Protein AF-A0A8B6FCU4-F1 (afdb_monomer_lite)

Radius of gyration: 50.1 Å; chains: 1; bounding box: 118×65×132 Å

Secondary structure (DSSP, 8-state):
-EEE-TTS-EEEE---S-SS--HHHHHHTSHHHHHHHH----BTTB-EE--TTSPPBTTEE---SSPPTTSHHHHHHHHHHHHHHHHHHHHHHHHHH-GGGTS---S-HHHHHHHHHHHHHHHHHHHHTTPPP----PPP--------------------SSS-PBPTTEEEEE-SSSS-EEEEEPTT-BS--BTTTT--B----B-SSGGGS-TTEEEETTEEEEPTTEEE-SSS-EEEP-GGG--STT--S-TTEEEEEETTEEEEEEPTTEEESSSSEEE--SSGGGS-TTEEEETTEEEEPTTEEE-SSS-EEE--TTTSSSP-S-TTEEEEEETTEEEEEEPTTEEESSSSEEEPPSSHHHHHHH-TTPPSEEEEE-SS-TTTS--EEEEEEEETTEEEEEE-BS-SEEEEETTB-EEE--BSS-HHHHHHHHHHSSEEEEEEEEEEETT--SSSSS-EEE-TT--EE--BTT--STT-BHHHHTT-SSSTT-SSGGGSSSTT-EEEEEE--GGGPSP-EEE-----SS-EEEEEEEEEEEESS--S--SSHHHHHHTS---S-EEEEE-TT-TTSSSPPEEEEEE-SS-TT-PEEE--BS--S-PPTTPPP-BSS-HHHHHHHHHH-S-------

Organism: Mytilus galloprovincialis (NCBI:txid29158)

Sequence (641 aa):
MASSKFTGRFTNISARLPGSAHDSHVFRTSAIGQHLENGYQGIGQGVLLGDSGYPCRQFLLTPYRQPAACTGQARFKRRHCSTRSSIERTFGIWKKRFHILGSEIRMKPDKACRIIIACGILHNIAIMRNEPEVAEEQLIDNQPQMPPYNVSASTGICSFHEEGTCDEKADCVAKDEGNSFDCVCHTGYFGDGYQNGTGCTDGRHPCVINDECHTNGECEDNFCVCRHGFKGDGYDVCEDINECECSGETCMCDENAYCTNTIGNFTCQCKNNYRGDGYSCSFFCSINADCHADGRCQNEACICRNGYEGDGRFNCTDINECAVPPYPCSVDADCANTDGSYECECKNGYTGNGKDCAAMPRTCDEIFKTKPKSADGLYIIDPDGPDALPQVEVYCDFMPDMGVTIMNPKTEMVQVSRNRPEYSVEYEQQISEIEAVADNSGFCFQLMSAKCRYLAKMLDGDDYWVDRKNNSHYTWGGAKTTGKCVCGQIGACPNPESNCVCDGTVNGQIDDGKIIEKDQLPIRKVHIGGLTGSEKIDIILGPVTCGPKPFGFPIDCYEAKFSGNIKKDGPLIIDVDGPDGPANPILVQCDMESYPHVGITVIVHDQPGPTPPNTPIEYAGNNGDISKIIEKSAFCRQDVT

InterPro domains:
  IPR000152 EGF-type aspartate/asparagine hydroxylation site [PS00010] (335-346)
  IPR000742 EGF-like domain [PS01186] (224-238)
  IPR000742 EGF-like domain [PS01186] (344-357)
  IPR000742 EGF-like domain [PS50026] (318-358)
  IPR000742 EGF-like domain [SM00181] (157-201)
  IPR000742 EGF-like domain [SM00181] (206-239)
  IPR000742 EGF-like domain [SM00181] (245-282)
  IPR000742 EGF-like domain [SM00181] (284-317)
  IPR000742 EGF-like domain [SM00181] (321-358)
  IPR001881 EGF-like calcium-binding domain [SM00179] (240-282)
  IPR001881 EGF-like calcium-binding domain [SM00179] (318-358)
  IPR009030 Growth factor receptor cysteine-rich domain superfamily [SSF57184] (252-364)
  IPR018097 EGF-like calcium-binding, conserved site [PS01187] (318-344)
  IPR024731 NELL2-like, EGF domain [PF12947] (246-281)
  IPR027806 Harbinger transposase-derived nuclease domain [PF13359] (7-124)
  IPR049883 NOTCH1, EGF-like calcium-binding domain [PF07645] (318-357)

Foldseek 3Di:
DWDDDLLLATPDDQLQDPDDDQPQVSQCPDPNNVCCVPDDPDPPPDAAEDEPSHDDDPRYDYQDPDDDPPDPSVVVNVVSVVSVVSVVVSVVLLCQVPVCNVDPVPDDSVVVRVVVVVSSVVSNVCSVVVPDRDDPDDDDDDDDDDDDDDDDDDDDDDDDDDDFDFAPQWDWADDPPPDDIFTHGHPQWDDRRGPPGPHTHRLFDFADAQVQWDPQWGQDPRTTDGDAQWDDSNHHDTHGDQLQPDDDPSNQFDPQWDWDGDRRDIATDGHPQWDDRRNDTDGFDPFQVQWDPQWTHDPRAIDGDQQWDDRRHHDTAGDQLCVDPPNQFDPQWDWAGDRRGIATGGAAQWDDRRRDIDGFALAQQSVCVVPVPDAWDWDWGDLPGGPDDHIDIFTWDRDNNGIKTWWWWPDQKDKAAQVRQKDFTHTPDDLVSLLSSLVVFQWKKKKKKKWKAPLDAALPDDWWWAFSVRDTAQEEQQDPDHSAALCQNQLNAPHSPGRAVSNDPDGGDMRIHMHTPSRRPDTGMTGHDDHDPPIMMMIGIGIIMGIRWDDDFALAQQCCVPVVVDQQWAKGFHNNQPGPDPDDTFIFTWDRHVDVNGIDTHWGWPDPDDDDPPDDIGTRDDPVSVVSNVVPDPDDDDDDD

pLDDT: mean 80.31, std 14.97, range [23.5, 98.25]

Structure (mmCIF, N/CA/C/O backbone):
data_AF-A0A8B6FCU4-F1
#
_entry.id   AF-A0A8B6FCU4-F1
#
loop_
_atom_site.group_PDB
_atom_site.id
_atom_site.type_symbol
_atom_site.label_atom_id
_atom_site.label_alt_id
_atom_site.label_comp_id
_atom_site.label_asym_id
_atom_site.label_entity_id
_atom_site.label_seq_id
_atom_site.pdbx_PDB_ins_code
_atom_site.Cartn_x
_atom_site.Cartn_y
_atom_site.Cartn_z
_atom_site.occupancy
_atom_site.B_iso_or_equiv
_atom_site.auth_seq_id
_atom_site.auth_comp_id
_atom_site.auth_asym_id
_atom_site.auth_atom_id
_atom_site.pdbx_PDB_model_num
ATOM 1 N N . MET A 1 1 ? 30.172 20.376 -2.630 1.00 63.06 1 MET A N 1
ATOM 2 C CA . MET A 1 1 ? 30.998 19.226 -3.067 1.00 63.06 1 MET A CA 1
ATOM 3 C C . MET A 1 1 ? 30.195 18.367 -4.036 1.00 63.06 1 MET A C 1
ATOM 5 O O . MET A 1 1 ? 29.027 18.133 -3.756 1.00 63.06 1 MET A O 1
ATOM 9 N N . ALA A 1 2 ? 30.781 17.883 -5.134 1.00 58.53 2 ALA A N 1
ATOM 10 C CA . ALA A 1 2 ? 30.149 16.871 -5.984 1.00 58.53 2 ALA A CA 1
ATOM 11 C C . ALA A 1 2 ? 31.177 15.842 -6.476 1.00 58.53 2 ALA A C 1
ATOM 13 O O . ALA A 1 2 ? 32.349 16.181 -6.636 1.00 58.53 2 ALA A O 1
ATOM 14 N N . SER A 1 3 ? 30.747 14.601 -6.699 1.00 65.56 3 SER A N 1
ATOM 15 C CA . SER A 1 3 ? 31.529 13.564 -7.379 1.00 65.56 3 SER A CA 1
ATOM 16 C C . SER A 1 3 ? 30.962 13.344 -8.778 1.00 65.56 3 SER A C 1
ATOM 18 O O . SER A 1 3 ? 29.742 13.336 -8.945 1.00 65.56 3 SER A O 1
ATOM 20 N N . SER A 1 4 ? 31.822 13.183 -9.785 1.00 64.75 4 SER A N 1
ATOM 21 C CA . SER A 1 4 ? 31.408 12.900 -11.161 1.00 64.75 4 SER A CA 1
ATOM 22 C C . SER A 1 4 ? 32.227 11.777 -11.787 1.00 64.75 4 SER A C 1
ATOM 24 O O . SER A 1 4 ? 33.389 11.553 -11.443 1.00 64.75 4 SER A O 1
ATOM 26 N N . LYS A 1 5 ? 31.602 11.054 -12.719 1.00 64.94 5 LYS A N 1
ATOM 27 C CA . LYS A 1 5 ? 32.280 10.090 -13.592 1.00 64.94 5 LYS A CA 1
ATOM 28 C C . LYS A 1 5 ? 33.028 10.826 -14.712 1.00 64.94 5 LYS A C 1
ATOM 30 O O . LYS A 1 5 ? 32.715 11.969 -15.033 1.00 64.94 5 LYS A O 1
ATOM 35 N N . PHE A 1 6 ? 33.960 10.137 -15.374 1.00 63.12 6 PHE A N 1
ATOM 36 C CA . PHE A 1 6 ? 34.669 10.657 -16.557 1.00 63.12 6 PHE A CA 1
ATOM 37 C C . PHE A 1 6 ? 33.738 11.084 -17.706 1.00 63.12 6 PHE A C 1
ATOM 39 O O . PHE A 1 6 ? 34.130 11.907 -18.523 1.00 63.12 6 PHE A O 1
ATOM 46 N N . THR A 1 7 ? 32.508 10.565 -17.728 1.00 64.56 7 THR A N 1
ATOM 47 C CA . THR A 1 7 ? 31.430 10.909 -18.667 1.00 64.56 7 THR A CA 1
ATOM 48 C C . THR A 1 7 ? 30.725 12.235 -18.348 1.00 64.56 7 THR A C 1
ATOM 50 O O . THR A 1 7 ? 29.756 12.581 -19.010 1.00 64.56 7 THR A O 1
ATOM 53 N N . GLY A 1 8 ? 31.141 12.959 -17.303 1.00 68.56 8 GLY A N 1
ATOM 54 C CA . GLY A 1 8 ? 30.536 14.233 -16.900 1.00 68.56 8 GLY A CA 1
ATOM 55 C C . GLY A 1 8 ? 29.236 14.119 -16.093 1.00 68.56 8 GLY A C 1
ATOM 56 O O . GLY A 1 8 ? 28.651 15.138 -15.733 1.00 68.56 8 GLY A O 1
ATOM 57 N N . ARG A 1 9 ? 28.789 12.899 -15.758 1.00 78.00 9 ARG A N 1
ATOM 58 C CA . ARG A 1 9 ? 27.620 12.667 -14.888 1.00 78.00 9 ARG A CA 1
ATOM 59 C C . ARG A 1 9 ? 27.990 12.803 -13.416 1.00 78.00 9 ARG A C 1
ATOM 61 O O . ARG A 1 9 ? 28.956 12.181 -12.969 1.00 78.00 9 ARG A O 1
ATOM 68 N N . PHE A 1 10 ? 27.194 13.540 -12.650 1.00 81.88 10 PHE A N 1
ATOM 69 C CA . PHE A 1 10 ? 27.327 13.634 -11.200 1.00 81.88 10 PHE A CA 1
ATOM 70 C C . PHE A 1 10 ? 26.779 12.377 -10.521 1.00 81.88 10 PHE A C 1
ATOM 72 O O . PHE A 1 10 ? 25.643 11.981 -10.747 1.00 81.88 10 PHE A O 1
ATOM 79 N N . THR A 1 11 ? 27.570 11.752 -9.659 1.00 74.50 11 THR A N 1
ATOM 80 C CA . THR A 1 11 ? 27.164 10.584 -8.862 1.00 74.50 11 THR A CA 1
ATOM 81 C C . THR A 1 11 ? 26.697 10.961 -7.464 1.00 74.50 11 THR A C 1
ATOM 83 O O . THR A 1 11 ? 25.947 10.217 -6.844 1.00 74.50 11 THR A O 1
ATOM 86 N N . ASN A 1 12 ? 27.148 12.103 -6.943 1.00 75.06 12 ASN A N 1
ATOM 87 C CA . ASN A 1 12 ? 26.701 12.629 -5.659 1.00 75.06 12 ASN A CA 1
ATOM 88 C C . ASN A 1 12 ? 26.913 14.146 -5.622 1.00 75.06 12 ASN A C 1
ATOM 90 O O . ASN A 1 12 ? 27.948 14.627 -6.083 1.00 75.06 12 ASN A O 1
ATOM 94 N N . ILE A 1 13 ? 25.961 14.893 -5.064 1.00 80.31 13 ILE A N 1
ATOM 95 C CA . ILE A 1 13 ? 26.044 16.345 -4.880 1.00 80.31 13 ILE A CA 1
ATOM 96 C C . ILE A 1 13 ? 25.640 16.672 -3.442 1.00 80.31 13 ILE A C 1
ATOM 98 O O . ILE A 1 13 ? 24.520 16.406 -3.016 1.00 80.31 13 ILE A O 1
ATOM 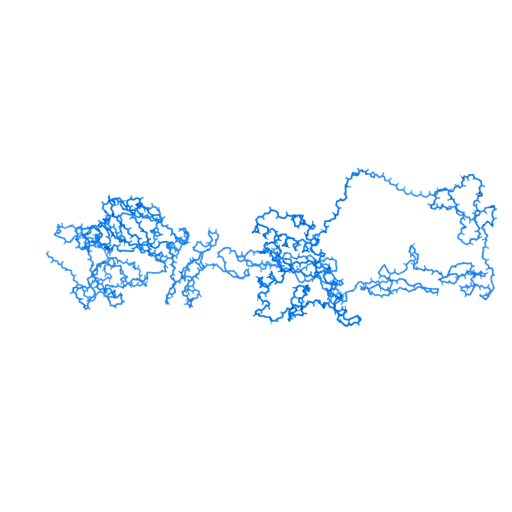102 N N . SER A 1 14 ? 26.550 17.300 -2.700 1.00 77.19 14 SER A N 1
ATOM 103 C CA . SER A 1 14 ? 26.308 17.820 -1.355 1.00 77.19 14 SER A CA 1
ATOM 104 C C . SER A 1 14 ? 26.461 19.340 -1.352 1.00 77.19 14 SER A C 1
ATOM 106 O O . SER A 1 14 ? 27.568 19.869 -1.519 1.00 77.19 14 SER A O 1
ATOM 108 N N . ALA A 1 15 ? 25.333 20.031 -1.163 1.00 75.69 15 ALA A N 1
ATOM 109 C CA . ALA A 1 15 ? 25.228 21.493 -1.112 1.00 75.69 15 ALA A CA 1
ATOM 110 C C . ALA A 1 15 ? 24.877 22.034 0.293 1.00 75.69 15 ALA A C 1
ATOM 112 O O . ALA A 1 15 ? 24.627 23.221 0.439 1.00 75.69 15 ALA A O 1
ATOM 113 N N . ARG A 1 16 ? 24.872 21.177 1.327 1.00 68.56 16 ARG A N 1
ATOM 114 C CA . ARG A 1 16 ? 24.265 21.439 2.653 1.00 68.56 16 ARG A CA 1
ATOM 115 C C . ARG A 1 16 ? 24.909 22.551 3.492 1.00 68.56 16 ARG A C 1
ATOM 117 O O . ARG A 1 16 ? 24.295 22.991 4.456 1.00 68.56 16 ARG A O 1
ATOM 124 N N . LEU A 1 17 ? 26.138 22.967 3.188 1.00 66.56 17 LEU A N 1
ATOM 125 C CA . LEU A 1 17 ? 26.883 23.931 4.002 1.00 66.56 17 LEU A CA 1
ATOM 126 C C . LEU A 1 17 ? 27.007 25.271 3.256 1.00 66.56 17 LEU A C 1
ATOM 128 O O . LEU A 1 17 ? 27.650 25.303 2.206 1.00 66.56 17 LEU A O 1
ATOM 132 N N . PRO A 1 18 ? 26.406 26.366 3.763 1.00 61.03 18 PRO A N 1
ATOM 133 C CA . PRO A 1 18 ? 26.567 27.691 3.175 1.00 61.03 18 PRO A CA 1
ATOM 134 C C . PRO A 1 18 ? 27.958 28.271 3.484 1.00 61.03 18 PRO A C 1
ATOM 136 O O . PRO A 1 18 ? 28.453 28.162 4.605 1.00 61.03 18 PRO A O 1
ATOM 139 N N . GLY A 1 19 ? 28.569 28.939 2.502 1.00 61.84 19 GLY A N 1
ATOM 140 C CA . GLY A 1 19 ? 29.853 29.635 2.656 1.00 61.84 19 GLY A CA 1
ATOM 141 C C . GLY A 1 19 ? 31.092 28.786 2.342 1.00 61.84 19 GLY A C 1
ATOM 142 O O . GLY A 1 19 ? 31.007 27.694 1.786 1.00 61.84 19 GLY A O 1
ATOM 143 N N . SER A 1 20 ? 32.273 29.310 2.678 1.00 60.41 20 SER A N 1
ATOM 144 C CA . SER A 1 20 ? 33.589 28.720 2.387 1.00 60.41 20 SER A CA 1
ATOM 145 C C . SER A 1 20 ? 33.972 27.608 3.375 1.00 60.41 20 SER A C 1
ATOM 147 O O . SER A 1 20 ? 35.020 27.661 4.023 1.00 60.41 20 SER A O 1
ATOM 149 N N . ALA A 1 21 ? 33.102 26.612 3.536 1.00 66.06 21 ALA A N 1
ATOM 150 C CA . ALA A 1 21 ? 33.422 25.409 4.296 1.00 66.06 21 ALA A CA 1
ATOM 151 C C . ALA A 1 21 ? 34.499 24.600 3.556 1.00 66.06 21 ALA A C 1
ATOM 153 O O . ALA A 1 21 ? 34.406 24.393 2.348 1.00 66.06 21 ALA A O 1
ATOM 154 N N . HIS A 1 22 ? 35.524 24.134 4.274 1.00 70.00 22 HIS A N 1
ATOM 155 C CA . HIS A 1 22 ? 36.620 23.384 3.660 1.00 70.00 22 HIS A CA 1
ATOM 156 C C . HIS A 1 22 ? 36.113 22.061 3.066 1.00 70.00 22 HIS A C 1
ATOM 158 O O . HIS A 1 22 ? 35.439 21.287 3.749 1.00 70.00 22 HIS A O 1
ATOM 164 N N . ASP A 1 23 ? 36.487 21.769 1.823 1.00 71.88 23 ASP A N 1
ATOM 165 C CA . ASP A 1 23 ? 36.003 20.625 1.042 1.00 71.88 23 ASP A CA 1
ATOM 166 C C . ASP A 1 23 ? 36.123 19.273 1.771 1.00 71.88 23 ASP A C 1
ATOM 168 O O . ASP A 1 23 ? 35.199 18.456 1.757 1.00 71.88 23 ASP A O 1
ATOM 172 N N . SER A 1 24 ? 37.216 19.058 2.512 1.00 72.56 24 SER A N 1
ATOM 173 C CA . SER A 1 24 ? 37.403 17.839 3.316 1.00 72.56 24 SER A CA 1
ATOM 174 C C . SER A 1 24 ? 36.422 17.712 4.491 1.00 72.56 24 SER A C 1
ATOM 176 O O . SER A 1 24 ? 36.057 16.598 4.872 1.00 72.56 24 SER A O 1
ATOM 178 N N . HIS A 1 25 ? 35.955 18.832 5.052 1.00 77.38 25 HIS A N 1
ATOM 179 C CA . HIS A 1 25 ? 34.941 18.849 6.105 1.00 77.38 25 HIS A CA 1
ATOM 180 C C . HIS A 1 25 ? 33.551 18.534 5.541 1.00 77.38 25 HIS A C 1
ATOM 182 O O . HIS A 1 25 ? 32.803 17.760 6.142 1.00 77.38 25 HIS A O 1
ATOM 188 N N . VAL A 1 26 ? 33.231 19.082 4.363 1.00 76.06 26 VAL A N 1
ATOM 189 C CA . VAL A 1 26 ? 31.978 18.797 3.645 1.00 76.06 26 VAL A CA 1
ATOM 190 C C . VAL A 1 26 ? 31.901 17.317 3.260 1.00 76.06 26 VAL A C 1
ATOM 192 O O . VAL A 1 26 ? 30.845 16.703 3.390 1.00 76.06 26 VAL A O 1
ATOM 195 N N . PHE A 1 27 ? 33.019 16.716 2.842 1.00 77.81 27 PHE A N 1
ATOM 196 C CA . PHE A 1 27 ? 33.077 15.286 2.536 1.00 77.81 27 PHE A CA 1
ATOM 197 C C . PHE A 1 27 ? 32.830 14.417 3.763 1.00 77.81 27 PHE A C 1
ATOM 199 O O . PHE A 1 27 ? 31.938 13.576 3.738 1.00 77.81 27 PHE A O 1
ATOM 206 N N . ARG A 1 28 ? 33.564 14.647 4.856 1.00 75.62 28 ARG A N 1
ATOM 207 C CA . ARG A 1 28 ? 33.466 13.830 6.076 1.00 75.62 28 ARG A CA 1
ATOM 208 C C . ARG A 1 28 ? 32.074 13.866 6.714 1.00 75.62 28 ARG A C 1
ATOM 210 O O . ARG A 1 28 ? 31.639 12.889 7.306 1.00 75.62 28 ARG A O 1
ATOM 217 N N . THR A 1 29 ? 31.372 14.992 6.600 1.00 75.06 29 THR A N 1
ATOM 218 C CA . THR A 1 29 ? 30.007 15.152 7.130 1.00 75.06 29 THR A CA 1
ATOM 219 C C . THR A 1 29 ? 28.917 14.704 6.152 1.00 75.06 29 THR A C 1
ATOM 221 O O . THR A 1 29 ? 27.743 14.670 6.513 1.00 75.06 29 THR A O 1
ATOM 224 N N . SER A 1 30 ? 29.278 14.344 4.916 1.00 76.69 30 SER A N 1
ATOM 225 C CA . SER A 1 30 ? 28.336 13.817 3.929 1.00 76.69 30 SER A CA 1
ATOM 226 C C . SER A 1 30 ? 28.032 12.335 4.165 1.00 76.69 30 SER A C 1
ATOM 228 O O . SER A 1 30 ? 28.877 11.588 4.658 1.00 76.69 30 SER A O 1
ATOM 230 N N . ALA A 1 31 ? 26.848 11.894 3.732 1.00 74.56 31 ALA A N 1
ATOM 231 C CA . ALA A 1 31 ? 26.427 10.495 3.832 1.00 74.56 31 ALA A CA 1
ATOM 232 C C . ALA A 1 31 ? 27.421 9.529 3.158 1.00 74.56 31 ALA A C 1
ATOM 234 O O . ALA A 1 31 ? 27.700 8.459 3.689 1.00 74.56 31 ALA A O 1
ATOM 235 N N . ILE A 1 32 ? 28.017 9.932 2.028 1.00 75.00 32 ILE A N 1
ATOM 236 C CA . ILE A 1 32 ? 29.013 9.114 1.323 1.00 75.00 32 ILE A CA 1
ATOM 237 C C . ILE A 1 32 ? 30.360 9.077 2.052 1.00 75.00 32 ILE A C 1
ATOM 239 O O . ILE A 1 32 ? 30.996 8.029 2.090 1.00 75.00 32 ILE A O 1
ATOM 243 N N . GLY A 1 33 ? 30.781 10.181 2.677 1.00 76.38 33 GLY A N 1
ATOM 244 C CA . GLY A 1 33 ? 31.998 10.205 3.490 1.00 76.38 33 GLY A CA 1
ATOM 245 C C . GLY A 1 33 ? 31.879 9.319 4.728 1.00 76.38 33 GLY A C 1
ATOM 246 O O . GLY A 1 33 ? 32.770 8.517 4.981 1.00 76.38 33 GLY A O 1
ATOM 247 N N . GLN A 1 34 ? 30.750 9.392 5.442 1.00 78.75 34 GLN A N 1
ATOM 248 C CA . GLN A 1 34 ? 30.481 8.542 6.609 1.00 78.75 34 GLN A CA 1
ATOM 249 C C . GLN A 1 34 ? 30.389 7.056 6.239 1.00 78.75 34 GLN A C 1
ATOM 251 O O . GLN A 1 34 ? 30.922 6.208 6.951 1.00 78.75 34 GLN A O 1
ATOM 256 N N . HIS A 1 35 ? 29.756 6.735 5.107 1.00 77.25 35 HIS A N 1
ATOM 257 C CA . HIS A 1 35 ? 29.655 5.362 4.615 1.00 77.25 35 HIS A CA 1
ATOM 258 C C . HIS A 1 35 ? 31.026 4.775 4.240 1.00 77.25 35 HIS A C 1
ATOM 260 O O . HIS A 1 35 ? 31.344 3.648 4.614 1.00 77.25 35 HIS A O 1
ATOM 266 N N . LEU A 1 36 ? 31.873 5.555 3.558 1.00 76.25 36 LEU A N 1
ATOM 267 C CA . LEU A 1 36 ? 33.218 5.122 3.171 1.00 76.25 36 LEU A CA 1
ATOM 268 C C . LEU A 1 36 ? 34.181 5.011 4.366 1.00 76.25 36 LEU A C 1
ATOM 270 O O . LEU A 1 36 ? 35.088 4.183 4.326 1.00 76.25 36 LEU A O 1
ATOM 274 N N . GLU A 1 37 ? 33.994 5.805 5.426 1.00 76.25 37 GLU A N 1
ATOM 275 C CA . GLU A 1 37 ? 34.815 5.728 6.644 1.00 76.25 37 GLU A CA 1
ATOM 276 C C . GLU A 1 37 ? 34.418 4.566 7.579 1.00 76.25 37 GLU A C 1
ATOM 278 O O . GLU A 1 37 ? 35.300 4.006 8.229 1.00 76.25 37 GLU A O 1
ATOM 283 N N . ASN A 1 38 ? 33.141 4.158 7.618 1.00 70.81 38 ASN A N 1
ATOM 284 C CA . ASN A 1 38 ? 32.625 3.191 8.604 1.00 70.81 38 ASN A CA 1
ATOM 285 C C . ASN A 1 38 ? 32.498 1.732 8.117 1.00 70.81 38 ASN A C 1
ATOM 287 O O . ASN A 1 38 ? 32.167 0.863 8.919 1.00 70.81 38 ASN A O 1
ATOM 291 N N . GLY A 1 39 ? 32.733 1.428 6.837 1.00 62.66 39 GLY A N 1
ATOM 292 C CA . GLY A 1 39 ? 32.460 0.079 6.318 1.00 62.66 39 GLY A CA 1
ATOM 293 C C . GLY A 1 39 ? 32.999 -0.203 4.921 1.00 62.66 39 GLY A C 1
ATOM 294 O O . GLY A 1 39 ? 32.290 -0.767 4.094 1.00 62.66 39 GLY A O 1
ATOM 295 N N . TYR A 1 40 ? 34.236 0.205 4.628 1.00 59.91 40 TYR A N 1
ATOM 296 C CA . TYR A 1 40 ? 34.808 0.057 3.290 1.00 59.91 40 TYR A CA 1
ATOM 297 C C . TYR A 1 40 ? 34.937 -1.417 2.852 1.00 59.91 40 TYR A C 1
ATOM 299 O O . TYR A 1 40 ? 35.880 -2.102 3.240 1.00 59.91 40 TYR A O 1
ATOM 307 N N . GLN A 1 41 ? 34.027 -1.884 1.990 1.00 55.62 41 GLN A N 1
ATOM 308 C CA . GLN A 1 41 ? 34.132 -3.174 1.283 1.00 55.62 41 GLN A CA 1
ATOM 309 C C . GLN A 1 41 ? 34.695 -3.043 -0.149 1.00 55.62 41 GLN A C 1
ATOM 311 O O . GLN A 1 41 ? 34.738 -4.020 -0.891 1.00 55.62 41 GLN A O 1
ATOM 316 N N . GLY A 1 42 ? 35.186 -1.857 -0.530 1.00 55.78 42 GLY A N 1
ATOM 317 C CA . GLY A 1 42 ? 35.728 -1.588 -1.866 1.00 55.78 42 GLY A CA 1
ATOM 318 C C . GLY A 1 42 ? 34.729 -0.921 -2.814 1.00 55.78 42 GLY A C 1
ATOM 319 O O . GLY A 1 42 ? 33.541 -1.223 -2.805 1.00 55.78 42 GLY A O 1
ATOM 320 N N . ILE A 1 43 ? 35.216 -0.028 -3.681 1.00 56.19 43 ILE A N 1
ATOM 321 C CA . ILE A 1 43 ? 34.455 0.513 -4.824 1.00 56.19 43 ILE A CA 1
ATOM 322 C C . ILE A 1 43 ? 34.738 -0.393 -6.036 1.00 56.19 43 ILE A C 1
ATOM 324 O O . ILE A 1 43 ? 35.309 0.046 -7.032 1.00 56.19 43 ILE A O 1
ATOM 328 N N . GLY A 1 44 ? 34.461 -1.697 -5.928 1.00 63.31 44 GLY A N 1
ATOM 329 C CA . GLY A 1 44 ? 34.824 -2.674 -6.969 1.00 63.31 44 GLY A CA 1
ATOM 330 C C . GLY A 1 44 ? 36.304 -2.581 -7.399 1.00 63.31 44 GLY A C 1
ATOM 331 O O . GLY A 1 44 ? 37.193 -2.573 -6.553 1.00 63.31 44 GLY A O 1
ATOM 332 N N . GLN A 1 45 ? 36.580 -2.470 -8.709 1.00 55.91 45 GLN A N 1
ATOM 333 C CA . GLN A 1 45 ? 37.935 -2.295 -9.279 1.00 55.91 45 GLN A CA 1
ATOM 334 C C . GLN A 1 45 ? 38.449 -0.829 -9.295 1.00 55.91 45 GLN A C 1
ATOM 336 O O . GLN A 1 45 ? 39.410 -0.520 -10.000 1.00 55.91 45 GLN A O 1
ATOM 341 N N . GLY A 1 46 ? 37.820 0.100 -8.566 1.00 64.06 46 GLY A N 1
ATOM 342 C CA . GLY A 1 46 ? 38.110 1.539 -8.638 1.00 64.06 46 GLY A CA 1
ATOM 343 C C . GLY A 1 46 ? 38.629 2.168 -7.341 1.00 64.06 46 GLY A C 1
ATOM 344 O O . GLY A 1 46 ? 38.464 1.634 -6.248 1.00 64.06 46 GLY A O 1
ATOM 345 N N . VAL A 1 47 ? 39.228 3.359 -7.461 1.00 72.12 47 VAL A N 1
ATOM 346 C CA . VAL A 1 47 ? 39.646 4.206 -6.330 1.00 72.12 47 VAL A CA 1
ATOM 347 C C . VAL A 1 47 ? 39.197 5.646 -6.568 1.00 72.12 47 VAL A C 1
ATOM 349 O O . VAL A 1 47 ? 39.206 6.114 -7.709 1.00 72.12 47 VAL A O 1
ATOM 352 N N . LEU A 1 48 ? 38.794 6.368 -5.518 1.00 79.00 48 LEU A N 1
ATOM 353 C CA . LEU A 1 48 ? 38.447 7.784 -5.657 1.00 79.00 48 LEU A CA 1
ATOM 354 C C . LEU A 1 48 ? 39.718 8.615 -5.799 1.00 79.00 48 LEU A C 1
ATOM 356 O O . LEU A 1 48 ? 40.722 8.359 -5.135 1.00 79.00 48 LEU A O 1
ATOM 360 N N . LEU A 1 49 ? 39.662 9.650 -6.631 1.00 78.19 49 LEU A N 1
ATOM 361 C CA . LEU A 1 49 ? 40.730 10.635 -6.755 1.00 78.19 49 LEU A CA 1
ATOM 362 C C . LEU A 1 49 ? 40.287 11.930 -6.076 1.00 78.19 49 LEU A C 1
ATOM 364 O O . LEU A 1 49 ? 39.294 12.533 -6.475 1.00 78.19 49 LEU A O 1
ATOM 368 N N . GLY A 1 50 ? 41.016 12.345 -5.042 1.00 79.12 50 GLY A N 1
ATOM 369 C CA . GLY A 1 50 ? 40.783 13.602 -4.330 1.00 79.12 50 GLY A CA 1
ATOM 370 C C . GLY A 1 50 ? 41.835 14.652 -4.674 1.00 79.12 50 GLY A C 1
ATOM 371 O O . GLY A 1 50 ? 42.969 14.312 -5.011 1.00 79.12 50 GLY A O 1
ATOM 372 N N . ASP A 1 51 ? 41.487 15.936 -4.559 1.00 72.81 51 ASP A N 1
ATOM 373 C CA . ASP A 1 51 ? 42.478 17.020 -4.612 1.00 72.81 51 ASP A CA 1
ATOM 374 C C . ASP A 1 51 ? 43.434 16.944 -3.398 1.00 72.81 51 ASP A C 1
ATOM 376 O O . ASP A 1 51 ? 43.170 16.296 -2.385 1.00 72.81 51 ASP A O 1
ATOM 380 N N . SER A 1 52 ? 44.553 17.650 -3.485 1.00 74.50 52 SER A N 1
ATOM 381 C CA . SER A 1 52 ? 45.567 17.879 -2.454 1.00 74.50 52 SER A CA 1
ATOM 382 C C . SER A 1 52 ? 45.032 18.375 -1.099 1.00 74.50 52 SER A C 1
ATOM 384 O O . SER A 1 52 ? 45.735 18.242 -0.091 1.00 74.50 52 SER A O 1
ATOM 386 N N . GLY A 1 53 ? 43.806 18.915 -1.066 1.00 71.25 53 GLY A N 1
ATOM 387 C CA . GLY A 1 53 ? 43.078 19.305 0.146 1.00 71.25 53 GLY A CA 1
ATOM 388 C C . GLY A 1 53 ? 42.469 18.138 0.937 1.00 71.25 53 GLY A C 1
ATOM 389 O O . GLY A 1 53 ? 42.044 18.332 2.077 1.00 71.25 53 GLY A O 1
ATOM 390 N N . TYR A 1 54 ? 42.448 16.924 0.378 1.00 80.06 54 TYR A N 1
ATOM 391 C CA . TYR A 1 54 ? 41.977 15.717 1.058 1.00 80.06 54 TYR A CA 1
ATOM 392 C C . TYR A 1 54 ? 43.149 14.886 1.617 1.00 80.06 54 TYR A C 1
ATOM 394 O O . TYR A 1 54 ? 44.232 14.840 1.024 1.00 80.06 54 TYR A O 1
ATOM 402 N N . PRO A 1 55 ? 42.973 14.202 2.762 1.00 77.88 55 PRO A N 1
ATOM 403 C CA . PRO A 1 55 ? 43.942 13.217 3.226 1.00 77.88 55 PRO A CA 1
ATOM 404 C C . PRO A 1 55 ? 43.896 11.967 2.336 1.00 77.88 55 PRO A C 1
ATOM 406 O O . PRO A 1 55 ? 42.820 11.521 1.943 1.00 77.88 55 PRO A O 1
ATOM 409 N N . CYS A 1 56 ? 45.060 11.382 2.044 1.00 79.69 56 CYS A N 1
ATOM 410 C CA . CYS A 1 56 ? 45.133 10.102 1.337 1.00 79.69 56 CYS A CA 1
ATOM 411 C C . CYS A 1 56 ? 44.575 8.980 2.234 1.00 79.69 56 CYS A C 1
ATOM 413 O O . CYS A 1 56 ? 44.934 8.888 3.411 1.00 79.69 56 CYS A O 1
ATOM 415 N N . ARG A 1 57 ? 43.685 8.144 1.694 1.00 82.00 57 ARG A N 1
ATOM 416 C CA . ARG A 1 57 ? 43.014 7.023 2.379 1.00 82.00 57 ARG A CA 1
ATOM 417 C C . ARG A 1 57 ? 43.044 5.776 1.493 1.00 82.00 57 ARG A C 1
ATOM 419 O O . ARG A 1 57 ? 43.298 5.875 0.298 1.00 82.00 57 ARG A O 1
ATOM 426 N N . GLN A 1 58 ? 42.697 4.616 2.057 1.00 75.50 58 GLN A N 1
ATOM 427 C CA . GLN A 1 58 ? 42.597 3.349 1.308 1.00 75.50 58 GLN A CA 1
ATOM 428 C C . GLN A 1 58 ? 41.644 3.425 0.102 1.00 75.50 58 GLN A C 1
ATOM 430 O O . GLN A 1 58 ? 41.831 2.715 -0.878 1.00 75.50 58 GLN A O 1
ATOM 435 N N . PHE A 1 59 ? 40.657 4.318 0.161 1.00 76.19 59 PHE A N 1
ATOM 436 C CA . PHE A 1 59 ? 39.641 4.511 -0.869 1.00 76.19 59 PHE A CA 1
ATOM 437 C C . PHE A 1 59 ? 39.754 5.838 -1.631 1.00 76.19 59 PHE A C 1
ATOM 439 O O . PHE A 1 59 ? 3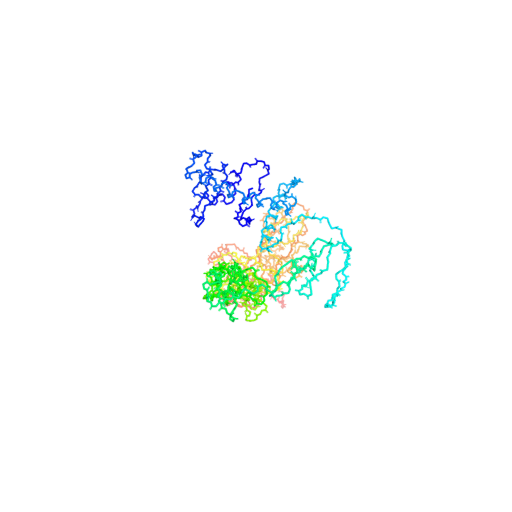8.988 6.062 -2.567 1.00 76.19 59 PHE A O 1
ATOM 446 N N . LEU A 1 60 ? 40.680 6.725 -1.237 1.00 81.00 60 LEU A N 1
ATOM 447 C CA . LEU A 1 60 ? 40.823 8.083 -1.773 1.00 81.00 60 LEU A CA 1
ATOM 448 C C . LEU A 1 60 ? 42.303 8.432 -1.972 1.00 81.00 60 LEU A C 1
ATOM 450 O O . LEU A 1 60 ? 43.016 8.716 -1.009 1.00 81.00 60 LEU A O 1
ATOM 454 N N . LEU A 1 61 ? 42.759 8.455 -3.223 1.00 82.44 61 LEU A N 1
ATOM 455 C CA . LEU A 1 61 ? 44.124 8.824 -3.589 1.00 82.44 61 LEU A CA 1
ATOM 456 C C . LEU A 1 61 ? 44.234 10.314 -3.903 1.00 82.44 61 LEU A C 1
ATOM 458 O O . LEU A 1 61 ? 43.491 10.857 -4.726 1.00 82.44 61 LEU A O 1
ATOM 462 N N . THR A 1 62 ? 45.227 10.961 -3.304 1.00 81.88 62 THR A N 1
ATOM 463 C CA . THR A 1 62 ? 45.519 12.381 -3.515 1.00 81.88 62 THR A CA 1
ATOM 464 C C . THR A 1 62 ? 46.890 12.573 -4.167 1.00 81.88 62 THR A C 1
ATOM 466 O O . THR A 1 62 ? 47.751 11.691 -4.082 1.00 81.88 62 THR A O 1
ATOM 469 N N . PRO A 1 63 ? 47.111 13.678 -4.902 1.00 77.88 63 PRO A N 1
ATOM 470 C CA . PRO A 1 63 ? 48.327 13.849 -5.683 1.00 77.88 63 PRO A CA 1
ATOM 471 C C . PRO A 1 63 ? 49.540 14.087 -4.775 1.00 77.88 63 PRO A C 1
ATOM 473 O O . PRO A 1 63 ? 49.458 14.775 -3.756 1.00 77.88 63 PRO A O 1
ATOM 476 N N . TYR A 1 64 ? 50.707 13.578 -5.183 1.00 76.06 64 TYR A N 1
ATOM 477 C CA . TYR A 1 64 ? 51.970 13.866 -4.498 1.00 76.06 64 TYR A CA 1
ATOM 478 C C . TYR A 1 64 ? 52.262 15.374 -4.514 1.00 76.06 64 TYR A C 1
ATOM 480 O O . TYR A 1 64 ? 52.292 16.005 -5.575 1.00 76.06 64 TYR A O 1
ATOM 488 N N . ARG A 1 65 ? 52.528 15.962 -3.341 1.00 65.81 65 ARG A N 1
ATOM 489 C CA . ARG A 1 65 ? 52.795 17.406 -3.219 1.00 65.81 65 ARG A CA 1
ATOM 490 C C . ARG A 1 65 ? 54.066 17.811 -3.976 1.00 65.81 65 ARG A C 1
ATOM 492 O O . ARG A 1 65 ? 54.003 18.708 -4.816 1.00 65.81 65 ARG A O 1
ATOM 499 N N . GLN A 1 66 ? 55.172 17.088 -3.790 1.00 65.38 66 GLN A N 1
ATOM 500 C CA . GLN A 1 66 ? 56.472 17.374 -4.419 1.00 65.38 66 GLN A CA 1
ATOM 501 C C . GLN A 1 66 ? 57.187 16.082 -4.874 1.00 65.38 66 GLN A C 1
ATOM 503 O O . GLN A 1 66 ? 58.054 15.582 -4.165 1.00 65.38 66 GLN A O 1
ATOM 508 N N . PRO A 1 67 ? 56.817 15.490 -6.025 1.00 62.09 67 PRO A N 1
ATOM 509 C CA . PRO A 1 67 ? 57.529 14.328 -6.553 1.00 62.09 67 PRO A CA 1
ATOM 510 C C . PRO A 1 67 ? 58.847 14.747 -7.220 1.00 62.09 67 PRO A C 1
ATOM 512 O O . PRO A 1 67 ? 58.884 15.737 -7.952 1.00 62.09 67 PRO A O 1
ATOM 515 N N . ALA A 1 68 ? 59.911 13.966 -7.021 1.00 53.91 68 ALA A N 1
ATOM 516 C CA . ALA A 1 68 ? 61.163 14.140 -7.756 1.00 53.91 68 ALA A CA 1
ATOM 517 C C . ALA A 1 68 ? 60.940 13.938 -9.270 1.00 53.91 68 ALA A C 1
ATOM 519 O O . ALA A 1 68 ? 60.147 13.079 -9.681 1.00 53.91 68 ALA A O 1
ATOM 520 N N . ALA A 1 69 ? 61.616 14.734 -10.104 1.00 47.62 69 ALA A N 1
ATOM 521 C CA . ALA A 1 69 ? 61.460 14.702 -11.560 1.00 47.62 69 ALA A CA 1
ATOM 522 C C . ALA A 1 69 ? 61.767 13.307 -12.144 1.00 47.62 69 ALA A C 1
ATOM 524 O O . ALA A 1 69 ? 62.615 12.582 -11.634 1.00 47.62 69 ALA A O 1
ATOM 525 N N . CYS A 1 70 ? 61.056 12.923 -13.211 1.00 51.09 70 CYS A N 1
ATOM 526 C CA . CYS A 1 70 ? 61.233 11.649 -13.931 1.00 51.09 70 CYS A CA 1
ATOM 527 C C . CYS A 1 70 ? 61.002 10.358 -13.115 1.00 51.09 70 CYS A C 1
ATOM 529 O O . CYS A 1 70 ? 61.385 9.276 -13.550 1.00 51.09 70 CYS A O 1
ATOM 531 N N . THR A 1 71 ? 60.309 10.436 -11.978 1.00 58.88 71 THR A N 1
ATOM 532 C CA . THR A 1 71 ? 59.913 9.259 -11.185 1.00 58.88 71 THR A CA 1
ATOM 533 C C . THR A 1 71 ? 58.503 8.759 -11.528 1.00 58.88 71 THR A C 1
ATOM 535 O O . THR A 1 71 ? 57.678 9.481 -12.101 1.00 58.88 71 THR A O 1
ATOM 538 N N . GLY A 1 72 ? 58.172 7.529 -11.112 1.00 57.31 72 GLY A N 1
ATOM 539 C CA . GLY A 1 72 ? 56.797 7.008 -11.163 1.00 57.31 72 GLY A CA 1
ATOM 540 C C . GLY A 1 72 ? 55.788 7.909 -10.432 1.00 57.31 72 GLY A C 1
ATOM 541 O O . GLY A 1 72 ? 54.655 8.060 -10.887 1.00 57.31 72 GLY A O 1
ATOM 542 N N . GLN A 1 73 ? 56.225 8.611 -9.380 1.00 70.81 73 GLN A N 1
ATOM 543 C CA . GLN A 1 73 ? 55.419 9.590 -8.642 1.00 70.81 73 GLN A CA 1
ATOM 544 C C . GLN A 1 73 ? 55.111 10.845 -9.477 1.00 70.81 73 GLN A C 1
ATOM 546 O O . GLN A 1 73 ? 53.992 11.359 -9.427 1.00 70.81 73 GLN A O 1
ATOM 551 N N . ALA A 1 74 ? 56.060 11.319 -10.295 1.00 58.12 74 ALA A N 1
ATOM 552 C CA . ALA A 1 74 ? 55.831 12.428 -11.225 1.00 58.12 74 ALA A CA 1
ATOM 553 C C . ALA A 1 74 ? 54.852 12.036 -12.347 1.00 58.12 74 ALA A C 1
ATOM 555 O O . ALA A 1 74 ? 53.983 12.827 -12.723 1.00 58.12 74 ALA A O 1
ATOM 556 N N . ARG A 1 75 ? 54.935 10.789 -12.837 1.00 67.75 75 ARG A N 1
ATOM 557 C CA . ARG A 1 75 ? 53.996 10.233 -13.828 1.00 67.75 75 ARG A CA 1
ATOM 558 C C . ARG A 1 75 ? 52.586 10.071 -13.246 1.00 67.75 75 ARG A C 1
ATOM 560 O O . ARG A 1 75 ? 51.618 10.441 -13.909 1.00 67.75 75 ARG A O 1
ATOM 567 N N . PHE A 1 76 ? 52.478 9.600 -12.000 1.00 75.44 76 PHE A N 1
ATOM 568 C CA . PHE A 1 76 ? 51.215 9.523 -11.260 1.00 75.44 76 PHE A CA 1
ATOM 569 C C . PHE A 1 76 ? 50.603 10.910 -11.048 1.00 75.44 76 PHE A C 1
ATOM 571 O O . PHE A 1 76 ? 49.448 11.109 -11.402 1.00 75.44 76 PHE A O 1
ATOM 578 N N . LYS A 1 77 ? 51.378 11.896 -10.568 1.00 75.00 77 LYS A N 1
ATOM 579 C CA . LYS A 1 77 ? 50.903 13.279 -10.395 1.00 75.00 77 LYS A CA 1
ATOM 580 C C . LYS A 1 77 ? 50.402 13.873 -11.713 1.00 75.00 77 LYS A C 1
ATOM 582 O O . LYS A 1 77 ? 49.326 14.453 -11.733 1.00 75.00 77 LYS A O 1
ATOM 587 N N . ARG A 1 78 ? 51.134 13.692 -12.820 1.00 68.19 78 ARG A N 1
ATOM 588 C CA . ARG A 1 78 ? 50.715 14.187 -14.143 1.00 68.19 78 ARG A CA 1
ATOM 589 C C . ARG A 1 78 ? 49.393 13.555 -14.597 1.00 68.19 78 ARG A C 1
ATOM 591 O O . ARG A 1 78 ? 48.511 14.283 -15.041 1.00 68.19 78 ARG A O 1
ATOM 598 N N . ARG A 1 79 ? 49.232 12.232 -14.457 1.00 71.88 79 ARG A N 1
ATOM 599 C CA . ARG A 1 79 ? 47.970 11.548 -14.799 1.00 71.88 79 ARG A CA 1
ATOM 600 C C . ARG A 1 79 ? 46.822 11.941 -13.861 1.00 71.88 79 ARG A C 1
ATOM 602 O O . ARG A 1 79 ? 45.734 12.214 -14.344 1.00 71.88 79 ARG A O 1
ATOM 609 N N . HIS A 1 80 ? 47.078 12.056 -12.557 1.00 79.38 80 HIS A N 1
ATOM 610 C CA . HIS A 1 80 ? 46.102 12.506 -11.555 1.00 79.38 80 HIS A CA 1
ATOM 611 C C . HIS A 1 80 ? 45.607 13.934 -11.848 1.00 79.38 80 HIS A C 1
ATOM 613 O O . HIS A 1 80 ? 44.405 14.164 -11.957 1.00 79.38 80 HIS A O 1
ATOM 619 N N . CYS A 1 81 ? 46.523 14.875 -12.102 1.00 68.19 81 CYS A N 1
ATOM 620 C CA . CYS A 1 81 ? 46.178 16.245 -12.487 1.00 68.19 81 CYS A CA 1
ATOM 621 C C . CYS A 1 81 ? 45.444 16.321 -13.837 1.00 68.19 81 CYS A C 1
ATOM 623 O O . CYS A 1 81 ? 44.570 17.165 -13.993 1.00 68.19 81 CYS A O 1
ATOM 625 N N . SER A 1 82 ? 45.744 15.442 -14.798 1.00 67.88 82 SER A N 1
ATOM 626 C CA . SER A 1 82 ? 45.007 15.378 -16.069 1.00 67.88 82 SER A CA 1
ATOM 627 C C . SER A 1 82 ? 43.559 14.910 -15.882 1.00 67.88 82 SER A C 1
ATOM 629 O O . SER A 1 82 ? 42.671 15.404 -16.573 1.00 67.88 82 SER A O 1
ATOM 631 N N . THR A 1 83 ? 43.293 14.021 -14.920 1.00 65.81 83 THR A N 1
ATOM 632 C CA . THR A 1 83 ? 41.927 13.602 -14.564 1.00 65.81 83 THR A CA 1
ATOM 633 C C . THR A 1 83 ? 41.100 14.752 -13.979 1.00 65.81 83 THR A C 1
ATOM 635 O O . THR A 1 83 ? 39.899 14.847 -14.240 1.00 65.81 83 THR A O 1
ATOM 638 N N . ARG A 1 84 ? 41.736 15.684 -13.251 1.00 66.81 84 ARG A N 1
ATOM 639 C CA . ARG A 1 84 ? 41.076 16.898 -12.737 1.00 66.81 84 ARG A CA 1
ATOM 640 C C . ARG A 1 84 ? 40.461 17.737 -13.860 1.00 66.81 84 ARG A C 1
ATOM 642 O O . ARG A 1 84 ? 39.371 18.269 -13.680 1.00 66.81 84 ARG A O 1
ATOM 649 N N . SER A 1 85 ? 41.096 17.803 -15.031 1.00 67.88 85 SER A N 1
ATOM 650 C CA . SER A 1 85 ? 40.579 18.559 -16.180 1.00 67.88 85 SER A CA 1
ATOM 651 C C . SER A 1 85 ? 39.207 18.073 -16.662 1.00 67.88 85 SER A C 1
ATOM 653 O O . SER A 1 85 ? 38.459 18.858 -17.238 1.00 67.88 85 SER A O 1
ATOM 655 N N . SER A 1 86 ? 38.845 16.806 -16.446 1.00 65.75 86 SER A N 1
ATOM 656 C CA . SER A 1 86 ? 37.505 16.295 -16.779 1.00 65.75 86 SER A CA 1
ATOM 657 C C . SER A 1 86 ? 36.451 16.736 -15.761 1.00 65.75 86 SER A C 1
ATOM 659 O O . SER A 1 86 ? 35.339 17.098 -16.140 1.00 65.75 86 SER A O 1
ATOM 661 N N . ILE A 1 87 ? 36.815 16.794 -14.478 1.00 70.19 87 ILE A N 1
ATOM 662 C CA . ILE A 1 87 ? 35.935 17.280 -13.409 1.00 70.19 87 ILE A CA 1
ATOM 663 C C . ILE A 1 87 ? 35.676 18.784 -13.580 1.00 70.19 87 ILE A C 1
ATOM 665 O O . ILE A 1 87 ? 34.525 19.208 -13.595 1.00 70.19 87 ILE A O 1
ATOM 669 N N . GLU A 1 88 ? 36.722 19.585 -13.797 1.00 72.12 88 GLU A N 1
ATOM 670 C CA . GLU A 1 88 ? 36.597 21.039 -14.000 1.00 72.12 88 GLU A CA 1
ATOM 671 C C . GLU A 1 88 ? 35.771 21.373 -15.257 1.00 72.12 88 GLU A C 1
ATOM 673 O O . GLU A 1 88 ? 34.899 22.241 -15.212 1.00 72.12 88 GLU A O 1
ATOM 678 N N . ARG A 1 89 ? 35.965 20.631 -16.362 1.00 75.25 89 ARG A N 1
ATOM 679 C CA . ARG A 1 89 ? 35.122 20.756 -17.567 1.00 75.25 89 ARG A CA 1
ATOM 680 C C . ARG A 1 89 ? 33.657 20.433 -17.281 1.00 75.25 89 ARG A C 1
ATOM 682 O O . ARG A 1 89 ? 32.784 21.171 -17.724 1.00 75.25 89 ARG A O 1
ATOM 689 N N . THR A 1 90 ? 33.391 19.402 -16.480 1.00 77.06 90 THR A N 1
ATOM 690 C CA . THR A 1 90 ? 32.026 19.035 -16.066 1.00 77.06 90 THR A CA 1
ATOM 691 C C . THR A 1 90 ? 31.346 20.174 -15.305 1.00 77.06 90 THR A C 1
ATOM 693 O O . THR A 1 90 ? 30.219 20.545 -15.625 1.00 77.06 90 THR A O 1
ATOM 696 N N . PHE A 1 91 ? 32.038 20.786 -14.337 1.00 76.94 91 PHE A N 1
ATOM 697 C CA . PHE A 1 91 ? 31.521 21.956 -13.620 1.00 76.94 91 PHE A CA 1
ATOM 698 C C . PHE A 1 91 ? 31.337 23.175 -14.536 1.00 76.94 91 PHE A C 1
ATOM 700 O O . PHE A 1 91 ? 30.387 23.935 -14.347 1.00 76.94 91 PHE A O 1
ATOM 707 N N . GLY A 1 92 ? 32.212 23.359 -15.528 1.00 75.75 92 GLY A N 1
ATOM 708 C CA . GLY A 1 92 ? 32.089 24.408 -16.541 1.00 75.75 92 GLY A CA 1
ATOM 709 C C . GLY A 1 92 ? 30.818 24.268 -17.382 1.00 75.75 92 GLY A C 1
ATOM 710 O O . GLY A 1 92 ? 30.045 25.218 -17.479 1.00 75.75 92 GLY A O 1
ATOM 711 N N . ILE A 1 93 ? 30.563 23.075 -17.927 1.00 78.88 93 ILE A N 1
ATOM 712 C CA . ILE A 1 93 ? 29.347 22.768 -18.700 1.00 78.88 93 ILE A CA 1
ATOM 713 C C . ILE A 1 93 ? 28.105 22.926 -17.817 1.00 78.88 93 ILE A C 1
ATOM 715 O O . ILE A 1 93 ? 27.122 23.531 -18.234 1.00 78.88 93 ILE A O 1
ATOM 719 N N . TRP A 1 94 ? 28.166 22.450 -16.572 1.00 83.31 94 TRP A N 1
ATOM 720 C CA . TRP A 1 94 ? 27.051 22.536 -15.632 1.00 83.31 94 TRP A CA 1
ATOM 721 C C . TRP A 1 94 ? 26.642 23.985 -15.323 1.00 83.31 94 TRP A C 1
ATOM 723 O O . TRP A 1 94 ? 25.456 24.315 -15.347 1.00 83.31 94 TRP A O 1
ATOM 733 N N . LYS A 1 95 ? 27.620 24.877 -15.110 1.00 78.88 95 LYS A N 1
ATOM 734 C CA . LYS A 1 95 ? 27.379 26.318 -14.908 1.00 78.88 95 LYS A CA 1
ATOM 735 C C . LYS A 1 95 ? 26.889 27.028 -16.172 1.00 78.88 95 LYS A C 1
ATOM 737 O O . LYS A 1 95 ? 26.106 27.965 -16.060 1.00 78.88 95 LYS A O 1
ATOM 742 N N . LYS A 1 96 ? 27.333 26.596 -17.358 1.00 78.94 96 LYS A N 1
ATOM 743 C CA . LYS A 1 96 ? 26.851 27.133 -18.643 1.00 78.94 96 LYS A CA 1
ATOM 744 C C . LYS A 1 96 ? 25.401 26.728 -18.919 1.00 78.94 96 LYS A C 1
ATOM 746 O O . LYS A 1 96 ? 24.603 27.582 -19.285 1.00 78.94 96 LYS A O 1
ATOM 751 N N . ARG A 1 97 ? 25.058 25.455 -18.685 1.00 81.06 97 ARG A N 1
ATOM 752 C CA . ARG A 1 97 ? 23.710 24.896 -18.889 1.00 81.06 97 ARG A CA 1
ATOM 753 C C . ARG A 1 97 ? 22.678 25.513 -17.943 1.00 81.06 97 ARG A C 1
ATOM 755 O O . ARG A 1 97 ? 21.543 25.744 -18.340 1.00 81.06 97 ARG A O 1
ATOM 762 N N . PHE A 1 98 ? 23.075 25.824 -16.709 1.00 83.69 98 PHE A N 1
ATOM 763 C CA . PHE A 1 98 ? 22.204 26.452 -15.716 1.00 83.69 98 PHE A CA 1
ATOM 764 C C . PHE A 1 98 ? 22.804 27.771 -15.237 1.00 83.69 98 PHE A C 1
ATOM 766 O O . PHE A 1 98 ? 23.528 27.813 -14.242 1.00 83.69 98 PHE A O 1
ATOM 773 N N . HIS A 1 99 ? 22.452 28.864 -15.918 1.00 76.56 99 HIS A N 1
ATOM 774 C CA . HIS A 1 99 ? 22.996 30.206 -15.665 1.00 76.56 99 HIS A CA 1
ATOM 775 C C . HIS A 1 99 ? 22.875 30.660 -14.196 1.00 76.56 99 HIS A C 1
ATOM 777 O O . HIS A 1 99 ? 23.759 31.340 -13.676 1.00 76.56 99 HIS A O 1
ATOM 783 N N . ILE A 1 100 ? 21.835 30.195 -13.488 1.00 76.38 100 ILE A N 1
ATOM 784 C CA . ILE A 1 100 ? 21.624 30.432 -12.049 1.00 76.38 100 ILE A CA 1
ATOM 785 C C . ILE A 1 100 ? 22.795 29.956 -11.168 1.00 76.38 100 ILE A C 1
ATOM 787 O O . ILE A 1 100 ? 23.022 30.526 -10.104 1.00 76.38 100 ILE A O 1
ATOM 791 N N . LEU A 1 101 ? 23.556 28.945 -11.608 1.00 78.12 101 LEU A N 1
ATOM 792 C CA . LEU A 1 101 ? 24.741 28.417 -10.919 1.00 78.12 101 LEU A CA 1
ATOM 793 C C . LEU A 1 101 ? 26.034 29.180 -11.258 1.00 78.12 101 LEU A C 1
ATOM 795 O O . LEU A 1 101 ? 27.039 29.022 -10.560 1.00 78.12 101 LEU A O 1
ATOM 799 N N . GLY A 1 102 ? 26.033 29.960 -12.345 1.00 64.50 102 GLY A N 1
ATOM 800 C CA . GLY A 1 102 ? 27.137 30.835 -12.752 1.00 64.50 102 GLY A CA 1
ATOM 801 C C . GLY A 1 102 ? 27.094 32.217 -12.090 1.00 64.50 102 GLY A C 1
ATOM 802 O O . GLY A 1 102 ? 28.135 32.854 -11.946 1.00 64.50 102 GLY A O 1
ATOM 803 N N . SER A 1 103 ? 25.911 32.656 -11.652 1.00 67.75 103 SER A N 1
ATOM 804 C CA . SER A 1 103 ? 25.666 33.908 -10.920 1.00 67.75 103 SER A CA 1
ATOM 805 C C . SER A 1 103 ? 25.683 33.734 -9.391 1.00 67.75 103 SER A C 1
ATOM 807 O O . SER A 1 103 ? 25.498 32.630 -8.883 1.00 67.75 103 SER A O 1
ATOM 809 N N . GLU A 1 104 ? 25.831 34.824 -8.624 1.00 65.44 104 GLU A N 1
ATOM 810 C CA . GLU A 1 104 ? 25.650 34.793 -7.162 1.00 65.44 104 GLU A CA 1
ATOM 811 C C . GLU A 1 104 ? 24.219 34.366 -6.780 1.00 65.44 104 GLU A C 1
ATOM 813 O O . GLU A 1 104 ? 23.248 35.088 -7.016 1.00 65.44 104 GLU A O 1
ATOM 818 N N . ILE A 1 105 ? 24.080 33.207 -6.131 1.00 69.56 105 ILE A N 1
ATOM 819 C CA . ILE A 1 105 ? 22.793 32.679 -5.659 1.00 69.56 105 ILE A CA 1
ATOM 820 C C . ILE A 1 105 ? 22.346 33.454 -4.404 1.00 69.56 105 ILE A C 1
ATOM 822 O O . ILE A 1 105 ? 22.670 33.096 -3.272 1.00 69.56 105 ILE A O 1
ATOM 826 N N . ARG A 1 106 ? 21.590 34.542 -4.596 1.00 70.44 106 ARG A N 1
ATOM 827 C CA . ARG A 1 106 ? 21.079 35.412 -3.515 1.00 70.44 106 ARG A CA 1
ATOM 828 C C . ARG A 1 106 ? 19.747 34.913 -2.947 1.00 70.44 106 ARG A C 1
ATOM 830 O O . ARG A 1 106 ? 18.700 35.521 -3.149 1.00 70.44 106 ARG A O 1
ATOM 837 N N . MET A 1 107 ? 19.770 33.786 -2.240 1.00 79.12 107 MET A N 1
ATOM 838 C CA . MET A 1 107 ? 18.584 33.229 -1.573 1.00 79.12 107 MET A CA 1
ATOM 839 C C . MET A 1 107 ? 18.935 32.434 -0.312 1.00 79.12 107 MET A C 1
ATOM 841 O O . MET A 1 107 ? 20.102 32.160 -0.043 1.00 79.12 107 MET A O 1
ATOM 845 N N . LYS A 1 108 ? 17.913 32.057 0.472 1.00 76.81 108 LYS A N 1
ATOM 846 C CA . LYS A 1 108 ? 18.093 31.270 1.704 1.00 76.81 108 LYS A CA 1
ATOM 847 C C . LYS A 1 108 ? 18.812 29.934 1.409 1.00 76.81 108 LYS A C 1
ATOM 849 O O . LYS A 1 108 ? 18.454 29.293 0.414 1.00 76.81 108 LYS A O 1
ATOM 854 N N . PRO A 1 109 ? 19.750 29.483 2.270 1.00 74.56 109 PRO A N 1
ATOM 855 C CA . PRO A 1 109 ? 20.555 28.277 2.049 1.00 74.56 109 PRO A CA 1
ATOM 856 C C . PRO A 1 109 ? 19.748 27.028 1.683 1.00 74.56 109 PRO A C 1
ATOM 858 O O . PRO A 1 109 ? 20.112 26.335 0.739 1.00 74.56 109 PRO A O 1
ATOM 861 N N . ASP A 1 110 ? 18.608 26.780 2.335 1.00 76.25 110 ASP A N 1
ATOM 862 C CA . ASP A 1 110 ? 17.772 25.601 2.054 1.00 76.25 110 ASP A CA 1
ATOM 863 C C . ASP A 1 110 ? 17.200 25.602 0.631 1.00 76.25 110 ASP A C 1
ATOM 865 O O . ASP A 1 110 ? 17.128 24.565 -0.033 1.00 76.25 110 ASP A O 1
ATOM 869 N N . LYS A 1 111 ? 16.827 26.785 0.128 1.00 79.38 111 LYS A N 1
ATOM 870 C CA . LYS A 1 111 ? 16.303 26.951 -1.233 1.00 79.38 111 LYS A CA 1
ATOM 871 C C . LYS A 1 111 ? 17.424 26.838 -2.267 1.00 79.38 111 LYS A C 1
ATOM 873 O O . LYS A 1 111 ? 17.246 26.162 -3.278 1.00 79.38 111 LYS A O 1
ATOM 878 N N . ALA A 1 112 ? 18.591 27.418 -1.976 1.00 78.50 112 ALA A N 1
ATOM 879 C CA . ALA A 1 112 ? 19.788 27.275 -2.802 1.00 78.50 112 ALA A CA 1
ATOM 880 C C . ALA A 1 112 ? 20.222 25.803 -2.925 1.00 78.50 112 ALA A C 1
ATOM 882 O O . ALA A 1 112 ? 20.502 25.341 -4.028 1.00 78.50 112 ALA A O 1
ATOM 883 N N . CYS A 1 113 ? 20.196 25.038 -1.825 1.00 81.19 113 CYS A N 1
ATOM 884 C CA . CYS A 1 113 ? 20.518 23.608 -1.821 1.00 81.19 113 CYS A CA 1
ATOM 885 C C . CYS A 1 113 ? 19.625 22.811 -2.776 1.00 81.19 113 CYS A C 1
ATOM 887 O O . CYS A 1 113 ? 20.128 22.026 -3.578 1.00 81.19 113 CYS A O 1
ATOM 889 N N . ARG A 1 114 ? 18.303 23.024 -2.705 1.00 83.75 114 ARG A N 1
ATOM 890 C CA . ARG A 1 114 ? 17.331 22.325 -3.559 1.00 83.75 114 ARG A CA 1
ATOM 891 C C . ARG A 1 114 ? 17.540 22.647 -5.036 1.00 83.75 114 ARG A C 1
ATOM 893 O O . ARG A 1 114 ? 17.488 21.740 -5.855 1.00 83.75 114 ARG A O 1
ATOM 900 N N . ILE A 1 115 ? 17.837 23.905 -5.362 1.00 82.31 115 ILE A N 1
ATOM 901 C CA . ILE A 1 115 ? 18.103 24.338 -6.741 1.00 82.31 115 ILE A CA 1
ATOM 902 C C . ILE A 1 115 ? 19.404 23.734 -7.272 1.00 82.31 115 ILE A C 1
ATOM 904 O O . ILE A 1 115 ? 19.411 23.201 -8.374 1.00 82.31 115 ILE A O 1
ATOM 908 N N . ILE A 1 116 ? 20.483 23.745 -6.485 1.00 83.50 116 ILE A N 1
ATOM 909 C CA . ILE A 1 116 ? 21.763 23.143 -6.888 1.00 83.50 116 ILE A CA 1
ATOM 910 C C . ILE A 1 116 ? 21.594 21.639 -7.145 1.00 83.50 116 ILE A C 1
ATOM 912 O O . ILE A 1 116 ? 22.088 21.127 -8.146 1.00 83.50 116 ILE A O 1
ATOM 916 N N . ILE A 1 117 ? 20.865 20.928 -6.280 1.00 85.00 117 ILE A N 1
ATOM 917 C CA . ILE A 1 117 ? 20.591 19.496 -6.465 1.00 85.00 117 ILE A CA 1
ATOM 918 C C . ILE A 1 117 ? 19.714 19.268 -7.704 1.00 85.00 117 ILE A C 1
ATOM 920 O O . ILE A 1 117 ? 20.053 18.422 -8.529 1.00 85.00 117 ILE A O 1
ATOM 924 N N . ALA A 1 118 ? 18.649 20.054 -7.885 1.00 86.06 118 ALA A N 1
ATOM 925 C CA . ALA A 1 118 ? 17.772 19.958 -9.050 1.00 86.06 118 ALA A CA 1
ATOM 926 C C . ALA A 1 118 ? 18.531 20.199 -10.365 1.00 86.06 118 ALA A C 1
ATOM 928 O O . ALA A 1 118 ? 18.423 19.395 -11.284 1.00 86.06 118 ALA A O 1
ATOM 929 N N . CYS A 1 119 ? 19.376 21.231 -10.443 1.00 85.31 119 CYS A N 1
ATOM 930 C CA . CYS A 1 119 ? 20.224 21.476 -11.611 1.00 85.31 119 CYS A CA 1
ATOM 931 C C . CYS A 1 119 ? 21.214 20.331 -11.865 1.00 85.31 119 CYS A C 1
ATOM 933 O O . CYS A 1 119 ? 21.568 20.068 -13.008 1.00 85.31 119 CYS A O 1
ATOM 935 N N . GLY A 1 120 ? 21.699 19.652 -10.824 1.00 83.88 120 GLY A N 1
ATOM 936 C CA . GLY A 1 120 ? 22.563 18.479 -10.969 1.00 83.88 120 GLY A CA 1
ATOM 937 C C . GLY A 1 120 ? 21.833 17.257 -11.527 1.00 83.88 120 GLY A C 1
ATOM 938 O O . GLY A 1 120 ? 22.363 16.564 -12.393 1.00 83.88 120 GLY A O 1
ATOM 939 N N . ILE A 1 121 ? 20.597 17.030 -11.073 1.00 87.94 121 ILE A N 1
ATOM 940 C CA . ILE A 1 121 ? 19.712 15.978 -11.593 1.00 87.94 121 ILE A CA 1
ATOM 941 C C . ILE A 1 121 ? 19.367 16.268 -13.057 1.00 87.94 121 ILE A C 1
ATOM 943 O O . ILE A 1 121 ? 19.552 15.405 -13.910 1.00 87.94 121 ILE A O 1
ATOM 947 N N . LEU A 1 122 ? 18.965 17.501 -13.370 1.00 85.31 122 LEU A N 1
ATOM 948 C CA . LEU A 1 122 ? 18.637 17.923 -14.733 1.00 85.31 122 LEU A CA 1
ATOM 949 C C . LEU A 1 122 ? 19.850 17.863 -15.672 1.00 85.31 122 LEU A C 1
ATOM 951 O O . LEU A 1 122 ? 19.712 17.458 -16.819 1.00 85.31 122 LEU A O 1
ATOM 955 N N . HIS A 1 123 ? 21.052 18.197 -15.191 1.00 84.69 123 HIS A N 1
ATOM 956 C CA . HIS A 1 123 ? 22.298 18.018 -15.949 1.00 84.69 123 HIS A CA 1
ATOM 957 C C . HIS A 1 123 ? 22.555 16.551 -16.298 1.00 84.69 123 HIS A C 1
ATOM 959 O O . HIS A 1 123 ? 22.909 16.234 -17.430 1.00 84.69 123 HIS A O 1
ATOM 965 N N . ASN A 1 124 ? 22.353 15.645 -15.339 1.00 86.31 124 ASN A N 1
ATOM 966 C CA . ASN A 1 124 ? 22.486 14.214 -15.589 1.00 86.31 124 ASN A CA 1
ATOM 967 C C . ASN A 1 124 ? 21.437 13.711 -16.581 1.00 86.31 124 ASN A C 1
ATOM 969 O O . ASN A 1 124 ? 21.792 12.921 -17.449 1.00 86.31 124 ASN A O 1
ATOM 973 N N . ILE A 1 125 ? 20.193 14.192 -16.486 1.00 84.81 125 ILE A N 1
ATOM 974 C CA . ILE A 1 125 ? 19.127 13.886 -17.448 1.00 84.81 125 ILE A CA 1
ATOM 975 C C . ILE A 1 125 ? 19.519 14.381 -18.844 1.00 84.81 125 ILE A C 1
ATOM 977 O O . ILE A 1 125 ? 19.429 13.617 -19.797 1.00 84.81 125 ILE A O 1
ATOM 981 N N . ALA A 1 126 ? 20.046 15.600 -18.973 1.00 78.75 126 ALA A N 1
ATOM 982 C CA . ALA A 1 126 ? 20.501 16.136 -20.255 1.00 78.75 126 ALA A CA 1
ATOM 983 C C . ALA A 1 126 ? 21.647 15.308 -20.870 1.00 78.75 126 ALA A C 1
ATOM 985 O O . ALA A 1 126 ? 21.624 15.013 -22.062 1.00 78.75 126 ALA A O 1
ATOM 986 N N . ILE A 1 127 ? 22.613 14.854 -20.057 1.00 78.12 127 ILE A N 1
ATOM 987 C CA . ILE A 1 127 ? 23.665 13.926 -20.515 1.00 78.12 127 ILE A CA 1
ATOM 988 C C . ILE A 1 127 ? 23.080 12.550 -20.866 1.00 78.12 127 ILE A C 1
ATOM 990 O O . ILE A 1 127 ? 23.573 11.881 -21.768 1.00 78.12 127 ILE A O 1
ATOM 994 N N . MET A 1 128 ? 22.063 12.080 -20.141 1.00 78.81 128 MET A N 1
ATOM 995 C CA . MET A 1 128 ? 21.395 10.807 -20.434 1.00 78.81 128 MET A CA 1
ATOM 996 C C . MET A 1 128 ? 20.607 10.854 -21.741 1.00 78.81 128 MET A C 1
ATOM 998 O O . MET A 1 128 ? 20.572 9.854 -22.441 1.00 78.81 128 MET A O 1
ATOM 1002 N N . ARG A 1 129 ? 20.049 12.013 -22.095 1.00 79.00 129 ARG A N 1
ATOM 1003 C CA . ARG A 1 129 ? 19.293 12.235 -23.336 1.00 79.00 129 ARG A CA 1
ATOM 1004 C C . ARG A 1 129 ? 20.157 12.712 -24.509 1.00 79.00 129 ARG A C 1
ATOM 1006 O O . ARG A 1 129 ? 19.613 13.075 -25.544 1.00 79.00 129 ARG A O 1
ATOM 1013 N N . ASN A 1 130 ? 21.481 12.725 -24.337 1.00 75.50 130 ASN A N 1
ATOM 1014 C CA . ASN A 1 130 ? 22.454 13.187 -25.329 1.00 75.50 130 ASN A CA 1
ATOM 1015 C C . ASN A 1 130 ? 22.143 14.597 -25.880 1.00 75.50 130 ASN A C 1
ATOM 1017 O O . ASN A 1 130 ? 22.366 14.882 -27.056 1.00 75.50 130 ASN A O 1
ATOM 1021 N N . GLU A 1 131 ? 21.602 15.482 -25.033 1.00 71.94 131 GLU A N 1
ATOM 1022 C CA . GLU A 1 131 ? 21.226 16.830 -25.459 1.00 71.94 131 GLU A CA 1
ATOM 1023 C C . GLU A 1 131 ? 22.461 17.642 -25.875 1.00 71.94 131 GLU A C 1
ATOM 1025 O O . GLU A 1 131 ? 23.449 17.666 -25.125 1.00 71.94 131 GLU A O 1
ATOM 1030 N N . PRO A 1 132 ? 22.398 18.367 -27.010 1.00 60.03 132 PRO A N 1
ATOM 1031 C CA . PRO A 1 132 ? 23.517 19.162 -27.492 1.00 60.03 132 PRO A CA 1
ATOM 1032 C C . PRO A 1 132 ? 23.985 20.161 -26.424 1.00 60.03 132 PRO A C 1
ATOM 1034 O O . PRO A 1 132 ? 23.196 20.713 -25.648 1.00 60.03 132 PRO A O 1
ATOM 1037 N N . GLU A 1 133 ? 25.301 20.367 -26.340 1.00 61.25 133 GLU A N 1
ATOM 1038 C CA . GLU A 1 133 ? 25.852 21.454 -25.534 1.00 61.25 133 GLU A CA 1
ATOM 1039 C C . GLU A 1 133 ? 25.349 22.784 -26.102 1.00 61.25 133 GLU A C 1
ATOM 1041 O O . GLU A 1 133 ? 25.245 22.935 -27.317 1.00 61.25 133 GLU A O 1
ATOM 1046 N N . VAL A 1 134 ? 25.006 23.735 -25.228 1.00 54.47 134 VAL A N 1
ATOM 1047 C CA . VAL A 1 134 ? 24.513 25.054 -25.644 1.00 54.47 134 VAL A CA 1
ATOM 1048 C C . VAL A 1 134 ? 25.587 25.710 -26.517 1.00 54.47 134 VAL A C 1
ATOM 1050 O O . VAL A 1 134 ? 26.612 26.161 -26.000 1.00 54.47 134 VAL A O 1
ATOM 1053 N N . ALA A 1 135 ? 25.373 25.698 -27.835 1.00 45.25 135 ALA A N 1
ATOM 1054 C CA . ALA A 1 135 ? 26.180 26.437 -28.791 1.00 45.25 135 ALA A CA 1
ATOM 1055 C C . ALA A 1 135 ? 26.017 27.932 -28.502 1.00 45.25 135 ALA A C 1
ATOM 1057 O O . ALA A 1 135 ? 24.932 28.379 -28.127 1.00 45.25 135 ALA A O 1
ATOM 1058 N N . GLU A 1 136 ? 27.102 28.693 -28.642 1.00 40.06 136 GLU A N 1
ATOM 1059 C CA . GLU A 1 136 ? 27.029 30.153 -28.628 1.00 40.06 136 GLU A CA 1
ATOM 1060 C C . GLU A 1 136 ? 25.976 30.590 -29.653 1.00 40.06 136 GLU A C 1
ATOM 1062 O O . GLU A 1 136 ? 26.100 30.273 -30.836 1.00 40.06 136 GLU A O 1
ATOM 1067 N N . GLU A 1 137 ? 24.930 31.289 -29.207 1.00 35.38 137 GLU A N 1
ATOM 1068 C CA . GLU A 1 137 ? 24.050 32.020 -30.113 1.00 35.38 137 GLU A CA 1
ATOM 1069 C C . GLU A 1 137 ? 24.911 33.025 -30.886 1.00 35.38 137 GLU A C 1
ATOM 1071 O O . GLU A 1 137 ? 25.273 34.095 -30.392 1.00 35.38 137 GLU A O 1
ATOM 1076 N N . GLN A 1 138 ? 25.257 32.654 -32.117 1.00 32.47 138 GLN A N 1
ATOM 1077 C CA . GLN A 1 138 ? 25.497 33.610 -33.177 1.00 32.47 138 GLN A CA 1
ATOM 1078 C C . GLN A 1 138 ? 24.148 34.221 -33.556 1.00 32.47 138 GLN A C 1
ATOM 1080 O O . GLN A 1 138 ? 23.174 33.523 -33.835 1.00 32.47 138 GLN A O 1
ATOM 1085 N N . LEU A 1 139 ? 24.120 35.549 -33.532 1.00 28.80 139 LEU A N 1
ATOM 1086 C CA . LEU A 1 139 ? 23.047 36.396 -34.032 1.00 28.80 139 LEU A CA 1
ATOM 1087 C C . LEU A 1 139 ? 22.652 35.964 -35.458 1.00 28.80 139 LEU A C 1
ATOM 1089 O O . LEU A 1 139 ? 23.491 35.963 -36.356 1.00 28.80 139 LEU A O 1
ATOM 1093 N N . ILE A 1 140 ? 21.379 35.620 -35.663 1.00 28.41 140 ILE A N 1
ATOM 1094 C CA . ILE A 1 140 ? 20.773 35.444 -36.989 1.00 28.41 140 ILE A CA 1
ATOM 1095 C C . ILE A 1 140 ? 20.362 36.824 -37.516 1.00 28.41 140 ILE A C 1
ATOM 1097 O O . ILE A 1 140 ? 19.649 37.546 -36.821 1.00 28.41 140 ILE A O 1
ATOM 1101 N N . ASP A 1 141 ? 20.705 37.134 -38.769 1.00 26.27 141 ASP A N 1
ATOM 1102 C CA . ASP A 1 141 ? 19.813 37.909 -39.637 1.00 26.27 141 ASP A CA 1
ATOM 1103 C C . ASP A 1 141 ? 19.646 37.201 -40.998 1.00 26.27 141 ASP A C 1
ATOM 1105 O O . ASP A 1 141 ? 20.588 37.038 -41.768 1.00 26.27 141 ASP A O 1
ATOM 1109 N N . ASN A 1 142 ? 18.423 36.694 -41.171 1.00 26.44 142 ASN A N 1
ATOM 1110 C CA . ASN A 1 142 ? 17.591 36.440 -42.352 1.00 26.44 142 ASN A CA 1
ATOM 1111 C C . ASN A 1 142 ? 18.167 35.994 -43.727 1.00 26.44 142 ASN A C 1
ATOM 1113 O O . ASN A 1 142 ? 18.911 36.682 -44.416 1.00 26.44 142 ASN A O 1
ATOM 1117 N N . GLN A 1 143 ? 17.616 34.854 -44.173 1.00 27.67 143 GLN A N 1
ATOM 1118 C CA . GLN A 1 143 ? 17.407 34.352 -45.553 1.00 27.67 143 GLN A CA 1
ATOM 1119 C C . GLN A 1 143 ? 16.691 35.384 -46.481 1.00 27.67 143 GLN A C 1
ATOM 1121 O O . GLN A 1 143 ? 16.033 36.255 -45.907 1.00 27.67 143 GLN A O 1
ATOM 1126 N N . PRO A 1 144 ? 16.673 35.298 -47.856 1.00 28.50 144 PRO A N 1
ATOM 1127 C CA . PRO A 1 144 ? 16.201 34.097 -48.594 1.00 28.50 144 PRO A CA 1
ATOM 1128 C C . PRO A 1 144 ? 16.596 33.814 -50.085 1.00 28.50 144 PRO A C 1
ATOM 1130 O O . PRO A 1 144 ? 16.824 34.700 -50.897 1.00 28.50 144 PRO A O 1
ATOM 1133 N N . GLN A 1 145 ? 16.477 32.511 -50.409 1.00 24.48 145 GLN A N 1
ATOM 1134 C CA . GLN A 1 145 ? 15.897 31.828 -51.599 1.00 24.48 145 GLN A CA 1
ATOM 1135 C C . GLN A 1 145 ? 16.585 31.731 -52.994 1.00 24.48 145 GLN A C 1
ATOM 1137 O O . GLN A 1 145 ? 17.000 32.702 -53.612 1.00 24.48 145 GLN A O 1
ATOM 1142 N N . MET A 1 146 ? 16.588 30.470 -53.475 1.00 28.31 146 MET A N 1
ATOM 1143 C CA . MET A 1 146 ? 16.939 29.866 -54.791 1.00 28.31 146 MET A CA 1
ATOM 1144 C C . MET A 1 146 ? 15.866 30.175 -55.884 1.00 28.31 146 MET A C 1
ATOM 1146 O O . MET A 1 146 ? 14.933 30.893 -55.520 1.00 28.31 146 MET A O 1
ATOM 1150 N N . PRO A 1 147 ? 15.798 29.584 -57.123 1.00 34.59 147 PRO A N 1
ATOM 1151 C CA . PRO A 1 147 ? 16.600 28.565 -57.877 1.00 34.59 147 PRO A CA 1
ATOM 1152 C C . PRO A 1 147 ? 16.679 28.923 -59.421 1.00 34.59 147 PRO A C 1
ATOM 1154 O O . PRO A 1 147 ? 16.558 30.111 -59.708 1.00 34.59 147 PRO A O 1
ATOM 1157 N N . PRO A 1 148 ? 16.691 28.042 -60.471 1.00 34.81 148 PRO A N 1
ATOM 1158 C CA . PRO A 1 148 ? 17.277 26.702 -60.758 1.00 34.81 148 PRO A CA 1
ATOM 1159 C C . PRO A 1 148 ? 17.989 26.565 -62.164 1.00 34.81 148 PRO A C 1
ATOM 1161 O O . PRO A 1 148 ? 17.956 27.475 -62.983 1.00 34.81 148 PRO A O 1
ATOM 1164 N N . TYR A 1 149 ? 18.473 25.340 -62.470 1.00 23.50 149 TYR A N 1
ATOM 1165 C CA . TYR A 1 149 ? 18.459 24.600 -63.772 1.00 23.50 149 TYR A CA 1
ATOM 1166 C C . TYR A 1 149 ? 19.647 24.584 -64.790 1.00 23.50 149 TYR A C 1
ATOM 1168 O O . TYR A 1 149 ? 19.922 25.553 -65.481 1.00 23.50 149 TYR A O 1
ATOM 1176 N N . ASN A 1 150 ? 20.191 23.357 -64.947 1.00 24.25 150 ASN A N 1
ATOM 1177 C CA . ASN A 1 150 ? 20.487 22.496 -66.128 1.00 24.25 150 ASN A CA 1
ATOM 1178 C C . ASN A 1 150 ? 21.379 22.859 -67.355 1.00 24.25 150 ASN A C 1
ATOM 1180 O O . ASN A 1 150 ? 21.028 23.697 -68.171 1.00 24.25 150 ASN A O 1
ATOM 1184 N N . VAL A 1 151 ? 22.377 21.970 -67.565 1.00 23.91 151 VAL A N 1
ATOM 1185 C CA . VAL A 1 151 ? 22.657 21.026 -68.697 1.00 23.91 151 VAL A CA 1
ATOM 1186 C C . VAL A 1 151 ? 23.067 21.513 -70.119 1.00 23.91 151 VAL A C 1
ATOM 1188 O O . VAL A 1 151 ? 22.282 22.073 -70.872 1.00 23.91 151 VAL A O 1
ATOM 1191 N N . SER A 1 152 ? 24.248 21.002 -70.522 1.00 25.55 152 SER A N 1
ATOM 1192 C CA . SER A 1 152 ? 24.742 20.526 -71.846 1.00 25.55 152 SER A CA 1
ATOM 1193 C C . SER A 1 152 ? 25.361 21.452 -72.916 1.00 25.55 152 SER A C 1
ATOM 1195 O O . SER A 1 152 ? 24.720 22.339 -73.458 1.00 25.55 152 SER A O 1
ATOM 1197 N N . ALA A 1 153 ? 26.587 21.043 -73.285 1.00 25.97 153 ALA A N 1
ATOM 1198 C CA . ALA A 1 153 ? 27.157 20.756 -74.613 1.00 25.97 153 ALA A CA 1
ATOM 1199 C C . ALA A 1 153 ? 27.354 21.840 -75.701 1.00 25.97 153 ALA A C 1
ATOM 1201 O O . ALA A 1 153 ? 26.422 22.442 -76.220 1.00 25.97 153 ALA A O 1
ATOM 1202 N N . SER A 1 154 ? 28.598 21.830 -76.208 1.00 29.27 154 SER A N 1
ATOM 1203 C CA . SER A 1 154 ? 29.057 22.128 -77.578 1.00 29.27 154 SER A CA 1
ATOM 1204 C C . SER A 1 154 ? 28.949 23.565 -78.103 1.00 29.27 154 SER A C 1
ATOM 1206 O O . SER A 1 154 ? 27.870 24.054 -78.412 1.00 29.27 154 SER A O 1
ATOM 1208 N N . THR A 1 155 ? 30.097 24.205 -78.342 1.00 29.70 155 THR A N 1
ATOM 1209 C CA . THR A 1 155 ? 30.642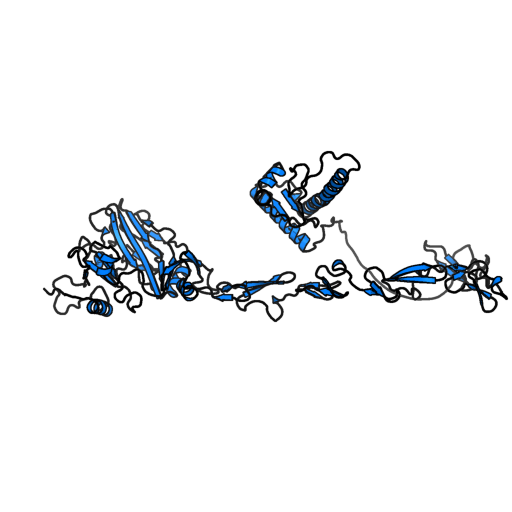 24.540 -79.681 1.00 29.70 155 THR A CA 1
ATOM 1210 C C . THR A 1 155 ? 31.830 25.498 -79.523 1.00 29.70 155 THR A C 1
ATOM 1212 O O . THR A 1 155 ? 31.790 26.428 -78.724 1.00 29.70 155 THR A O 1
ATOM 1215 N N . GLY A 1 156 ? 32.920 25.219 -80.243 1.00 47.00 156 GLY A N 1
ATOM 1216 C CA . GLY A 1 156 ? 34.156 25.995 -80.185 1.00 47.00 156 GLY A CA 1
ATOM 1217 C C . GLY A 1 156 ? 34.005 27.421 -80.710 1.00 47.00 156 GLY A C 1
ATOM 1218 O O . GLY A 1 156 ? 33.224 27.660 -81.626 1.00 47.00 156 GLY A O 1
ATOM 1219 N N . ILE A 1 157 ? 34.773 28.326 -80.095 1.00 40.09 157 ILE A N 1
ATOM 1220 C CA . ILE A 1 157 ? 35.551 29.456 -80.640 1.00 40.09 157 ILE A CA 1
ATOM 1221 C C . ILE A 1 157 ? 36.178 30.141 -79.406 1.00 40.09 157 ILE A C 1
ATOM 1223 O O . ILE A 1 157 ? 35.456 30.687 -78.574 1.00 40.09 157 ILE A O 1
ATOM 1227 N N . CYS A 1 158 ? 37.507 30.105 -79.266 1.00 49.09 158 CYS A N 1
ATOM 1228 C CA . CYS A 1 158 ? 38.235 30.859 -78.237 1.00 49.09 158 CYS A CA 1
ATOM 1229 C C . CYS A 1 158 ? 38.768 32.155 -78.859 1.00 49.09 158 CYS A C 1
ATOM 1231 O O . CYS A 1 158 ? 39.613 32.109 -79.749 1.00 49.09 158 CYS A O 1
ATOM 1233 N N . SER A 1 159 ? 38.246 33.315 -78.448 1.00 48.31 159 SER A N 1
ATOM 1234 C CA . SER A 1 159 ? 38.735 34.606 -78.949 1.00 48.31 159 SER A CA 1
ATOM 1235 C C . SER A 1 159 ? 38.508 35.750 -77.961 1.00 48.31 159 SER A C 1
ATOM 1237 O O . SER A 1 159 ? 37.379 36.213 -77.820 1.00 48.31 159 SER A O 1
ATOM 1239 N N . PHE A 1 160 ? 39.597 36.246 -77.360 1.00 41.94 160 PHE A N 1
ATOM 1240 C CA . PHE A 1 160 ? 39.813 37.656 -77.008 1.00 41.94 160 PHE A CA 1
ATOM 1241 C C . PHE A 1 160 ? 41.321 37.985 -77.095 1.00 41.94 160 PHE A C 1
ATOM 1243 O O . PHE A 1 160 ? 42.162 37.100 -77.021 1.00 41.94 160 PHE A O 1
ATOM 1250 N N . HIS A 1 161 ? 41.615 39.254 -77.373 1.00 46.00 161 HIS A N 1
ATOM 1251 C CA . HIS A 1 161 ? 42.804 39.795 -78.043 1.00 46.00 161 HIS A CA 1
ATOM 1252 C C . HIS A 1 161 ? 44.212 39.414 -77.511 1.00 46.00 161 HIS A C 1
ATOM 1254 O O . HIS A 1 161 ? 44.504 39.573 -76.333 1.00 46.00 161 HIS A O 1
ATOM 1260 N N . GLU A 1 162 ? 45.082 39.107 -78.488 1.00 50.97 162 GLU A N 1
ATOM 1261 C CA . GLU A 1 162 ? 46.557 39.236 -78.558 1.00 50.97 162 GLU A CA 1
ATOM 1262 C C . GLU A 1 162 ? 47.524 38.072 -78.247 1.00 50.97 162 GLU A C 1
ATOM 1264 O O . GLU A 1 162 ? 48.692 38.222 -78.593 1.00 50.97 162 GLU A O 1
ATOM 1269 N N . GLU A 1 163 ? 47.097 36.865 -77.854 1.00 51.28 163 GLU A N 1
ATOM 1270 C CA . GLU A 1 163 ? 47.997 35.683 -77.869 1.00 51.28 163 GLU A CA 1
ATOM 1271 C C . GLU A 1 163 ? 47.291 34.390 -78.346 1.00 51.28 163 GLU A C 1
ATOM 1273 O O . GLU A 1 163 ? 46.577 33.752 -77.588 1.00 51.28 163 GLU A O 1
ATOM 1278 N N . GLY A 1 164 ? 47.507 34.013 -79.620 1.00 58.91 164 GLY A N 1
ATOM 1279 C CA . GLY A 1 164 ? 47.411 32.636 -80.158 1.00 58.91 164 GLY A CA 1
ATOM 1280 C C . GLY A 1 164 ? 46.031 31.960 -80.324 1.00 58.91 164 GLY A C 1
ATOM 1281 O O . GLY A 1 164 ? 45.156 32.034 -79.472 1.00 58.91 164 GLY A O 1
ATOM 1282 N N . THR A 1 165 ? 45.846 31.228 -81.429 1.00 65.06 165 THR A N 1
ATOM 1283 C CA . THR A 1 165 ? 44.761 30.244 -81.647 1.00 65.06 165 THR A CA 1
ATOM 1284 C C . THR A 1 165 ? 45.250 28.830 -81.305 1.00 65.06 165 THR A C 1
ATOM 1286 O O . THR A 1 165 ? 46.419 28.534 -81.545 1.00 65.06 165 THR A O 1
ATOM 1289 N N . CYS A 1 166 ? 44.399 27.949 -80.764 1.00 67.00 166 CYS A N 1
ATOM 1290 C CA . CYS A 1 166 ? 44.781 26.551 -80.502 1.00 67.00 166 CYS A CA 1
ATOM 1291 C C . CYS A 1 166 ? 44.966 25.753 -81.806 1.00 67.00 166 CYS A C 1
ATOM 1293 O O . CYS A 1 166 ? 44.266 26.002 -82.792 1.00 67.00 166 CYS A O 1
ATOM 1295 N N . ASP A 1 167 ? 45.926 24.824 -81.811 1.00 71.44 167 ASP A N 1
ATOM 1296 C CA . ASP A 1 167 ? 46.182 23.856 -82.886 1.00 71.44 167 ASP A CA 1
ATOM 1297 C C . ASP A 1 167 ? 44.901 23.072 -83.229 1.00 71.44 167 ASP A C 1
ATOM 1299 O O . ASP A 1 167 ? 44.042 22.864 -82.374 1.00 71.44 167 ASP A O 1
ATOM 1303 N N . GLU A 1 168 ? 44.744 22.643 -84.487 1.00 71.88 168 GLU A N 1
ATOM 1304 C CA . GLU A 1 168 ? 43.569 21.872 -84.934 1.00 71.88 168 GLU A CA 1
ATOM 1305 C C . GLU A 1 168 ? 43.390 20.541 -84.179 1.00 71.88 168 GLU A C 1
ATOM 1307 O O . GLU A 1 168 ? 42.297 19.971 -84.182 1.00 71.88 168 GLU A O 1
ATOM 1312 N N . LYS A 1 169 ? 44.446 20.076 -83.504 1.00 74.81 169 LYS A N 1
ATOM 1313 C CA . LYS A 1 169 ? 44.469 18.886 -82.653 1.00 74.81 169 LYS A CA 1
ATOM 1314 C C . LYS A 1 169 ? 44.576 19.223 -81.160 1.00 74.81 169 LYS A C 1
ATOM 1316 O O . LYS A 1 169 ? 45.143 18.430 -80.412 1.00 74.81 169 LYS A O 1
ATOM 1321 N N . ALA A 1 170 ? 44.083 20.385 -80.724 1.00 68.81 170 ALA A N 1
ATOM 1322 C CA . ALA A 1 170 ? 44.014 20.799 -79.320 1.00 68.81 170 ALA A CA 1
ATOM 1323 C C . ALA A 1 170 ? 42.611 21.274 -78.909 1.00 68.81 170 ALA A C 1
ATOM 1325 O O . ALA A 1 170 ? 41.905 21.924 -79.679 1.00 68.81 170 ALA A O 1
ATOM 1326 N N . ASP A 1 171 ? 42.245 21.006 -77.657 1.00 70.25 171 ASP A N 1
ATOM 1327 C CA . ASP A 1 171 ? 41.057 21.529 -76.989 1.00 70.25 171 ASP A CA 1
ATOM 1328 C C . ASP A 1 171 ? 41.406 22.750 -76.127 1.00 70.25 171 ASP A C 1
ATOM 1330 O O . ASP A 1 171 ? 42.436 22.807 -75.458 1.00 70.25 171 ASP A O 1
ATOM 1334 N N . CYS A 1 172 ? 40.520 23.743 -76.122 1.00 67.69 172 CYS A N 1
ATOM 1335 C CA . CYS A 1 172 ? 40.674 24.974 -75.349 1.00 67.69 172 CYS A CA 1
ATOM 1336 C C . CYS A 1 172 ? 40.033 24.803 -73.958 1.00 67.69 172 CYS A C 1
ATOM 1338 O O . CYS A 1 172 ? 38.827 24.558 -73.864 1.00 67.69 172 CYS A O 1
ATOM 1340 N N . VAL A 1 173 ? 40.817 24.938 -72.882 1.00 68.38 173 VAL A N 1
ATOM 1341 C CA . VAL A 1 173 ? 40.385 24.710 -71.487 1.00 68.38 173 VAL A CA 1
ATOM 1342 C C . VAL A 1 173 ? 40.581 25.981 -70.650 1.00 68.38 173 VAL A C 1
ATOM 1344 O O . VAL A 1 173 ? 41.610 26.644 -70.738 1.00 68.38 173 VAL A O 1
ATOM 1347 N N . ALA A 1 174 ? 39.592 26.357 -69.834 1.00 57.94 174 ALA A N 1
ATOM 1348 C CA . ALA A 1 174 ? 39.658 27.549 -68.979 1.00 57.94 174 ALA A CA 1
ATOM 1349 C C . ALA A 1 174 ? 40.483 27.305 -67.696 1.00 57.94 174 ALA A C 1
ATOM 1351 O O . ALA A 1 174 ? 40.405 26.220 -67.123 1.00 57.94 174 ALA A O 1
ATOM 1352 N N . LYS A 1 175 ? 41.227 28.314 -67.214 1.00 61.81 175 LYS A N 1
ATOM 1353 C CA . LYS A 1 175 ? 41.901 28.289 -65.896 1.00 61.81 175 LYS A CA 1
ATOM 1354 C C . LYS A 1 175 ? 40.985 28.824 -64.783 1.00 61.81 175 LYS A C 1
ATOM 1356 O O . LYS A 1 175 ? 40.172 29.713 -65.027 1.00 61.81 175 LYS A O 1
ATOM 1361 N N . ASP A 1 176 ? 41.157 28.314 -63.558 1.00 50.84 176 ASP A N 1
ATOM 1362 C CA . ASP A 1 176 ? 40.290 28.578 -62.387 1.00 50.84 176 ASP A CA 1
ATOM 1363 C C . ASP A 1 176 ? 40.315 30.029 -61.854 1.00 50.84 176 ASP A C 1
ATOM 1365 O O . ASP A 1 176 ? 39.506 30.399 -61.002 1.00 50.84 176 ASP A O 1
ATOM 1369 N N . GLU A 1 177 ? 41.188 30.891 -62.379 1.00 52.91 177 GLU A N 1
ATOM 1370 C CA . GLU A 1 177 ? 41.173 32.331 -62.114 1.00 52.91 177 GLU A CA 1
ATOM 1371 C C . GLU A 1 177 ? 40.702 33.061 -63.378 1.00 52.91 177 GLU A C 1
ATOM 1373 O O . GLU A 1 177 ? 41.402 33.121 -64.389 1.00 52.91 177 GLU A O 1
ATOM 1378 N N . GLY A 1 178 ? 39.464 33.561 -63.340 1.00 53.75 178 GLY A N 1
ATOM 1379 C CA . GLY A 1 178 ? 38.732 34.058 -64.505 1.00 53.75 178 GLY A CA 1
ATOM 1380 C C . GLY A 1 178 ? 39.522 35.003 -65.423 1.00 53.75 178 GLY A C 1
ATOM 1381 O O . GLY A 1 178 ? 40.068 36.010 -64.974 1.00 53.75 178 GLY A O 1
ATOM 1382 N N . ASN A 1 179 ? 39.448 34.685 -66.725 1.00 53.34 179 ASN A N 1
ATOM 1383 C CA . ASN A 1 179 ? 39.949 35.382 -67.926 1.00 53.34 179 ASN A CA 1
ATOM 1384 C C . ASN A 1 179 ? 41.267 34.884 -68.570 1.00 53.34 179 ASN A C 1
ATOM 1386 O O . ASN A 1 179 ? 41.853 35.619 -69.361 1.00 53.34 179 ASN A O 1
ATOM 1390 N N . SER A 1 180 ? 41.691 33.631 -68.353 1.00 57.44 180 SER A N 1
ATOM 1391 C CA . SER A 1 180 ? 42.768 32.985 -69.136 1.00 57.44 180 SER A CA 1
ATOM 1392 C C . SER A 1 180 ? 42.374 31.564 -69.586 1.00 57.44 180 SER A C 1
ATOM 1394 O O . SER A 1 180 ? 41.728 30.834 -68.831 1.00 57.44 180 SER A O 1
ATOM 1396 N N . PHE A 1 181 ? 42.729 31.184 -70.821 1.00 64.31 181 PHE A N 1
ATOM 1397 C CA . PHE A 1 181 ? 42.529 29.844 -71.394 1.00 64.31 181 PHE A CA 1
ATOM 1398 C C . PHE A 1 181 ? 43.881 29.202 -71.733 1.00 64.31 181 PHE A C 1
ATOM 1400 O O . PHE A 1 181 ? 44.850 29.919 -71.965 1.00 64.31 181 PHE A O 1
ATOM 1407 N N . ASP A 1 182 ? 43.941 27.870 -71.737 1.00 72.44 182 ASP A N 1
ATOM 1408 C CA . ASP A 1 182 ? 45.092 27.085 -72.191 1.00 72.44 182 ASP A CA 1
ATOM 1409 C C . ASP A 1 182 ? 44.684 26.126 -73.317 1.00 72.44 182 ASP A C 1
ATOM 1411 O O . ASP A 1 182 ? 43.544 25.651 -73.343 1.00 72.44 182 ASP A O 1
ATOM 1415 N N . CYS A 1 183 ? 45.599 25.837 -74.243 1.00 75.25 183 CYS A N 1
ATOM 1416 C CA . CYS A 1 183 ? 45.379 24.852 -75.301 1.00 75.25 183 CYS A CA 1
ATOM 1417 C C . CYS A 1 183 ? 45.979 23.504 -74.886 1.00 75.25 183 CYS A C 1
ATOM 1419 O O . CYS A 1 183 ? 47.176 23.400 -74.638 1.00 75.25 183 CYS A O 1
ATOM 1421 N N . VAL A 1 184 ? 45.159 22.457 -74.823 1.00 69.12 184 VAL A N 1
ATOM 1422 C CA . VAL A 1 184 ? 45.580 21.104 -74.437 1.00 69.12 184 VAL A CA 1
ATOM 1423 C C . VAL A 1 184 ? 45.435 20.183 -75.641 1.00 69.12 184 VAL A C 1
ATOM 1425 O O . VAL A 1 184 ? 44.335 20.025 -76.159 1.00 69.12 184 VAL A O 1
ATOM 1428 N N . CYS A 1 185 ? 46.525 19.568 -76.103 1.00 69.56 185 CYS A N 1
ATOM 1429 C CA . CYS A 1 185 ? 46.474 18.638 -77.233 1.00 69.56 185 CYS A CA 1
ATOM 1430 C C . CYS A 1 185 ? 45.495 17.473 -76.991 1.00 69.56 185 CYS A C 1
ATOM 1432 O O . CYS A 1 185 ? 45.374 16.954 -75.880 1.00 69.56 185 CYS A O 1
ATOM 1434 N N . HIS A 1 186 ? 44.816 17.038 -78.053 1.00 67.56 186 HIS A N 1
ATOM 1435 C CA . HIS A 1 186 ? 43.985 15.837 -78.066 1.00 67.56 186 HIS A CA 1
ATOM 1436 C C . HIS A 1 186 ? 44.809 14.613 -77.669 1.00 67.56 186 HIS A C 1
ATOM 1438 O O . HIS A 1 186 ? 46.015 14.538 -77.912 1.00 67.56 186 HIS A O 1
ATOM 1444 N N . THR A 1 187 ? 44.142 13.616 -77.089 1.00 54.69 187 THR A N 1
ATOM 1445 C CA . THR A 1 187 ? 44.783 12.389 -76.609 1.00 54.69 187 THR A CA 1
ATOM 1446 C C . THR A 1 187 ? 45.638 11.737 -77.708 1.00 54.69 187 THR A C 1
ATOM 1448 O O . THR A 1 187 ? 45.121 11.343 -78.753 1.00 54.69 187 THR A O 1
ATOM 1451 N N . GLY A 1 188 ? 46.951 11.621 -77.465 1.00 56.31 188 GLY A N 1
ATOM 1452 C CA . GLY A 1 188 ? 47.932 11.052 -78.400 1.00 56.31 188 GLY A CA 1
ATOM 1453 C C . GLY A 1 188 ? 48.792 12.065 -79.171 1.00 56.31 188 GLY A C 1
ATOM 1454 O O . GLY A 1 188 ? 49.644 11.638 -79.944 1.00 56.31 188 GLY A O 1
ATOM 1455 N N . TYR A 1 189 ? 48.605 13.370 -78.956 1.00 61.91 189 TYR A N 1
ATOM 1456 C CA . TYR A 1 189 ? 49.452 14.436 -79.502 1.00 61.91 189 TYR A CA 1
ATOM 1457 C C . TYR A 1 189 ? 50.132 15.224 -78.374 1.00 61.91 189 TYR A C 1
ATOM 1459 O O . TYR A 1 189 ? 49.551 15.405 -77.306 1.00 61.91 189 TYR A O 1
ATOM 1467 N N . PHE A 1 190 ? 51.356 15.702 -78.612 1.00 65.06 190 PHE A N 1
ATOM 1468 C CA . PHE A 1 190 ? 52.184 16.384 -77.615 1.00 65.06 190 PHE A CA 1
ATOM 1469 C C . PHE A 1 190 ? 52.753 17.699 -78.169 1.00 65.06 190 PHE A C 1
ATOM 1471 O O . PHE A 1 190 ? 53.116 17.793 -79.347 1.00 65.06 190 PHE A O 1
ATOM 1478 N N . GLY A 1 191 ? 52.829 18.705 -77.299 1.00 70.56 191 GLY A N 1
ATOM 1479 C CA . GLY A 1 191 ? 53.292 20.061 -77.588 1.00 70.56 191 GLY A CA 1
ATOM 1480 C C . GLY A 1 191 ? 52.517 21.092 -76.764 1.00 70.56 191 GLY A C 1
ATOM 1481 O O . GLY A 1 191 ? 51.768 20.723 -75.860 1.00 70.56 191 GLY A O 1
ATOM 1482 N N . ASP A 1 192 ? 52.717 22.378 -77.038 1.00 68.00 192 ASP A N 1
ATOM 1483 C CA . ASP A 1 192 ? 52.083 23.468 -76.276 1.00 68.00 192 ASP A CA 1
ATOM 1484 C C . ASP A 1 192 ? 50.639 23.774 -76.692 1.00 68.00 192 ASP A C 1
ATOM 1486 O O . ASP A 1 192 ? 49.986 24.599 -76.063 1.00 68.00 192 ASP A O 1
ATOM 1490 N N . GLY A 1 193 ? 50.124 23.125 -77.738 1.00 68.19 193 GLY A N 1
ATOM 1491 C CA . GLY A 1 193 ? 48.734 23.274 -78.162 1.00 68.19 193 GLY A CA 1
ATOM 1492 C C . GLY A 1 193 ? 48.404 24.581 -78.882 1.00 68.19 193 GLY A C 1
ATOM 1493 O O . GLY A 1 193 ? 47.273 24.729 -79.342 1.00 68.19 193 GLY A O 1
ATOM 1494 N N . TYR A 1 194 ? 49.352 25.509 -79.048 1.00 75.62 194 TYR A N 1
ATOM 1495 C CA . TYR A 1 194 ? 49.125 26.792 -79.719 1.00 75.62 194 TYR A CA 1
ATOM 1496 C C . TYR A 1 194 ? 49.617 26.753 -81.174 1.00 75.62 194 TYR A C 1
ATOM 1498 O O . TYR A 1 194 ? 50.745 26.355 -81.449 1.00 75.62 194 TYR A O 1
ATOM 1506 N N . GLN A 1 195 ? 48.823 27.271 -82.119 1.00 71.06 195 GLN A N 1
ATOM 1507 C CA . GLN A 1 195 ? 49.185 27.360 -83.548 1.00 71.06 195 GLN A CA 1
ATOM 1508 C C . GLN A 1 195 ? 50.432 28.213 -83.810 1.00 71.06 195 GLN A C 1
ATOM 1510 O O . GLN A 1 195 ? 51.124 27.994 -84.800 1.00 71.06 195 GLN A O 1
ATOM 1515 N N . ASN A 1 196 ? 50.717 29.187 -82.941 1.00 66.31 196 ASN A N 1
ATOM 1516 C CA . ASN A 1 196 ? 51.912 30.034 -83.032 1.00 66.31 196 ASN A CA 1
ATOM 1517 C C . ASN A 1 196 ? 53.078 29.534 -82.151 1.00 66.31 196 ASN A C 1
ATOM 1519 O O . ASN A 1 196 ? 54.087 30.231 -82.041 1.00 66.31 196 ASN A O 1
ATOM 1523 N N . GLY A 1 197 ? 52.931 28.364 -81.519 1.00 68.31 197 GLY A N 1
ATOM 1524 C CA . GLY A 1 197 ? 53.943 27.689 -80.707 1.00 68.31 197 GLY A CA 1
ATOM 1525 C C . GLY A 1 197 ? 54.496 26.430 -81.387 1.00 68.31 197 GLY A C 1
ATOM 1526 O O . GLY A 1 197 ? 54.707 26.395 -82.599 1.00 68.31 197 GLY A O 1
ATOM 1527 N N . THR A 1 198 ? 54.755 25.394 -80.594 1.00 67.62 198 THR A N 1
ATOM 1528 C CA . THR A 1 198 ? 55.167 24.051 -81.041 1.00 67.62 198 THR A CA 1
ATOM 1529 C C . THR A 1 198 ? 54.012 23.226 -81.617 1.00 67.62 198 THR A C 1
ATOM 1531 O O . THR A 1 198 ? 54.272 22.217 -82.276 1.00 67.62 198 THR A O 1
ATOM 1534 N N . GLY A 1 199 ? 52.763 23.673 -81.443 1.00 70.12 199 GLY A N 1
ATOM 1535 C CA . GLY A 1 199 ? 51.571 22.999 -81.963 1.00 70.12 199 GLY A CA 1
ATOM 1536 C C . GLY A 1 199 ? 51.344 21.636 -81.308 1.00 70.12 199 GLY A C 1
ATOM 1537 O O . GLY A 1 199 ? 51.916 21.338 -80.263 1.00 70.12 199 GLY A O 1
ATOM 1538 N N . CYS A 1 200 ? 50.505 20.794 -81.912 1.00 67.06 200 CYS A N 1
ATOM 1539 C CA . CYS A 1 200 ? 50.279 19.419 -81.454 1.00 67.06 200 CYS A CA 1
ATOM 1540 C C . CYS A 1 200 ? 50.880 18.416 -82.443 1.00 67.06 200 CYS A C 1
ATOM 1542 O O . CYS A 1 200 ? 50.329 18.154 -83.515 1.00 67.06 200 CYS A O 1
ATOM 1544 N N . THR A 1 201 ? 52.020 17.824 -82.079 1.00 64.75 201 THR A N 1
ATOM 1545 C CA . THR A 1 201 ? 52.752 16.859 -82.920 1.00 64.75 201 THR A CA 1
ATOM 1546 C C . THR A 1 201 ? 52.543 15.418 -82.450 1.00 64.75 201 THR A C 1
ATOM 1548 O O . THR A 1 201 ? 52.286 15.169 -81.273 1.00 64.75 201 THR A O 1
ATOM 1551 N N . ASP A 1 202 ? 52.574 14.460 -83.383 1.00 61.09 202 ASP A N 1
ATOM 1552 C CA . ASP A 1 202 ? 52.416 13.029 -83.087 1.00 61.09 202 ASP A CA 1
ATOM 1553 C C . ASP A 1 202 ? 53.688 12.530 -82.385 1.00 61.09 202 ASP A C 1
ATOM 1555 O O . ASP A 1 202 ? 54.681 12.202 -83.029 1.00 61.09 202 ASP A O 1
ATOM 1559 N N . GLY A 1 203 ? 53.690 12.564 -81.052 1.00 57.78 203 GLY A N 1
ATOM 1560 C CA . GLY A 1 203 ? 54.830 12.188 -80.206 1.00 57.78 203 GLY A CA 1
ATOM 1561 C C . GLY A 1 203 ? 55.025 10.678 -80.057 1.00 57.78 203 GLY A C 1
ATOM 1562 O O . GLY A 1 203 ? 55.645 10.230 -79.095 1.00 57.78 203 GLY A O 1
ATOM 1563 N N . ARG A 1 204 ? 54.489 9.874 -80.981 1.00 60.94 204 ARG A N 1
ATOM 1564 C CA . ARG A 1 204 ? 54.724 8.430 -81.014 1.00 60.94 204 ARG A CA 1
ATOM 1565 C C . ARG A 1 204 ? 56.140 8.157 -81.502 1.00 60.94 204 ARG A C 1
ATOM 1567 O O . ARG A 1 204 ? 56.457 8.325 -82.680 1.00 60.94 204 ARG A O 1
ATOM 1574 N N . HIS A 1 205 ? 56.988 7.713 -80.589 1.00 64.06 205 HIS A N 1
ATOM 1575 C CA . HIS A 1 205 ? 58.364 7.359 -80.897 1.00 64.06 205 HIS A CA 1
ATOM 1576 C C . HIS A 1 205 ? 58.408 5.960 -81.526 1.00 64.06 205 HIS A C 1
ATOM 1578 O O . HIS A 1 205 ? 57.912 5.013 -80.908 1.00 64.06 205 HIS A O 1
ATOM 1584 N N . PRO A 1 206 ? 58.948 5.803 -82.749 1.00 68.81 206 PRO A N 1
ATOM 1585 C CA . PRO A 1 206 ? 59.026 4.504 -83.399 1.00 68.81 206 PRO A CA 1
ATOM 1586 C C . PRO A 1 206 ? 60.065 3.611 -82.720 1.00 68.81 206 PRO A C 1
ATOM 1588 O O . PRO A 1 206 ? 61.156 4.075 -82.395 1.00 68.81 206 PRO A O 1
ATOM 1591 N N . CYS A 1 207 ? 59.761 2.325 -82.592 1.00 75.81 207 CYS A N 1
ATOM 1592 C CA . CYS A 1 207 ? 60.663 1.319 -82.037 1.00 75.81 207 CYS A CA 1
ATOM 1593 C C . CYS A 1 207 ? 60.605 0.026 -82.852 1.00 75.81 207 CYS A C 1
ATOM 1595 O O . CYS A 1 207 ? 59.607 -0.280 -83.508 1.00 75.81 207 CYS A O 1
ATOM 1597 N N . VAL A 1 208 ? 61.692 -0.744 -82.807 1.00 75.81 208 VAL A N 1
ATOM 1598 C CA . VAL A 1 208 ? 61.777 -2.089 -83.401 1.00 75.81 208 VAL A CA 1
ATOM 1599 C C . VAL A 1 208 ? 61.950 -3.157 -82.318 1.00 75.81 208 VAL A C 1
ATOM 1601 O O . VAL A 1 208 ? 61.551 -4.307 -82.507 1.00 75.81 208 VAL A O 1
ATOM 1604 N N . ILE A 1 209 ? 62.529 -2.781 -81.174 1.00 78.19 209 ILE A N 1
ATOM 1605 C CA . ILE A 1 209 ? 62.718 -3.633 -79.995 1.00 78.19 209 ILE A CA 1
ATOM 1606 C C . ILE A 1 209 ? 62.475 -2.829 -78.707 1.00 78.19 209 ILE A C 1
ATOM 1608 O O . ILE A 1 209 ? 62.679 -1.620 -78.680 1.00 78.19 209 ILE A O 1
ATOM 1612 N N . ASN A 1 210 ? 62.087 -3.500 -77.617 1.00 78.75 210 ASN A N 1
ATOM 1613 C CA . ASN A 1 210 ? 61.749 -2.844 -76.341 1.00 78.75 210 ASN A CA 1
ATOM 1614 C C . ASN A 1 210 ? 62.902 -2.042 -75.709 1.00 78.75 210 ASN A C 1
ATOM 1616 O O . ASN A 1 210 ? 62.634 -1.107 -74.963 1.00 78.75 210 ASN A O 1
ATOM 1620 N N . ASP A 1 211 ? 64.160 -2.387 -76.002 1.00 81.69 211 ASP A N 1
ATOM 1621 C CA . ASP A 1 211 ? 65.347 -1.702 -75.459 1.00 81.69 211 ASP A CA 1
ATOM 1622 C C . ASP A 1 211 ? 65.518 -0.267 -76.001 1.00 81.69 211 ASP A C 1
ATOM 1624 O O . ASP A 1 211 ? 66.344 0.489 -75.492 1.00 81.69 211 ASP A O 1
ATOM 1628 N N . GLU A 1 212 ? 64.752 0.105 -77.034 1.00 79.56 212 GLU A N 1
ATOM 1629 C CA . GLU A 1 212 ? 64.697 1.459 -77.601 1.00 79.56 212 GLU A CA 1
ATOM 1630 C C . GLU A 1 212 ? 63.650 2.354 -76.908 1.00 79.56 212 GLU A C 1
ATOM 1632 O O . GLU A 1 212 ? 63.584 3.542 -77.208 1.00 79.56 212 GLU A O 1
ATOM 1637 N N . CYS A 1 213 ? 62.846 1.805 -75.991 1.00 80.75 213 CYS A N 1
ATOM 1638 C CA . CYS A 1 213 ? 61.813 2.522 -75.241 1.00 80.75 213 CYS A CA 1
ATOM 1639 C C . CYS A 1 213 ? 62.252 2.802 -73.793 1.00 80.75 213 CYS A C 1
ATOM 1641 O O . CYS A 1 213 ? 63.247 2.256 -73.306 1.00 80.75 213 CYS A O 1
ATOM 1643 N N . HIS A 1 214 ? 61.490 3.631 -73.070 1.00 84.56 214 HIS A N 1
ATOM 1644 C CA . HIS A 1 214 ? 61.738 3.897 -71.653 1.00 84.56 214 HIS A CA 1
ATOM 1645 C C . HIS A 1 214 ? 61.767 2.578 -70.855 1.00 84.56 214 HIS A C 1
ATOM 1647 O O . HIS A 1 214 ? 61.133 1.593 -71.225 1.00 84.56 214 HIS A O 1
ATOM 1653 N N . THR A 1 215 ? 62.441 2.542 -69.700 1.00 86.12 215 THR A N 1
ATOM 1654 C CA . THR A 1 215 ? 62.599 1.293 -68.914 1.00 86.12 215 THR A CA 1
ATOM 1655 C C . THR A 1 215 ? 61.252 0.680 -68.477 1.00 86.12 215 THR A C 1
ATOM 1657 O O . THR A 1 215 ? 61.125 -0.541 -68.372 1.00 86.12 215 THR A O 1
ATOM 1660 N N . ASN A 1 216 ? 60.238 1.528 -68.267 1.00 84.81 216 ASN A N 1
ATOM 1661 C CA . ASN A 1 216 ? 58.847 1.139 -67.978 1.00 84.81 216 ASN A CA 1
ATOM 1662 C C . ASN A 1 216 ? 57.922 1.224 -69.211 1.00 84.81 216 ASN A C 1
ATOM 1664 O O . ASN A 1 216 ? 56.701 1.214 -69.073 1.00 84.81 216 ASN A O 1
ATOM 1668 N N . GLY A 1 217 ? 58.498 1.335 -70.405 1.00 83.25 217 GLY A N 1
ATOM 1669 C CA . GLY A 1 217 ? 57.817 1.262 -71.689 1.00 83.25 217 GLY A CA 1
ATOM 1670 C C . GLY A 1 217 ? 57.976 -0.107 -72.349 1.00 83.25 217 GLY A C 1
ATOM 1671 O O . GLY A 1 217 ? 58.756 -0.969 -71.918 1.00 83.25 217 GLY A O 1
ATOM 1672 N N . GLU A 1 218 ? 57.190 -0.330 -73.387 1.00 87.62 218 GLU A N 1
ATOM 1673 C CA . GLU A 1 218 ? 57.293 -1.462 -74.294 1.00 87.62 218 GLU A CA 1
ATOM 1674 C C . GLU A 1 218 ? 56.974 -1.032 -75.725 1.00 87.62 218 GLU A C 1
ATOM 1676 O O . GLU A 1 218 ? 56.297 -0.033 -75.957 1.00 87.62 218 GLU A O 1
ATOM 1681 N N . CYS A 1 219 ? 57.525 -1.762 -76.688 1.00 84.81 219 CYS A N 1
ATOM 1682 C CA . CYS A 1 219 ? 57.294 -1.514 -78.097 1.00 84.81 219 CYS A CA 1
ATOM 1683 C C . CYS A 1 219 ? 56.045 -2.279 -78.539 1.00 84.81 219 CYS A C 1
ATOM 1685 O O . CYS A 1 219 ? 56.096 -3.497 -78.731 1.00 84.81 219 CYS A O 1
ATOM 1687 N N . GLU A 1 220 ? 54.929 -1.572 -78.701 1.00 83.31 220 GLU A N 1
ATOM 1688 C CA . GLU A 1 220 ? 53.664 -2.128 -79.181 1.00 83.31 220 GLU A CA 1
ATOM 1689 C C . GLU A 1 220 ? 53.309 -1.477 -80.525 1.00 83.31 220 GLU A C 1
ATOM 1691 O O . GLU A 1 220 ? 53.387 -0.261 -80.687 1.00 83.31 220 GLU A O 1
ATOM 1696 N N . ASP A 1 221 ? 52.985 -2.287 -81.536 1.00 82.56 221 ASP A N 1
ATOM 1697 C CA . ASP A 1 221 ? 52.666 -1.819 -82.896 1.00 82.56 221 ASP A CA 1
ATOM 1698 C C . ASP A 1 221 ? 53.713 -0.863 -83.523 1.00 82.56 221 ASP A C 1
ATOM 1700 O O . ASP A 1 221 ? 53.375 0.069 -84.254 1.00 82.56 221 ASP A O 1
ATOM 1704 N N . ASN A 1 222 ? 55.006 -1.138 -83.295 1.00 81.50 222 ASN A N 1
ATOM 1705 C CA . ASN A 1 222 ? 56.170 -0.334 -83.717 1.00 81.50 222 ASN A CA 1
ATOM 1706 C C . ASN A 1 222 ? 56.272 1.059 -83.074 1.00 81.50 222 ASN A C 1
ATOM 1708 O O . ASN A 1 222 ? 57.016 1.904 -83.579 1.00 81.50 222 ASN A O 1
ATOM 1712 N N . PHE A 1 223 ? 55.561 1.310 -81.975 1.00 76.12 223 PHE A N 1
ATOM 1713 C CA . PHE A 1 223 ? 55.667 2.550 -81.215 1.00 76.12 223 PHE A CA 1
ATOM 1714 C C . PHE A 1 223 ? 55.893 2.269 -79.734 1.00 76.12 223 PHE A C 1
ATOM 1716 O O . PHE A 1 223 ? 55.372 1.305 -79.175 1.00 76.12 223 PHE A O 1
ATOM 1723 N N . CYS A 1 224 ? 56.689 3.116 -79.091 1.00 79.56 224 CYS A N 1
ATOM 1724 C CA . CYS A 1 224 ? 56.873 3.020 -77.657 1.00 79.56 224 CYS A CA 1
ATOM 1725 C C . CYS A 1 224 ? 55.584 3.437 -76.946 1.00 79.56 224 CYS A C 1
ATOM 1727 O O . CYS A 1 224 ? 55.085 4.544 -77.141 1.00 79.56 224 CYS A O 1
ATOM 1729 N N . VAL A 1 225 ? 55.068 2.553 -76.101 1.00 83.88 225 VAL A N 1
ATOM 1730 C CA . VAL A 1 225 ? 53.940 2.807 -75.204 1.00 83.88 225 VAL A CA 1
ATOM 1731 C C . VAL A 1 225 ? 54.367 2.498 -73.776 1.00 83.88 225 VAL A C 1
ATOM 1733 O O . VAL A 1 225 ? 55.225 1.651 -73.536 1.00 83.88 225 VAL A O 1
ATOM 1736 N N . CYS A 1 226 ? 53.810 3.204 -72.798 1.00 81.50 226 CYS A N 1
ATOM 1737 C CA . CYS A 1 226 ? 54.064 2.862 -71.404 1.00 81.50 226 CYS A CA 1
ATOM 1738 C C . CYS A 1 226 ? 53.362 1.549 -71.046 1.00 81.50 226 CYS A C 1
ATOM 1740 O O . CYS A 1 226 ? 52.220 1.329 -71.446 1.00 81.50 226 CYS A O 1
ATOM 1742 N N . ARG A 1 227 ? 54.036 0.689 -70.272 1.00 83.88 227 ARG A N 1
ATOM 1743 C CA . ARG A 1 227 ? 53.430 -0.553 -69.770 1.00 83.88 227 ARG A CA 1
ATOM 1744 C C . ARG A 1 227 ? 52.204 -0.228 -68.913 1.00 83.88 227 ARG A C 1
ATOM 1746 O O . ARG A 1 227 ? 52.128 0.847 -68.316 1.00 83.88 227 ARG A O 1
ATOM 1753 N N . HIS A 1 228 ? 51.267 -1.172 -68.800 1.00 80.81 228 HIS A N 1
ATOM 1754 C CA . HIS A 1 228 ? 50.107 -1.031 -67.910 1.00 80.81 228 HIS A CA 1
ATOM 1755 C C . HIS A 1 228 ? 50.519 -0.571 -66.495 1.00 80.81 228 HIS A C 1
ATOM 1757 O O . HIS A 1 228 ? 51.471 -1.107 -65.929 1.00 80.81 228 HIS A O 1
ATOM 1763 N N . GLY A 1 229 ? 49.805 0.425 -65.953 1.00 72.94 229 GLY A N 1
ATOM 1764 C CA . GLY A 1 229 ? 50.141 1.092 -64.684 1.00 72.94 229 GLY A CA 1
ATOM 1765 C C . GLY A 1 229 ? 51.071 2.307 -64.828 1.00 72.94 229 GLY A C 1
ATOM 1766 O O . GLY A 1 229 ? 51.392 2.948 -63.836 1.00 72.94 229 GLY A O 1
ATOM 1767 N N . PHE A 1 230 ? 51.492 2.667 -66.047 1.00 81.19 230 PHE A N 1
ATOM 1768 C CA . PHE A 1 230 ? 52.340 3.835 -66.313 1.00 81.19 230 PHE A CA 1
ATOM 1769 C C . PHE A 1 230 ? 51.731 4.758 -67.379 1.00 81.19 230 PHE A C 1
ATOM 1771 O O . PHE A 1 230 ? 51.040 4.314 -68.295 1.00 81.19 230 PHE A O 1
ATOM 1778 N N . LYS A 1 231 ? 52.011 6.060 -67.277 1.00 81.50 231 LYS A N 1
ATOM 1779 C CA . LYS A 1 231 ? 51.613 7.110 -68.224 1.00 81.50 231 LYS A CA 1
ATOM 1780 C C . LYS A 1 231 ? 52.833 7.887 -68.716 1.00 81.50 231 LYS A C 1
ATOM 1782 O O . LYS A 1 231 ? 53.791 8.086 -67.973 1.00 81.50 231 LYS A O 1
ATOM 1787 N N . GLY A 1 232 ? 52.776 8.374 -69.948 1.00 79.88 232 GLY A N 1
ATOM 1788 C CA . GLY A 1 232 ? 53.851 9.150 -70.560 1.00 79.88 232 GLY A CA 1
ATOM 1789 C C . GLY A 1 232 ? 53.955 8.882 -72.057 1.00 79.88 232 GLY A C 1
ATOM 1790 O O . GLY A 1 232 ? 52.988 8.425 -72.666 1.00 79.88 232 GLY A O 1
ATOM 1791 N N . ASP A 1 233 ? 55.107 9.187 -72.646 1.00 75.50 233 ASP A N 1
ATOM 1792 C CA . ASP A 1 233 ? 55.349 9.088 -74.091 1.00 75.50 233 ASP A CA 1
ATOM 1793 C C . ASP A 1 233 ? 55.907 7.725 -74.539 1.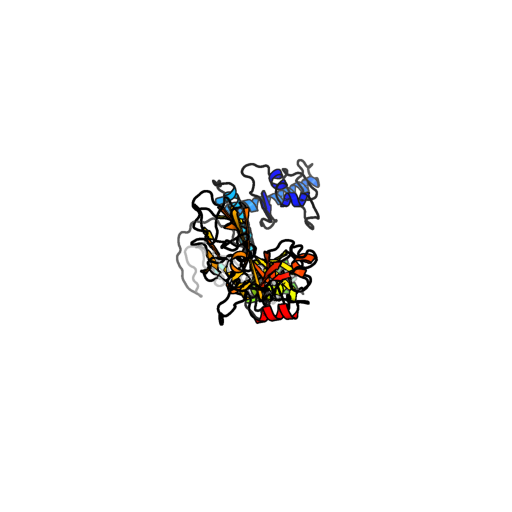00 75.50 233 ASP A C 1
ATOM 1795 O O . ASP A 1 233 ? 56.110 7.504 -75.732 1.00 75.50 233 ASP A O 1
ATOM 1799 N N . GLY A 1 234 ? 56.166 6.809 -73.599 1.00 75.19 234 GLY A N 1
ATOM 1800 C CA . GLY A 1 234 ? 56.703 5.479 -73.893 1.00 75.19 234 GLY A CA 1
ATOM 1801 C C . GLY A 1 234 ? 58.218 5.439 -74.109 1.00 75.19 234 GLY A C 1
ATOM 1802 O O . GLY A 1 234 ? 58.808 4.366 -73.980 1.00 75.19 234 GLY A O 1
ATOM 1803 N N . TYR A 1 235 ? 58.861 6.568 -74.416 1.00 77.69 235 TYR A N 1
ATOM 1804 C CA . TYR A 1 235 ? 60.235 6.639 -74.922 1.00 77.69 235 TYR A CA 1
ATOM 1805 C C . TYR A 1 235 ? 61.199 7.308 -73.940 1.00 77.69 235 TYR A C 1
ATOM 1807 O O . TYR A 1 235 ? 62.149 6.662 -73.500 1.00 77.69 235 TYR A O 1
ATOM 1815 N N . ASP A 1 236 ? 60.922 8.544 -73.527 1.00 75.69 236 ASP A N 1
ATOM 1816 C CA . ASP A 1 236 ? 61.747 9.278 -72.560 1.00 75.69 236 ASP A CA 1
ATOM 1817 C C . ASP A 1 236 ? 61.099 9.301 -71.169 1.00 75.69 236 ASP A C 1
ATOM 1819 O O . ASP A 1 236 ? 61.798 9.364 -70.154 1.00 75.69 236 ASP A O 1
ATOM 1823 N N . VAL A 1 237 ? 59.768 9.209 -71.101 1.00 77.38 237 VAL A N 1
ATOM 1824 C CA . VAL A 1 237 ? 59.001 9.334 -69.862 1.00 77.38 237 VAL A CA 1
ATOM 1825 C C . VAL A 1 237 ? 57.928 8.250 -69.796 1.00 77.38 237 VAL A C 1
ATOM 1827 O O . VAL A 1 237 ? 56.975 8.249 -70.569 1.00 77.38 237 VAL A O 1
ATOM 1830 N N . CYS A 1 238 ? 58.038 7.360 -68.807 1.00 82.94 238 CYS A N 1
ATOM 1831 C CA . CYS A 1 238 ? 56.904 6.586 -68.297 1.00 82.94 238 CYS A CA 1
ATOM 1832 C C . CYS A 1 238 ? 56.878 6.674 -66.778 1.00 82.94 238 CYS A C 1
ATOM 1834 O O . CYS A 1 238 ? 57.647 5.998 -66.084 1.00 82.94 238 CYS A O 1
ATOM 1836 N N . GLU A 1 239 ? 55.986 7.521 -66.286 1.00 83.44 239 GLU A N 1
ATOM 1837 C CA . GLU A 1 239 ? 55.733 7.740 -64.872 1.00 83.44 239 GLU A CA 1
ATOM 1838 C C . GLU A 1 239 ? 54.615 6.830 -64.389 1.00 83.44 239 GLU A C 1
ATOM 1840 O O . GLU A 1 239 ? 53.683 6.504 -65.117 1.00 83.44 239 GLU A O 1
ATOM 1845 N N . ASP A 1 240 ? 54.725 6.417 -63.141 1.00 82.94 240 ASP A N 1
ATOM 1846 C CA . ASP A 1 240 ? 53.731 5.596 -62.470 1.00 82.94 240 ASP A CA 1
ATOM 1847 C C . ASP A 1 240 ? 52.364 6.302 -62.423 1.00 82.94 240 ASP A C 1
ATOM 1849 O O . ASP A 1 240 ? 52.273 7.497 -62.111 1.00 82.94 240 ASP A O 1
ATOM 1853 N N . ILE A 1 241 ? 51.293 5.584 -62.759 1.00 83.75 241 ILE A N 1
ATOM 1854 C CA . ILE A 1 241 ? 49.931 6.079 -62.567 1.00 83.75 241 ILE A CA 1
ATOM 1855 C C . ILE A 1 241 ? 49.592 5.853 -61.104 1.00 83.75 241 ILE A C 1
ATOM 1857 O O . ILE A 1 241 ? 49.563 4.728 -60.648 1.00 83.75 241 ILE A O 1
ATOM 1861 N N . ASN A 1 242 ? 49.280 6.918 -60.371 1.00 80.25 242 ASN A N 1
ATOM 1862 C CA . ASN A 1 242 ? 48.737 6.759 -59.031 1.00 80.25 242 ASN A CA 1
ATOM 1863 C C . ASN A 1 242 ? 47.233 6.468 -59.114 1.00 80.25 242 ASN A C 1
ATOM 1865 O O . ASN A 1 242 ? 46.420 7.397 -59.133 1.00 80.25 242 ASN A O 1
ATOM 1869 N N . GLU A 1 243 ? 46.844 5.191 -59.149 1.00 82.75 243 GLU A N 1
ATOM 1870 C CA . GLU A 1 243 ? 45.429 4.800 -59.247 1.00 82.75 243 GLU A CA 1
ATOM 1871 C C . GLU A 1 243 ? 44.607 5.193 -58.005 1.00 82.75 243 GLU A C 1
ATOM 1873 O O . GLU A 1 243 ? 43.374 5.212 -58.049 1.00 82.75 243 GLU A O 1
ATOM 1878 N N . CYS A 1 244 ? 45.269 5.569 -56.905 1.00 81.19 244 CYS A N 1
ATOM 1879 C CA . CYS A 1 244 ? 44.619 6.054 -55.689 1.00 81.19 244 CYS A CA 1
ATOM 1880 C C . CYS A 1 244 ? 44.187 7.529 -55.760 1.00 81.19 244 CYS A C 1
ATOM 1882 O O . CYS A 1 244 ? 43.437 7.978 -54.894 1.00 81.19 244 CYS A O 1
ATOM 1884 N N . GLU A 1 245 ? 44.651 8.284 -56.760 1.00 77.00 245 GLU A N 1
ATOM 1885 C CA . GLU A 1 245 ? 44.285 9.693 -56.983 1.00 77.00 245 GLU A CA 1
ATOM 1886 C C . GLU A 1 245 ? 43.267 9.873 -58.124 1.00 77.00 245 GLU A C 1
ATOM 1888 O O . GLU A 1 245 ? 42.873 10.996 -58.449 1.00 77.00 245 GLU A O 1
ATOM 1893 N N . CYS A 1 246 ? 42.800 8.777 -58.727 1.00 66.75 246 CYS A N 1
ATOM 1894 C CA . CYS A 1 246 ? 41.762 8.822 -59.748 1.00 66.75 246 CYS A CA 1
ATOM 1895 C C . CYS A 1 246 ? 40.398 9.240 -59.161 1.00 66.75 246 CYS A C 1
ATOM 1897 O O . CYS A 1 246 ? 40.076 8.987 -58.003 1.00 66.75 246 CYS A O 1
ATOM 1899 N N . SER A 1 247 ? 39.567 9.883 -59.983 1.00 53.88 247 SER A N 1
ATOM 1900 C CA . SER A 1 247 ? 38.162 10.178 -59.680 1.00 53.88 247 SER A CA 1
ATOM 1901 C C . SER A 1 247 ? 37.302 9.734 -60.869 1.00 53.88 247 SER A C 1
ATOM 1903 O O . SER A 1 247 ? 37.315 10.366 -61.920 1.00 53.88 247 SER A O 1
ATOM 1905 N N . GLY A 1 248 ? 36.610 8.594 -60.747 1.00 58.84 248 GLY A N 1
ATOM 1906 C CA . GLY A 1 248 ? 35.769 8.023 -61.814 1.00 58.84 248 GLY A CA 1
ATOM 1907 C C . GLY A 1 248 ? 35.650 6.492 -61.772 1.00 58.84 248 GLY A C 1
ATOM 1908 O O . GLY A 1 248 ? 36.098 5.862 -60.817 1.00 58.84 248 GLY A O 1
ATOM 1909 N N . GLU A 1 249 ? 35.071 5.892 -62.824 1.00 51.62 249 GLU A N 1
ATOM 1910 C CA . GLU A 1 249 ? 34.823 4.435 -62.973 1.00 51.62 249 GLU A CA 1
ATOM 1911 C C . GLU A 1 249 ? 36.095 3.556 -62.947 1.00 51.62 249 GLU A C 1
ATOM 1913 O O . GLU A 1 249 ? 36.003 2.332 -62.898 1.00 51.62 249 GLU A O 1
ATOM 1918 N N . THR A 1 250 ? 37.284 4.161 -62.944 1.00 51.59 250 THR A N 1
ATOM 1919 C CA . THR A 1 250 ? 38.586 3.475 -62.927 1.00 51.59 250 THR A CA 1
ATOM 1920 C C . THR A 1 250 ? 39.149 3.253 -61.513 1.00 51.59 250 THR A C 1
ATOM 1922 O O . THR A 1 250 ? 40.169 2.586 -61.362 1.00 51.59 250 THR A O 1
ATOM 1925 N N . CYS A 1 251 ? 38.504 3.770 -60.458 1.00 59.75 251 CYS A N 1
ATOM 1926 C CA . CYS A 1 251 ? 38.869 3.467 -59.069 1.00 59.75 251 CYS A CA 1
ATOM 1927 C C . CYS A 1 251 ? 38.319 2.094 -58.666 1.00 59.75 251 CYS A C 1
ATOM 1929 O O . CYS A 1 251 ? 37.123 1.951 -58.431 1.00 59.75 251 CYS A O 1
ATOM 1931 N N . MET A 1 252 ? 39.182 1.080 -58.584 1.00 73.19 252 MET A N 1
ATOM 1932 C CA . MET A 1 252 ? 38.732 -0.301 -58.358 1.00 73.19 252 MET A CA 1
ATOM 1933 C C . MET A 1 252 ? 38.592 -0.704 -56.882 1.00 73.19 252 MET A C 1
ATOM 1935 O O . MET A 1 252 ? 37.961 -1.719 -56.606 1.00 73.19 252 MET A O 1
ATOM 1939 N N . CYS A 1 253 ? 39.174 0.026 -55.927 1.00 82.38 253 CYS A N 1
ATOM 1940 C CA . CYS A 1 253 ? 39.033 -0.342 -54.515 1.00 82.38 253 CYS A CA 1
ATOM 1941 C C . CYS A 1 253 ? 37.610 -0.070 -54.005 1.00 82.38 253 CYS A C 1
ATOM 1943 O O . CYS A 1 253 ? 37.003 0.940 -54.359 1.00 82.38 253 CYS A O 1
ATOM 1945 N N . ASP A 1 254 ? 37.115 -0.931 -53.114 1.00 85.56 254 ASP A N 1
ATOM 1946 C CA . ASP A 1 254 ? 35.859 -0.697 -52.396 1.00 85.56 254 ASP A CA 1
ATOM 1947 C C . ASP A 1 254 ? 35.913 0.651 -51.649 1.00 85.56 254 ASP A C 1
ATOM 1949 O O . ASP A 1 254 ? 36.962 1.041 -51.125 1.00 85.56 254 ASP A O 1
ATOM 1953 N N . GLU A 1 255 ? 34.786 1.360 -51.532 1.00 85.69 255 GLU A N 1
ATOM 1954 C CA . GLU A 1 255 ? 34.694 2.612 -50.758 1.00 85.69 255 GLU A CA 1
ATOM 1955 C C . GLU A 1 255 ? 35.174 2.447 -49.301 1.00 85.69 255 GLU A C 1
ATOM 1957 O O . GLU A 1 255 ? 35.640 3.399 -48.661 1.00 85.69 255 GLU A O 1
ATOM 1962 N N . ASN A 1 256 ? 35.124 1.221 -48.777 1.00 89.38 256 ASN A N 1
ATOM 1963 C CA . ASN A 1 256 ? 35.595 0.830 -47.461 1.00 89.38 256 ASN A CA 1
ATOM 1964 C C . ASN A 1 256 ? 36.992 0.183 -47.485 1.00 89.38 256 ASN A C 1
ATOM 1966 O O . ASN A 1 256 ? 37.329 -0.528 -46.542 1.00 89.38 256 ASN A O 1
ATOM 1970 N N . ALA A 1 257 ? 37.832 0.446 -48.491 1.00 89.25 257 ALA A N 1
ATOM 1971 C CA . ALA A 1 257 ? 39.234 0.023 -48.560 1.00 89.25 257 ALA A CA 1
ATOM 1972 C C . ALA A 1 257 ? 40.215 1.212 -48.624 1.00 89.25 257 ALA A C 1
ATOM 1974 O O . ALA A 1 257 ? 39.876 2.315 -49.051 1.00 89.25 257 ALA A O 1
ATOM 1975 N N . TYR A 1 258 ? 41.439 1.007 -48.138 1.00 88.12 258 TYR A N 1
ATOM 1976 C CA . TYR A 1 258 ? 42.588 1.871 -48.383 1.00 88.12 258 TYR A CA 1
ATOM 1977 C C . TYR A 1 258 ? 43.262 1.441 -49.684 1.00 88.12 258 TYR A C 1
ATOM 1979 O O . TYR A 1 258 ? 43.553 0.258 -49.862 1.00 88.12 258 TYR A O 1
ATOM 1987 N N . CYS A 1 259 ? 43.527 2.405 -50.560 1.00 87.50 259 CYS A N 1
ATOM 1988 C CA . CYS A 1 259 ? 44.345 2.209 -51.748 1.00 87.50 259 CYS A CA 1
ATOM 1989 C C . CYS A 1 259 ? 45.793 2.587 -51.427 1.00 87.50 259 CYS A C 1
ATOM 1991 O O . CYS A 1 259 ? 46.047 3.654 -50.862 1.00 87.50 259 CYS A O 1
ATOM 1993 N N . THR A 1 260 ? 46.737 1.719 -51.777 1.00 88.25 260 THR A N 1
ATOM 1994 C CA . THR A 1 260 ? 48.168 2.026 -51.729 1.00 88.25 260 THR A CA 1
ATOM 1995 C C . THR A 1 260 ? 48.772 1.834 -53.106 1.00 88.25 260 THR A C 1
ATOM 1997 O O . THR A 1 260 ? 48.791 0.714 -53.622 1.00 88.25 260 THR A O 1
ATOM 2000 N N . ASN A 1 261 ? 49.277 2.928 -53.667 1.00 84.06 261 ASN A N 1
ATOM 2001 C CA . ASN A 1 261 ? 49.936 2.922 -54.959 1.00 84.06 261 ASN A CA 1
ATOM 2002 C C . ASN A 1 261 ? 51.298 2.220 -54.873 1.00 84.06 261 ASN A C 1
ATOM 2004 O O . ASN A 1 261 ? 52.051 2.410 -53.910 1.00 84.06 261 ASN A O 1
ATOM 2008 N N . THR A 1 262 ? 51.613 1.410 -55.871 1.00 85.19 262 THR A N 1
ATOM 2009 C CA . THR A 1 262 ? 52.893 0.719 -56.028 1.00 85.19 262 THR A CA 1
ATOM 2010 C C . THR A 1 262 ? 53.404 0.945 -57.446 1.00 85.19 262 THR A C 1
ATOM 2012 O O . THR A 1 262 ? 52.644 1.243 -58.347 1.00 85.19 262 THR A O 1
ATOM 2015 N N . ILE A 1 263 ? 54.706 0.806 -57.677 1.00 84.06 263 ILE A N 1
ATOM 2016 C CA . ILE A 1 263 ? 55.250 1.084 -59.012 1.00 84.06 263 ILE A CA 1
ATOM 2017 C C . ILE A 1 263 ? 54.679 0.073 -60.026 1.00 84.06 263 ILE A C 1
ATOM 2019 O O . ILE A 1 263 ? 55.000 -1.116 -59.956 1.00 84.06 263 ILE A O 1
ATOM 2023 N N . GLY A 1 264 ? 53.855 0.558 -60.955 1.00 78.50 264 GLY A N 1
ATOM 2024 C CA . GLY A 1 264 ? 53.165 -0.177 -62.011 1.00 78.50 264 GLY A CA 1
ATOM 2025 C C . GLY A 1 264 ? 51.877 -0.893 -61.597 1.00 78.50 264 GLY A C 1
ATOM 2026 O O . GLY A 1 264 ? 51.385 -1.700 -62.387 1.00 78.50 264 GLY A O 1
ATOM 2027 N N . ASN A 1 265 ? 51.371 -0.698 -60.371 1.00 82.31 265 ASN A N 1
ATOM 2028 C CA . ASN A 1 265 ? 50.134 -1.327 -59.883 1.00 82.31 265 ASN A CA 1
ATOM 2029 C C . ASN A 1 265 ? 49.636 -0.682 -58.574 1.00 82.31 265 ASN A C 1
ATOM 2031 O O . ASN A 1 265 ? 50.358 0.039 -57.908 1.00 82.31 265 ASN A O 1
ATOM 2035 N N . PHE A 1 266 ? 48.487 -1.088 -58.052 1.00 85.31 266 PHE A N 1
ATOM 2036 C CA . PHE A 1 266 ? 48.014 -0.685 -56.728 1.00 85.31 266 PHE A CA 1
ATOM 2037 C C . PHE A 1 266 ? 47.477 -1.882 -55.948 1.00 85.31 266 PHE A C 1
ATOM 2039 O O . PHE A 1 266 ? 47.112 -2.919 -56.505 1.00 85.31 266 PHE A O 1
ATOM 2046 N N . THR A 1 267 ? 47.418 -1.750 -54.625 1.00 86.25 267 THR A N 1
ATOM 2047 C CA . THR A 1 267 ? 46.779 -2.750 -53.764 1.00 86.25 267 THR A CA 1
ATOM 2048 C C . THR A 1 267 ? 45.679 -2.123 -52.925 1.00 86.25 267 THR A C 1
ATOM 2050 O O . THR A 1 267 ? 45.869 -1.058 -52.335 1.00 86.25 267 THR A O 1
ATOM 2053 N N . CYS A 1 268 ? 44.543 -2.815 -52.839 1.00 88.75 268 CYS A N 1
ATOM 2054 C CA . CYS A 1 268 ? 43.422 -2.439 -51.989 1.00 88.75 268 CYS A CA 1
ATOM 2055 C C . CYS A 1 268 ? 43.426 -3.281 -50.712 1.00 88.75 268 CYS A C 1
ATOM 2057 O O . CYS A 1 268 ? 43.530 -4.506 -50.759 1.00 88.75 268 CYS A O 1
ATOM 2059 N N . GLN A 1 269 ? 43.260 -2.640 -49.561 1.00 91.12 269 GLN A N 1
ATOM 2060 C CA . GLN A 1 269 ? 43.113 -3.325 -48.281 1.00 91.12 269 GLN A CA 1
ATOM 2061 C C . GLN A 1 269 ? 41.884 -2.787 -47.558 1.00 91.12 269 GLN A C 1
ATOM 2063 O O . GLN A 1 269 ? 41.804 -1.585 -47.323 1.00 91.12 269 GLN A O 1
ATOM 2068 N N . CYS A 1 270 ? 40.940 -3.650 -47.168 1.00 91.94 270 CYS A N 1
ATOM 2069 C CA . CYS A 1 270 ? 39.761 -3.201 -46.424 1.00 91.94 270 CYS A CA 1
ATOM 2070 C C . CYS A 1 270 ? 40.159 -2.383 -45.182 1.00 91.94 270 CYS A C 1
ATOM 2072 O O . CYS A 1 270 ? 41.099 -2.722 -44.457 1.00 91.94 270 CYS A O 1
ATOM 2074 N N . LYS A 1 271 ? 39.430 -1.289 -44.951 1.00 89.56 271 LYS A N 1
ATOM 2075 C CA . LYS A 1 271 ? 39.544 -0.438 -43.767 1.00 89.56 271 LYS A CA 1
ATOM 2076 C C . LYS A 1 271 ? 39.207 -1.252 -42.516 1.00 89.56 271 LYS A C 1
ATOM 2078 O O . LYS A 1 271 ? 38.607 -2.325 -42.577 1.00 89.56 271 LYS A O 1
ATOM 2083 N N . ASN A 1 272 ? 39.573 -0.719 -41.354 1.00 87.50 272 ASN A N 1
ATOM 2084 C CA . ASN A 1 272 ? 39.283 -1.366 -40.074 1.00 87.50 272 ASN A CA 1
ATOM 2085 C C . ASN A 1 272 ? 37.786 -1.694 -39.938 1.00 87.50 272 ASN A C 1
ATOM 2087 O O . ASN A 1 272 ? 36.946 -0.858 -40.264 1.00 87.50 272 ASN A O 1
ATOM 2091 N N . ASN A 1 273 ? 37.477 -2.887 -39.416 1.00 86.75 273 ASN A N 1
ATOM 2092 C CA . ASN A 1 273 ? 36.123 -3.449 -39.268 1.00 86.75 273 ASN A CA 1
ATOM 2093 C C . ASN A 1 273 ? 35.407 -3.786 -40.585 1.00 86.75 273 ASN A C 1
ATOM 2095 O O . ASN A 1 273 ? 34.193 -3.987 -40.615 1.00 86.75 273 ASN A O 1
ATOM 2099 N N . TYR A 1 274 ? 36.162 -3.896 -41.676 1.00 89.38 274 TYR A N 1
ATOM 2100 C CA . TYR A 1 274 ? 35.691 -4.444 -42.937 1.00 89.38 274 TYR A CA 1
ATOM 2101 C C . TYR A 1 274 ? 36.602 -5.582 -43.392 1.00 89.38 274 TYR A C 1
ATOM 2103 O O . TYR A 1 274 ? 37.815 -5.551 -43.183 1.00 89.38 274 TYR A O 1
ATOM 2111 N N . ARG A 1 275 ? 36.014 -6.611 -44.001 1.00 88.69 275 ARG A N 1
ATOM 2112 C CA . ARG A 1 275 ? 36.727 -7.789 -44.501 1.00 88.69 275 ARG A CA 1
ATOM 2113 C C . ARG A 1 275 ? 36.330 -8.110 -45.931 1.00 88.69 275 ARG A C 1
ATOM 2115 O O . ARG A 1 275 ? 35.180 -7.910 -46.323 1.00 88.69 275 ARG A O 1
ATOM 2122 N N . GLY A 1 276 ? 37.280 -8.672 -46.662 1.00 88.94 276 GLY A N 1
ATOM 2123 C CA . GLY A 1 276 ? 37.135 -9.010 -48.068 1.00 88.94 276 GLY A CA 1
ATOM 2124 C C . GLY A 1 276 ? 38.479 -8.959 -48.779 1.00 88.94 276 GLY A C 1
ATOM 2125 O O . GLY A 1 276 ? 39.525 -9.013 -48.131 1.00 88.94 276 GLY A O 1
ATOM 2126 N N . ASP A 1 277 ? 38.445 -8.856 -50.099 1.00 86.75 277 ASP A N 1
ATOM 2127 C CA . ASP A 1 277 ? 39.626 -8.828 -50.971 1.00 86.75 277 ASP A CA 1
ATOM 2128 C C . ASP A 1 277 ? 40.154 -7.407 -51.255 1.00 86.75 277 ASP A C 1
ATOM 2130 O O . ASP A 1 277 ? 41.104 -7.247 -52.012 1.00 86.75 277 ASP A O 1
ATOM 2134 N N . GLY A 1 278 ? 39.557 -6.377 -50.643 1.00 84.56 278 GLY A N 1
ATOM 2135 C CA . GLY A 1 278 ? 39.882 -4.967 -50.886 1.00 84.56 278 GLY A CA 1
ATOM 2136 C C . GLY A 1 278 ? 39.091 -4.332 -52.037 1.00 84.56 278 GLY A C 1
ATOM 2137 O O . GLY A 1 278 ? 38.990 -3.108 -52.090 1.00 84.56 278 GLY A O 1
ATOM 2138 N N . TYR A 1 279 ? 38.479 -5.147 -52.898 1.00 85.00 279 TYR A N 1
ATOM 2139 C CA . TYR A 1 279 ? 37.596 -4.729 -53.992 1.00 85.00 279 TYR A CA 1
ATOM 2140 C C . TYR A 1 279 ? 36.116 -4.903 -53.619 1.00 85.00 279 TYR A C 1
ATOM 2142 O O . TYR A 1 279 ? 35.257 -4.186 -54.121 1.00 85.00 279 TYR A O 1
ATOM 2150 N N . SER A 1 280 ? 35.821 -5.821 -52.695 1.00 87.38 280 SER A N 1
ATOM 2151 C CA . SER A 1 280 ? 34.532 -5.961 -52.025 1.00 87.38 280 SER A CA 1
ATOM 2152 C C . SER A 1 280 ? 34.748 -6.117 -50.525 1.00 87.38 280 SER A C 1
ATOM 2154 O O . SER A 1 280 ? 35.263 -7.133 -50.058 1.00 87.38 280 SER A O 1
ATOM 2156 N N . CYS A 1 281 ? 34.366 -5.103 -49.755 1.00 89.81 281 CYS A N 1
ATOM 2157 C CA . CYS A 1 281 ? 34.581 -5.048 -48.317 1.00 89.81 281 CYS A CA 1
ATOM 2158 C C . CYS A 1 281 ? 33.238 -5.066 -47.576 1.00 89.81 281 CYS A C 1
ATOM 2160 O O . CYS A 1 281 ? 32.441 -4.136 -47.640 1.00 89.81 281 CYS A O 1
ATOM 2162 N N . SER A 1 282 ? 33.000 -6.125 -46.802 1.00 90.44 282 SER A N 1
ATOM 2163 C CA . SER A 1 282 ? 31.811 -6.267 -45.955 1.00 90.44 282 SER A CA 1
ATOM 2164 C C . SER A 1 282 ? 32.137 -5.936 -44.505 1.00 90.44 282 SER A C 1
ATOM 2166 O O . SER A 1 282 ? 33.193 -6.313 -43.992 1.00 90.44 282 SER A O 1
ATOM 2168 N N . PHE A 1 283 ? 31.235 -5.225 -43.832 1.00 88.75 283 PHE A N 1
ATOM 2169 C CA . PHE A 1 283 ? 31.413 -4.910 -42.421 1.00 88.75 283 PHE A CA 1
ATOM 2170 C C . PHE A 1 283 ? 31.401 -6.181 -41.567 1.00 88.75 283 PHE A C 1
ATOM 2172 O O . PHE A 1 283 ? 30.574 -7.072 -41.767 1.00 88.75 283 PHE A O 1
ATOM 2179 N N . PHE A 1 284 ? 32.280 -6.223 -40.574 1.00 91.88 284 PHE A N 1
ATOM 2180 C CA . PHE A 1 284 ? 32.248 -7.199 -39.499 1.00 91.88 284 PHE A CA 1
ATOM 2181 C C . PHE A 1 284 ? 32.599 -6.495 -38.191 1.00 91.88 284 PHE A C 1
ATOM 2183 O O . PHE A 1 284 ? 33.441 -5.598 -38.159 1.00 91.88 284 PHE A O 1
ATOM 2190 N N . CYS A 1 285 ? 31.971 -6.902 -37.097 1.00 91.50 285 CYS A N 1
ATOM 2191 C CA . CYS A 1 285 ? 32.357 -6.408 -35.782 1.00 91.50 285 CYS A CA 1
ATOM 2192 C C . CYS A 1 285 ? 33.405 -7.335 -35.155 1.00 91.50 285 CYS A C 1
ATOM 2194 O O . CYS A 1 285 ? 33.340 -8.557 -35.295 1.00 91.50 285 CYS A O 1
ATOM 2196 N N . SER A 1 286 ? 34.361 -6.753 -34.434 1.00 90.62 286 SER A N 1
ATOM 2197 C CA . SER A 1 286 ? 35.346 -7.485 -33.625 1.00 90.62 286 SER A CA 1
ATOM 2198 C C . SER A 1 286 ? 35.079 -7.314 -32.133 1.00 90.62 286 SER A C 1
ATOM 2200 O O . SER A 1 286 ? 35.342 -8.210 -31.330 1.00 90.62 286 SER A O 1
ATOM 2202 N N . ILE A 1 287 ? 34.552 -6.151 -31.752 1.00 91.56 287 ILE A N 1
ATOM 2203 C CA . ILE A 1 287 ? 34.207 -5.791 -30.381 1.00 91.56 287 ILE A CA 1
ATOM 2204 C C . ILE A 1 287 ? 32.861 -5.066 -30.344 1.00 91.56 287 ILE A C 1
ATOM 2206 O O . ILE A 1 287 ? 32.395 -4.509 -31.332 1.00 91.56 287 ILE A O 1
ATOM 2210 N N . ASN A 1 288 ? 32.238 -5.004 -29.166 1.00 91.25 288 ASN A N 1
ATOM 2211 C CA . ASN A 1 288 ? 30.961 -4.298 -28.997 1.00 91.25 288 ASN A CA 1
ATOM 2212 C C . ASN A 1 288 ? 31.033 -2.799 -29.335 1.00 91.25 288 ASN A C 1
ATOM 2214 O O . ASN A 1 288 ? 30.000 -2.207 -29.610 1.00 91.25 288 ASN A O 1
ATOM 2218 N N . ALA A 1 289 ? 32.225 -2.191 -29.308 1.00 91.62 289 ALA A N 1
ATOM 2219 C CA . ALA A 1 289 ? 32.413 -0.784 -29.662 1.00 91.62 289 ALA A CA 1
ATOM 2220 C C . ALA A 1 289 ? 32.277 -0.507 -31.172 1.00 91.62 289 ALA A C 1
ATOM 2222 O O . ALA A 1 289 ? 32.176 0.655 -31.551 1.00 91.62 289 ALA A O 1
ATOM 2223 N N . ASP A 1 290 ? 32.261 -1.550 -32.009 1.00 91.12 290 ASP A N 1
ATOM 2224 C CA . ASP A 1 290 ? 32.040 -1.434 -33.457 1.00 91.12 290 ASP A CA 1
ATOM 2225 C C . ASP A 1 290 ? 30.542 -1.376 -33.818 1.00 91.12 290 ASP A C 1
ATOM 2227 O O . ASP A 1 290 ? 30.190 -1.134 -34.970 1.00 91.12 290 ASP A O 1
ATOM 2231 N N . CYS A 1 291 ? 29.663 -1.629 -32.844 1.00 93.19 291 CYS A N 1
ATOM 2232 C CA . CYS A 1 291 ? 28.211 -1.659 -32.994 1.00 93.19 291 CYS A CA 1
ATOM 2233 C C . CYS A 1 291 ? 27.556 -0.422 -32.362 1.00 93.19 291 CYS A C 1
ATOM 2235 O O . CYS A 1 291 ? 28.220 0.373 -31.691 1.00 93.19 291 CYS A O 1
ATOM 2237 N N . HIS A 1 292 ? 26.235 -0.287 -32.526 1.00 95.12 292 HIS A N 1
ATOM 2238 C CA . HIS A 1 292 ? 25.453 0.725 -31.816 1.00 95.12 292 HIS A CA 1
ATOM 2239 C C . HIS A 1 292 ? 25.674 0.614 -30.292 1.00 95.12 292 HIS A C 1
ATOM 2241 O O . HIS A 1 292 ? 26.003 -0.460 -29.781 1.00 95.12 292 HIS A O 1
ATOM 2247 N N . ALA A 1 293 ? 25.465 1.701 -29.542 1.00 94.12 293 ALA A N 1
ATOM 2248 C CA . ALA A 1 293 ? 25.677 1.725 -28.088 1.00 94.12 293 ALA A CA 1
ATOM 2249 C C . ALA A 1 293 ? 24.870 0.634 -27.349 1.00 94.12 293 ALA A C 1
ATOM 2251 O O . ALA A 1 293 ? 25.393 -0.022 -26.437 1.00 94.12 293 ALA A O 1
ATOM 2252 N N . ASP A 1 294 ? 23.647 0.395 -27.825 1.00 95.75 294 ASP A N 1
ATOM 2253 C CA . ASP A 1 294 ? 22.718 -0.647 -27.360 1.00 95.75 294 ASP A CA 1
ATOM 2254 C C . ASP A 1 294 ? 22.767 -1.920 -28.216 1.00 95.75 294 ASP A C 1
ATOM 2256 O O . ASP A 1 294 ? 21.970 -2.840 -28.058 1.00 95.75 294 ASP A O 1
ATOM 2260 N N . GLY A 1 295 ? 23.754 -2.004 -29.105 1.00 94.50 295 GLY A N 1
ATOM 2261 C CA . GLY A 1 295 ? 24.132 -3.203 -29.829 1.00 94.50 295 GLY A CA 1
ATOM 2262 C C . GLY A 1 295 ? 25.193 -4.022 -29.091 1.00 94.50 295 GLY A C 1
ATOM 2263 O O . GLY A 1 295 ? 25.817 -3.607 -28.099 1.00 94.50 295 GLY A O 1
ATOM 2264 N N . ARG A 1 296 ? 25.405 -5.241 -29.576 1.00 95.69 296 ARG A N 1
ATOM 2265 C CA . ARG A 1 296 ? 26.558 -6.076 -29.246 1.00 95.69 296 ARG A CA 1
ATOM 2266 C C . ARG A 1 296 ? 27.037 -6.820 -30.479 1.00 95.69 296 ARG A C 1
ATOM 2268 O O . ARG A 1 296 ? 26.243 -7.186 -31.342 1.00 95.69 296 ARG A O 1
ATOM 2275 N N . CYS A 1 297 ? 28.332 -7.088 -30.511 1.00 95.50 297 CYS A N 1
ATOM 2276 C CA . CYS A 1 297 ? 28.911 -7.943 -31.523 1.00 95.50 297 CYS A CA 1
ATOM 2277 C C . CYS A 1 297 ? 28.658 -9.405 -31.153 1.00 95.50 297 CYS A C 1
ATOM 2279 O O . CYS A 1 297 ? 29.101 -9.874 -30.102 1.00 95.50 297 CYS A O 1
ATOM 2281 N N . GLN A 1 298 ? 27.936 -10.128 -32.001 1.00 94.75 298 GLN A N 1
ATOM 2282 C CA . GLN A 1 298 ? 27.685 -11.551 -31.841 1.00 94.75 298 GLN A CA 1
ATOM 2283 C C . GLN A 1 298 ? 27.928 -12.255 -33.173 1.00 94.75 298 GLN A C 1
ATOM 2285 O O . GLN A 1 298 ? 27.260 -11.973 -34.161 1.00 94.75 298 GLN A O 1
ATOM 2290 N N . ASN A 1 299 ? 28.872 -13.201 -33.185 1.00 91.75 299 ASN A N 1
ATOM 2291 C CA . ASN A 1 299 ? 29.275 -13.934 -34.391 1.00 91.75 299 ASN A CA 1
ATOM 2292 C C . ASN A 1 299 ? 29.638 -12.997 -35.556 1.00 91.75 299 ASN A C 1
ATOM 2294 O O . ASN A 1 299 ? 29.157 -13.181 -36.668 1.00 91.75 299 ASN A O 1
ATOM 2298 N N . GLU A 1 300 ? 30.457 -11.976 -35.277 1.00 90.56 300 GLU A N 1
ATOM 2299 C CA . GLU A 1 300 ? 30.934 -10.986 -36.259 1.00 90.56 300 GLU A CA 1
ATOM 2300 C C . GLU A 1 300 ? 29.839 -10.094 -36.881 1.00 90.56 300 GLU A C 1
ATOM 2302 O O . GLU A 1 300 ? 30.143 -9.250 -37.724 1.00 90.56 300 GLU A O 1
ATOM 2307 N N . ALA A 1 301 ? 28.587 -10.217 -36.429 1.00 91.81 301 ALA A N 1
ATOM 2308 C CA . ALA A 1 301 ? 27.479 -9.342 -36.786 1.00 91.81 301 ALA A CA 1
ATOM 2309 C C . ALA A 1 301 ? 27.032 -8.515 -35.575 1.00 91.81 301 ALA A C 1
ATOM 2311 O O . ALA A 1 301 ? 27.000 -8.995 -34.438 1.00 91.81 301 ALA A O 1
ATOM 2312 N N . CYS A 1 302 ? 26.666 -7.260 -35.815 1.00 94.69 302 CYS A N 1
ATOM 2313 C CA . CYS A 1 302 ? 26.032 -6.459 -34.782 1.00 94.69 302 CYS A CA 1
ATOM 2314 C C . CYS A 1 302 ? 24.569 -6.874 -34.635 1.00 94.69 302 CYS A C 1
ATOM 2316 O O . CYS A 1 302 ? 23.840 -6.946 -35.618 1.00 94.69 302 CYS A O 1
ATOM 2318 N N . ILE A 1 303 ? 24.141 -7.119 -33.400 1.00 95.88 303 ILE A N 1
ATOM 2319 C CA . ILE A 1 303 ? 22.736 -7.334 -33.052 1.00 95.88 303 ILE A CA 1
ATOM 2320 C C . ILE A 1 303 ? 22.354 -6.399 -31.910 1.00 95.88 303 ILE A C 1
ATOM 2322 O O . ILE A 1 303 ? 23.199 -6.064 -31.076 1.00 95.88 303 ILE A O 1
ATOM 2326 N N . CYS A 1 304 ? 21.089 -5.999 -31.837 1.00 96.19 304 CYS A N 1
ATOM 2327 C CA . CYS A 1 304 ? 20.602 -5.242 -30.691 1.00 96.19 304 CYS A CA 1
ATOM 2328 C C . CYS A 1 304 ? 20.616 -6.094 -29.415 1.00 96.19 304 CYS A C 1
ATOM 2330 O O . CYS A 1 304 ? 20.483 -7.323 -29.449 1.00 96.19 304 CYS A O 1
ATOM 2332 N N . ARG A 1 305 ? 20.861 -5.450 -28.271 1.00 95.12 305 ARG A N 1
ATOM 2333 C CA . ARG A 1 305 ? 20.732 -6.096 -26.961 1.00 95.12 305 ARG A CA 1
ATOM 2334 C C . ARG A 1 305 ? 19.264 -6.426 -26.691 1.00 95.12 305 ARG A C 1
ATOM 2336 O O . ARG A 1 305 ? 18.366 -5.891 -27.329 1.00 95.12 305 ARG A O 1
ATOM 2343 N N . ASN A 1 306 ? 19.028 -7.321 -25.733 1.00 92.81 306 ASN A N 1
ATOM 2344 C CA . ASN A 1 306 ? 17.668 -7.630 -25.287 1.00 92.81 306 ASN A CA 1
ATOM 2345 C C . ASN A 1 306 ? 16.968 -6.335 -24.839 1.00 92.81 306 ASN A C 1
ATOM 2347 O O . ASN A 1 306 ? 17.615 -5.523 -24.179 1.00 92.81 306 ASN A O 1
ATOM 2351 N N . GLY A 1 307 ? 15.692 -6.178 -25.198 1.00 91.31 307 GLY A N 1
ATOM 2352 C CA . GLY A 1 307 ? 14.926 -4.944 -24.978 1.00 91.31 307 GLY A CA 1
ATOM 2353 C C . GLY A 1 307 ? 15.050 -3.920 -26.110 1.00 91.31 307 GLY A C 1
ATOM 2354 O O . GLY A 1 307 ? 14.421 -2.878 -26.050 1.00 91.31 307 GLY A O 1
ATOM 2355 N N . TYR A 1 308 ? 15.828 -4.204 -27.162 1.00 94.88 308 TYR A N 1
ATOM 2356 C CA . TYR A 1 308 ? 16.001 -3.305 -28.304 1.00 94.88 308 TYR A CA 1
ATOM 2357 C C . TYR A 1 308 ? 15.781 -4.024 -29.640 1.00 94.88 308 TYR A C 1
ATOM 2359 O O . TYR A 1 308 ? 16.132 -5.195 -29.801 1.00 94.88 308 TYR A O 1
ATOM 2367 N N . GLU A 1 309 ? 15.265 -3.296 -30.627 1.00 93.88 309 GLU A N 1
ATOM 2368 C CA . GLU A 1 309 ? 15.073 -3.738 -32.010 1.00 93.88 309 GLU A CA 1
ATOM 2369 C C . GLU A 1 309 ? 15.818 -2.838 -33.004 1.00 93.88 309 GLU A C 1
ATOM 2371 O O . GLU A 1 309 ? 16.081 -1.670 -32.729 1.00 93.88 309 GLU A O 1
ATOM 2376 N N . GLY A 1 310 ? 16.191 -3.379 -34.166 1.00 93.88 310 GLY A N 1
ATOM 2377 C CA . GLY A 1 310 ? 16.913 -2.639 -35.203 1.00 93.88 310 GLY A CA 1
ATOM 2378 C C . GLY A 1 310 ? 17.996 -3.463 -35.897 1.00 93.88 310 GLY A C 1
ATOM 2379 O O . GLY A 1 310 ? 17.983 -4.693 -35.862 1.00 93.88 310 GLY A O 1
ATOM 2380 N N . ASP A 1 311 ? 18.935 -2.776 -36.547 1.00 91.19 311 ASP A N 1
ATOM 2381 C CA . ASP A 1 311 ? 20.005 -3.395 -37.340 1.00 91.19 311 ASP A CA 1
ATOM 2382 C C . ASP A 1 311 ? 21.260 -3.748 -36.518 1.00 91.19 311 ASP A C 1
ATOM 2384 O O . ASP A 1 311 ? 22.208 -4.325 -37.049 1.00 91.19 311 ASP A O 1
ATOM 2388 N N . GLY A 1 312 ? 21.303 -3.381 -35.231 1.00 91.69 312 GLY A N 1
ATOM 2389 C CA . GLY A 1 312 ? 22.428 -3.650 -34.332 1.00 91.69 312 GLY A CA 1
ATOM 2390 C C . GLY A 1 312 ? 23.642 -2.739 -34.528 1.00 91.69 312 GLY A C 1
ATOM 2391 O O . GLY A 1 312 ? 24.428 -2.551 -33.593 1.00 91.69 312 GLY A O 1
ATOM 2392 N N . ARG A 1 313 ? 23.831 -2.190 -35.731 1.00 90.75 313 ARG A N 1
ATOM 2393 C CA . ARG A 1 313 ? 25.042 -1.477 -36.152 1.00 90.75 313 ARG A CA 1
ATOM 2394 C C . ARG A 1 313 ? 24.887 0.031 -36.031 1.00 90.75 313 ARG A C 1
ATOM 2396 O O . ARG A 1 313 ? 25.748 0.676 -35.441 1.00 90.75 313 ARG A O 1
ATOM 2403 N N . PHE A 1 314 ? 23.812 0.576 -36.581 1.00 90.19 314 PHE A N 1
ATOM 2404 C CA . PHE A 1 314 ? 23.539 2.010 -36.603 1.00 90.19 314 PHE A CA 1
ATOM 2405 C C . PHE A 1 314 ? 22.296 2.362 -35.804 1.00 90.19 314 PHE A C 1
ATOM 2407 O O . PHE A 1 314 ? 22.209 3.473 -35.288 1.00 90.19 314 PHE A O 1
ATOM 2414 N N . ASN A 1 315 ? 21.359 1.424 -35.687 1.00 93.81 315 ASN A N 1
ATOM 2415 C CA . ASN A 1 315 ? 20.093 1.649 -35.031 1.00 93.81 315 ASN A CA 1
ATOM 2416 C C . ASN A 1 315 ? 19.738 0.481 -34.109 1.00 93.81 315 ASN A C 1
ATOM 2418 O O . ASN A 1 315 ? 19.581 -0.657 -34.556 1.00 93.81 315 ASN A O 1
ATOM 2422 N N . CYS A 1 316 ? 19.578 0.800 -32.829 1.00 96.19 316 CYS A N 1
ATOM 2423 C CA . CYS A 1 316 ? 18.837 -0.012 -31.879 1.00 96.19 316 CYS A CA 1
ATOM 2424 C C . CYS A 1 316 ? 17.894 0.914 -31.125 1.00 96.19 316 CYS A C 1
ATOM 2426 O O . CYS A 1 316 ? 18.352 1.802 -30.407 1.00 96.19 316 CYS A O 1
ATOM 2428 N N . THR A 1 317 ? 16.596 0.710 -31.304 1.00 94.62 317 THR A N 1
ATOM 2429 C CA . THR A 1 317 ? 15.543 1.428 -30.593 1.00 94.62 317 THR A CA 1
ATOM 2430 C C . THR A 1 317 ? 14.945 0.537 -29.529 1.00 94.62 317 THR A C 1
ATOM 2432 O O . THR A 1 317 ? 14.787 -0.663 -29.734 1.00 94.62 317 THR A O 1
ATOM 2435 N N . ASP A 1 318 ? 14.631 1.138 -28.394 1.00 95.94 318 ASP A N 1
ATOM 2436 C CA . ASP A 1 318 ? 13.945 0.480 -27.293 1.00 95.94 318 ASP A CA 1
ATOM 2437 C C . ASP A 1 318 ? 12.618 -0.147 -27.755 1.00 95.94 318 ASP A C 1
ATOM 2439 O O . ASP A 1 318 ? 11.833 0.490 -28.468 1.00 95.94 318 ASP A O 1
ATOM 2443 N N . ILE A 1 319 ? 12.386 -1.402 -27.377 1.00 94.25 319 ILE A N 1
ATOM 2444 C CA . ILE A 1 319 ? 11.125 -2.097 -27.627 1.00 94.25 319 ILE A CA 1
ATOM 2445 C C . ILE A 1 319 ? 10.174 -1.694 -26.515 1.00 94.25 319 ILE A C 1
ATOM 2447 O O . ILE A 1 319 ? 10.422 -1.997 -25.362 1.00 94.25 319 ILE A O 1
ATOM 2451 N N . ASN A 1 320 ? 9.034 -1.103 -26.862 1.00 94.75 320 ASN A N 1
ATOM 2452 C CA . ASN A 1 320 ? 8.001 -0.856 -25.868 1.00 94.75 320 ASN A CA 1
ATOM 2453 C C . ASN A 1 320 ? 7.186 -2.130 -25.600 1.00 94.75 320 ASN A C 1
ATOM 2455 O O . ASN A 1 320 ? 6.159 -2.362 -26.250 1.00 94.75 320 ASN A O 1
ATOM 2459 N N . GLU A 1 321 ? 7.615 -2.953 -24.637 1.00 94.25 321 GLU A N 1
ATOM 2460 C CA . GLU A 1 321 ? 6.926 -4.211 -24.314 1.00 94.25 321 GLU A CA 1
ATOM 2461 C C . GLU A 1 321 ? 5.527 -3.990 -23.717 1.00 94.25 321 GLU A C 1
ATOM 2463 O O . GLU A 1 321 ? 4.681 -4.883 -23.758 1.00 94.25 321 GLU A O 1
ATOM 2468 N N . CYS A 1 322 ? 5.237 -2.788 -23.211 1.00 94.62 322 CYS A N 1
ATOM 2469 C CA . CYS A 1 322 ? 3.902 -2.425 -22.739 1.00 94.62 322 CYS A CA 1
ATOM 2470 C C . CYS A 1 322 ? 2.908 -2.178 -23.887 1.00 94.62 322 CYS A C 1
ATOM 2472 O O . CYS A 1 322 ? 1.696 -2.240 -23.677 1.00 94.62 322 CYS A O 1
ATOM 2474 N N . ALA A 1 323 ? 3.390 -1.880 -25.097 1.00 93.12 323 ALA A N 1
ATOM 2475 C CA . ALA A 1 323 ? 2.543 -1.533 -26.238 1.00 93.12 323 ALA A CA 1
ATOM 2476 C C . ALA A 1 323 ? 2.205 -2.731 -27.139 1.00 93.12 323 ALA A C 1
ATOM 2478 O O . ALA A 1 323 ? 1.265 -2.646 -27.935 1.00 93.12 323 ALA A O 1
ATOM 2479 N N . VAL A 1 324 ? 2.948 -3.838 -27.031 1.00 84.81 324 VAL A N 1
ATOM 2480 C CA . VAL A 1 324 ? 2.885 -4.947 -27.992 1.00 84.81 324 VAL A CA 1
ATOM 2481 C C . VAL A 1 324 ? 2.762 -6.294 -27.269 1.00 84.81 324 VAL A C 1
ATOM 2483 O O . VAL A 1 324 ? 3.511 -6.553 -26.332 1.00 84.81 324 VAL A O 1
ATOM 2486 N N . PRO A 1 325 ? 1.840 -7.184 -27.685 1.00 83.81 325 PRO A N 1
ATOM 2487 C CA . PRO A 1 325 ? 1.693 -8.495 -27.067 1.00 83.81 325 PRO A CA 1
ATOM 2488 C C . PRO A 1 325 ? 2.881 -9.434 -27.370 1.00 83.81 325 PRO A C 1
ATOM 2490 O O . PRO A 1 325 ? 3.437 -9.380 -28.469 1.00 83.81 325 PRO A O 1
ATOM 2493 N N . PRO A 1 326 ? 3.207 -10.372 -26.459 1.00 87.00 326 PRO A N 1
ATOM 2494 C CA . PRO A 1 326 ? 2.502 -10.664 -25.206 1.00 87.00 326 PRO A CA 1
ATOM 2495 C C . PRO A 1 326 ? 2.814 -9.643 -24.100 1.00 87.00 326 PRO A C 1
ATOM 2497 O O . PRO A 1 326 ? 3.977 -9.421 -23.775 1.00 87.00 326 PRO A O 1
ATOM 2500 N N . TYR A 1 327 ? 1.764 -9.061 -23.505 1.00 90.62 327 TYR A N 1
ATOM 2501 C CA . TYR A 1 327 ? 1.915 -8.081 -22.428 1.00 90.62 327 TYR A CA 1
ATOM 2502 C C . TYR A 1 327 ? 2.614 -8.720 -21.224 1.00 90.62 327 TYR A C 1
ATOM 2504 O O . TYR A 1 327 ? 2.200 -9.801 -20.792 1.00 90.62 327 TYR A O 1
ATOM 2512 N N . PRO A 1 328 ? 3.663 -8.087 -20.680 1.00 91.31 328 PRO A N 1
ATOM 2513 C CA . PRO A 1 328 ? 4.516 -8.753 -19.707 1.00 91.31 328 PRO A CA 1
ATOM 2514 C C . PRO A 1 328 ? 4.054 -8.626 -18.247 1.00 91.31 328 PRO A C 1
ATOM 2516 O O . PRO A 1 328 ? 4.594 -9.326 -17.385 1.00 91.31 328 PRO A O 1
ATOM 2519 N N . CYS A 1 329 ? 3.113 -7.725 -17.960 1.00 95.75 329 CYS A N 1
ATOM 2520 C CA . CYS A 1 329 ? 2.593 -7.452 -16.620 1.00 95.75 329 CYS A CA 1
ATOM 2521 C C . CYS A 1 329 ? 1.254 -8.156 -16.370 1.00 95.75 329 CYS A C 1
ATOM 2523 O O . CYS A 1 329 ? 0.570 -8.566 -17.312 1.00 95.75 329 CYS A O 1
ATOM 2525 N N . SER A 1 330 ? 0.865 -8.260 -15.096 1.00 95.31 330 SER A N 1
ATOM 2526 C CA . SER A 1 330 ? -0.482 -8.694 -14.713 1.00 95.31 330 SER A CA 1
ATOM 2527 C C . SER A 1 330 ? -1.544 -7.778 -15.330 1.00 95.31 330 SER A C 1
ATOM 2529 O O . SER A 1 330 ? -1.309 -6.589 -15.545 1.00 95.31 330 SER A O 1
ATOM 2531 N N . VAL A 1 331 ? -2.752 -8.303 -15.542 1.00 93.25 331 VAL A N 1
ATOM 2532 C CA . VAL A 1 331 ? -3.927 -7.488 -15.909 1.00 93.25 331 VAL A CA 1
ATOM 2533 C C . VAL A 1 331 ? -4.275 -6.451 -14.829 1.00 93.25 331 VAL A C 1
ATOM 2535 O O . VAL A 1 331 ? -4.809 -5.379 -15.134 1.00 93.25 331 VAL A O 1
ATOM 2538 N N . ASP A 1 332 ? -3.892 -6.742 -13.586 1.00 93.94 332 ASP A N 1
ATOM 2539 C CA . ASP A 1 332 ? -4.072 -5.891 -12.407 1.00 93.94 332 ASP A CA 1
ATOM 2540 C C . ASP A 1 332 ? -2.807 -5.078 -12.077 1.00 93.94 332 ASP A C 1
ATOM 2542 O O . ASP A 1 332 ? -2.598 -4.667 -10.938 1.00 93.94 332 ASP A O 1
ATOM 2546 N N . ALA A 1 333 ? -1.937 -4.860 -13.066 1.00 94.56 333 ALA A N 1
ATOM 2547 C CA . ALA A 1 333 ? -0.745 -4.028 -12.957 1.00 94.56 333 ALA A CA 1
ATOM 2548 C C . ALA A 1 333 ? -0.697 -2.964 -14.056 1.00 94.56 333 ALA A C 1
ATOM 2550 O O . ALA A 1 333 ? -1.210 -3.159 -15.160 1.00 94.56 333 ALA A O 1
ATOM 2551 N N . ASP A 1 334 ? -0.046 -1.852 -13.744 1.00 93.69 334 ASP A N 1
ATOM 2552 C CA . ASP A 1 334 ? 0.352 -0.837 -14.702 1.00 93.69 334 ASP A CA 1
ATOM 2553 C C . ASP A 1 334 ? 1.754 -1.164 -15.234 1.00 93.69 334 ASP A C 1
ATOM 2555 O O . ASP A 1 334 ? 2.666 -1.530 -14.487 1.00 93.69 334 ASP A O 1
ATOM 2559 N N . CYS A 1 335 ? 1.912 -1.063 -16.554 1.00 95.94 335 CYS A N 1
ATOM 2560 C CA . CYS A 1 335 ? 3.174 -1.306 -17.247 1.00 95.94 335 CYS A CA 1
ATOM 2561 C C . CYS A 1 335 ? 3.818 0.031 -17.608 1.00 95.94 335 CYS A C 1
ATOM 2563 O O . CYS A 1 335 ? 3.234 0.829 -18.348 1.00 95.94 335 CYS A O 1
ATOM 2565 N N . ALA A 1 336 ? 5.029 0.260 -17.114 1.00 95.50 336 ALA A N 1
ATOM 2566 C CA . ALA A 1 336 ? 5.846 1.412 -17.450 1.00 95.50 336 ALA A CA 1
ATOM 2567 C C . ALA A 1 336 ? 7.033 0.963 -18.303 1.00 95.50 336 ALA A C 1
ATOM 2569 O O . ALA A 1 336 ? 7.903 0.222 -17.848 1.00 95.50 336 ALA A O 1
ATOM 2570 N N . ASN A 1 337 ? 7.078 1.428 -19.549 1.00 94.69 337 ASN A N 1
ATOM 2571 C CA . ASN A 1 337 ? 8.208 1.155 -20.424 1.00 94.69 337 ASN A CA 1
ATOM 2572 C C . ASN A 1 337 ? 9.451 1.934 -19.970 1.00 94.69 337 ASN A C 1
ATOM 2574 O O . ASN A 1 337 ? 9.366 3.127 -19.659 1.00 94.69 337 ASN A O 1
ATOM 2578 N N . THR A 1 338 ? 10.605 1.281 -19.969 1.00 94.25 338 THR A N 1
ATOM 2579 C CA . THR A 1 338 ? 11.898 1.857 -19.586 1.00 94.25 338 THR A CA 1
ATOM 2580 C C . THR A 1 338 ? 12.916 1.595 -20.691 1.00 94.25 338 THR A C 1
ATOM 2582 O O . THR A 1 338 ? 12.753 0.693 -21.489 1.00 94.25 338 THR A O 1
ATOM 2585 N N . ASP A 1 339 ? 13.988 2.373 -20.766 1.00 93.25 339 ASP A N 1
ATOM 2586 C CA . ASP A 1 339 ? 15.000 2.143 -21.802 1.00 93.25 339 ASP A CA 1
ATOM 2587 C C . ASP A 1 339 ? 15.682 0.767 -21.616 1.00 93.25 339 ASP A C 1
ATOM 2589 O O . ASP A 1 339 ? 16.396 0.544 -20.632 1.00 93.25 339 ASP A O 1
ATOM 2593 N N . GLY A 1 340 ? 15.422 -0.152 -22.546 1.00 91.56 340 GLY A N 1
ATOM 2594 C CA . GLY A 1 340 ? 15.912 -1.525 -22.609 1.00 91.56 340 GLY A CA 1
ATOM 2595 C C . GLY A 1 340 ? 15.126 -2.554 -21.791 1.00 91.56 340 GLY A C 1
ATOM 2596 O O . GLY A 1 340 ? 15.622 -3.674 -21.628 1.00 91.56 340 GLY A O 1
ATOM 2597 N N . SER A 1 341 ? 13.978 -2.190 -21.206 1.00 93.94 341 SER A N 1
ATOM 2598 C CA . SER A 1 341 ? 13.164 -3.068 -20.345 1.00 93.94 341 SER A CA 1
ATOM 2599 C C . SER A 1 341 ? 11.793 -2.447 -20.041 1.00 93.94 341 SER A C 1
ATOM 2601 O O . SER A 1 341 ? 11.493 -1.322 -20.394 1.00 93.94 341 SER A O 1
ATOM 2603 N N . TYR A 1 342 ? 11.001 -3.093 -19.199 1.00 94.94 342 TYR A N 1
ATOM 2604 C CA . TYR A 1 342 ? 9.791 -2.527 -18.606 1.00 94.94 342 TYR A CA 1
ATOM 2605 C C . TYR A 1 342 ? 9.769 -2.758 -17.091 1.00 94.94 342 TYR A C 1
ATOM 2607 O O . TYR A 1 342 ? 10.427 -3.667 -16.570 1.00 94.94 342 TYR A O 1
ATOM 2615 N N . GLU A 1 343 ? 8.973 -1.959 -16.392 1.00 95.81 343 GLU A N 1
ATOM 2616 C CA . GLU A 1 343 ? 8.617 -2.143 -14.988 1.00 95.81 343 GLU A CA 1
ATOM 2617 C C . GLU A 1 343 ? 7.106 -2.380 -14.875 1.00 95.81 343 GLU A C 1
ATOM 2619 O O . GLU A 1 343 ? 6.308 -1.749 -15.567 1.00 95.81 343 GLU A O 1
ATOM 2624 N N . CYS A 1 344 ? 6.719 -3.319 -14.012 1.00 96.69 344 CYS A N 1
ATOM 2625 C CA . CYS A 1 344 ? 5.323 -3.605 -13.704 1.00 96.69 344 CYS A CA 1
ATOM 2626 C C . CYS A 1 344 ? 5.060 -3.228 -12.248 1.00 96.69 344 CYS A C 1
ATOM 2628 O O . CYS A 1 344 ? 5.767 -3.709 -11.359 1.00 96.69 344 CYS A O 1
ATOM 2630 N N . GLU A 1 345 ? 4.021 -2.446 -11.995 1.00 95.00 345 GLU A N 1
ATOM 2631 C CA . GLU A 1 345 ? 3.577 -2.091 -10.647 1.00 95.00 345 GLU A CA 1
ATOM 2632 C C . GLU A 1 345 ? 2.115 -2.499 -10.489 1.00 95.00 345 GLU A C 1
ATOM 2634 O O . GLU A 1 345 ? 1.300 -2.219 -11.363 1.00 95.00 345 GLU A O 1
ATOM 2639 N N . CYS A 1 346 ? 1.770 -3.219 -9.418 1.00 93.25 346 CYS A N 1
ATOM 2640 C CA . CYS A 1 346 ? 0.373 -3.585 -9.189 1.00 93.25 346 CYS A CA 1
ATOM 2641 C C . CYS A 1 346 ? -0.478 -2.321 -9.019 1.00 93.25 346 CYS A C 1
ATOM 2643 O O . CYS A 1 346 ? -0.047 -1.361 -8.383 1.00 93.25 346 CYS A O 1
ATOM 2645 N N . LYS A 1 347 ? -1.688 -2.337 -9.581 1.00 90.00 347 LYS A N 1
ATOM 2646 C CA . LYS A 1 347 ? -2.652 -1.242 -9.442 1.00 90.00 347 LYS A CA 1
ATOM 2647 C C . LYS A 1 347 ? -3.031 -1.042 -7.975 1.00 90.00 347 LYS A C 1
ATOM 2649 O O . LYS A 1 347 ? -2.857 -1.937 -7.146 1.00 90.00 347 LYS A O 1
ATOM 2654 N N . ASN A 1 348 ? -3.599 0.122 -7.662 1.00 86.44 348 ASN A N 1
ATOM 2655 C CA . ASN A 1 348 ? -4.119 0.402 -6.323 1.00 86.44 348 ASN A CA 1
ATOM 2656 C C . ASN A 1 348 ? -5.098 -0.692 -5.870 1.00 86.44 348 ASN A C 1
ATOM 2658 O O . ASN A 1 348 ? -5.937 -1.149 -6.645 1.00 86.44 348 ASN A O 1
ATOM 2662 N N . GLY A 1 349 ? -4.958 -1.120 -4.616 1.00 86.62 349 GLY A N 1
ATOM 2663 C CA . GLY A 1 349 ? -5.718 -2.236 -4.052 1.00 86.62 349 GLY A CA 1
ATOM 2664 C C . GLY A 1 349 ? -5.199 -3.623 -4.431 1.00 86.62 349 GLY A C 1
ATOM 2665 O O . GLY A 1 349 ? -5.797 -4.630 -4.054 1.00 86.62 349 GLY A O 1
ATOM 2666 N N . TYR A 1 350 ? -4.063 -3.710 -5.129 1.00 90.06 350 TYR A N 1
ATOM 2667 C CA . TYR A 1 350 ? -3.363 -4.960 -5.407 1.00 90.06 350 TYR A CA 1
ATOM 2668 C C . TYR A 1 350 ? -1.934 -4.936 -4.861 1.00 90.06 350 TYR A C 1
ATOM 2670 O O . TYR A 1 350 ? -1.255 -3.914 -4.828 1.00 90.06 350 TYR A O 1
ATOM 2678 N N . THR A 1 351 ? -1.443 -6.105 -4.458 1.00 90.06 351 THR A N 1
ATOM 2679 C CA . THR A 1 351 ? -0.078 -6.314 -3.974 1.00 90.06 351 THR A CA 1
ATOM 2680 C C . THR A 1 351 ? 0.585 -7.476 -4.710 1.00 90.06 351 THR A C 1
ATOM 2682 O O . THR A 1 351 ? -0.081 -8.426 -5.130 1.00 90.06 351 THR A O 1
ATOM 2685 N N . GLY A 1 352 ? 1.904 -7.409 -4.892 1.00 91.31 352 GLY A N 1
ATOM 2686 C CA . GLY A 1 352 ? 2.649 -8.406 -5.655 1.00 91.31 352 GLY A CA 1
ATOM 2687 C C . GLY A 1 352 ? 3.916 -7.853 -6.297 1.00 91.31 352 GLY A C 1
ATOM 2688 O O . GLY A 1 352 ? 4.477 -6.863 -5.836 1.00 91.31 352 GLY A O 1
ATOM 2689 N N . ASN A 1 353 ? 4.381 -8.513 -7.357 1.00 92.62 353 ASN A N 1
ATOM 2690 C CA . ASN A 1 353 ? 5.604 -8.144 -8.089 1.00 92.62 353 ASN A CA 1
ATOM 2691 C C . ASN A 1 353 ? 5.314 -7.440 -9.436 1.00 92.62 353 ASN A C 1
ATOM 2693 O O . ASN A 1 353 ? 6.208 -7.343 -10.276 1.00 92.62 353 ASN A O 1
ATOM 2697 N N . GLY A 1 354 ? 4.058 -7.048 -9.680 1.00 93.56 354 GLY A N 1
ATOM 2698 C CA . GLY A 1 354 ? 3.593 -6.448 -10.936 1.00 93.56 354 GLY A CA 1
ATOM 2699 C C . GLY A 1 354 ? 3.321 -7.448 -12.071 1.00 93.56 354 GLY A C 1
ATOM 2700 O O . GLY A 1 354 ? 2.547 -7.160 -12.980 1.00 93.56 354 GLY A O 1
ATOM 2701 N N . LYS A 1 355 ? 3.909 -8.647 -12.028 1.00 93.38 355 LYS A N 1
ATOM 2702 C CA . LYS A 1 355 ? 3.610 -9.752 -12.961 1.00 93.38 355 LYS A CA 1
ATOM 2703 C C . LYS A 1 355 ? 2.546 -10.693 -12.409 1.00 93.38 355 LYS A C 1
ATOM 2705 O O . LYS A 1 355 ? 1.687 -11.152 -13.150 1.00 93.38 355 LYS A O 1
ATOM 2710 N N . ASP A 1 356 ? 2.585 -10.892 -11.101 1.00 93.88 356 ASP A N 1
ATOM 2711 C CA . ASP A 1 356 ? 1.605 -11.580 -10.282 1.00 93.88 356 ASP A CA 1
ATOM 2712 C C . ASP A 1 356 ? 1.098 -10.561 -9.257 1.00 93.88 356 ASP A C 1
ATOM 2714 O O . ASP A 1 356 ? 1.841 -10.153 -8.359 1.00 93.88 356 ASP A O 1
ATOM 2718 N N . CYS A 1 357 ? -0.149 -10.124 -9.417 1.00 92.88 357 CYS A N 1
ATOM 2719 C CA . CYS A 1 357 ? -0.818 -9.202 -8.503 1.00 92.88 357 CYS A CA 1
ATOM 2720 C C . CYS A 1 357 ? -2.028 -9.900 -7.889 1.00 92.88 357 CYS A C 1
ATOM 2722 O O . CYS A 1 357 ? -2.758 -10.606 -8.582 1.00 92.88 357 CYS A O 1
ATOM 2724 N N . ALA A 1 358 ? -2.225 -9.713 -6.589 1.00 90.88 358 ALA A N 1
ATOM 2725 C CA . ALA A 1 358 ? -3.375 -10.215 -5.852 1.00 90.88 358 ALA A CA 1
ATOM 2726 C C . ALA A 1 358 ? -4.036 -9.059 -5.105 1.00 90.88 358 ALA A C 1
ATOM 2728 O O . ALA A 1 358 ? -3.340 -8.162 -4.631 1.00 90.88 358 ALA A O 1
ATOM 2729 N N . ALA A 1 359 ? -5.364 -9.086 -5.002 1.00 90.38 359 ALA A N 1
ATOM 2730 C CA . ALA A 1 359 ? -6.099 -8.073 -4.259 1.00 90.38 359 ALA A CA 1
ATOM 2731 C C . ALA A 1 359 ? -5.595 -7.998 -2.810 1.00 90.38 359 ALA A C 1
ATOM 2733 O O . ALA A 1 359 ? -5.291 -9.020 -2.184 1.00 90.38 359 ALA A O 1
ATOM 2734 N N . MET A 1 360 ? -5.488 -6.779 -2.296 1.00 91.31 360 MET A N 1
ATOM 2735 C CA . MET A 1 360 ? -5.132 -6.539 -0.912 1.00 91.31 360 MET A CA 1
ATOM 2736 C C . MET A 1 360 ? -6.254 -7.013 0.020 1.00 91.31 360 MET A C 1
ATOM 2738 O O . MET A 1 360 ? -7.430 -6.987 -0.346 1.00 91.31 360 MET A O 1
ATOM 2742 N N . PRO A 1 361 ? -5.897 -7.483 1.224 1.00 94.31 361 PRO A N 1
ATOM 2743 C CA . PRO A 1 361 ? -6.873 -7.926 2.205 1.00 94.31 361 PRO A CA 1
ATOM 2744 C C . PRO A 1 361 ? -7.686 -6.735 2.713 1.00 94.31 361 PRO A C 1
ATOM 2746 O O . PRO A 1 361 ? -7.127 -5.678 3.006 1.00 94.31 361 PRO A O 1
ATOM 2749 N N . ARG A 1 362 ? -8.996 -6.925 2.875 1.00 94.12 362 ARG A N 1
ATOM 2750 C CA . ARG A 1 362 ? -9.921 -5.880 3.349 1.00 94.12 362 ARG A CA 1
ATOM 2751 C C . ARG A 1 362 ? -9.922 -5.705 4.856 1.00 94.12 362 ARG A C 1
ATOM 2753 O O . ARG A 1 362 ? -10.300 -4.660 5.372 1.00 94.12 362 ARG A O 1
ATOM 2760 N N . THR A 1 363 ? -9.547 -6.755 5.575 1.00 96.25 363 THR A N 1
ATOM 2761 C CA . THR A 1 363 ? -9.517 -6.798 7.037 1.00 96.25 363 THR A CA 1
ATOM 2762 C C . THR A 1 363 ? -8.320 -7.617 7.506 1.00 96.25 363 THR A C 1
ATOM 2764 O O . THR A 1 363 ? -7.737 -8.403 6.751 1.00 96.25 363 THR A O 1
ATOM 2767 N N . CYS A 1 364 ? -7.972 -7.487 8.785 1.00 97.69 364 CYS A N 1
ATOM 2768 C CA . CYS A 1 364 ? -6.945 -8.326 9.398 1.00 97.69 364 CYS A CA 1
ATOM 2769 C C . CYS A 1 364 ? -7.336 -9.812 9.372 1.00 97.69 364 CYS A C 1
ATOM 2771 O O . CYS A 1 364 ? -6.470 -10.676 9.280 1.00 97.69 364 CYS A O 1
ATOM 2773 N N . ASP A 1 365 ? -8.629 -10.138 9.381 1.00 97.00 365 ASP A N 1
ATOM 2774 C CA . ASP A 1 365 ? -9.093 -11.524 9.307 1.00 97.00 365 ASP A CA 1
ATOM 2775 C C . ASP A 1 365 ? -8.769 -12.197 7.962 1.00 97.00 365 ASP A C 1
ATOM 2777 O O . ASP A 1 365 ? -8.423 -13.377 7.907 1.00 97.00 365 ASP A O 1
ATOM 2781 N N . GLU A 1 366 ? -8.795 -11.450 6.858 1.00 95.88 366 GLU A N 1
ATOM 2782 C CA . GLU A 1 366 ? -8.361 -11.969 5.555 1.00 95.88 366 GLU A CA 1
ATOM 2783 C C . GLU A 1 366 ? -6.847 -12.236 5.520 1.00 95.88 366 GLU A C 1
ATOM 2785 O O . GLU A 1 366 ? -6.395 -13.245 4.961 1.00 95.88 366 GLU A O 1
ATOM 2790 N N . ILE A 1 367 ? -6.054 -11.393 6.194 1.00 95.94 367 ILE A N 1
ATOM 2791 C CA . ILE A 1 367 ? -4.622 -11.654 6.409 1.00 95.94 367 ILE A CA 1
ATOM 2792 C C . ILE A 1 367 ? -4.447 -12.939 7.216 1.00 95.94 367 ILE A C 1
ATOM 2794 O O . ILE A 1 367 ? -3.653 -13.798 6.836 1.00 95.94 367 ILE A O 1
ATOM 2798 N N . PHE A 1 368 ? -5.210 -13.110 8.295 1.00 96.06 368 PHE A N 1
ATOM 2799 C CA . PHE A 1 368 ? -5.148 -14.309 9.124 1.00 96.06 368 PHE A CA 1
ATOM 2800 C C . PHE A 1 368 ? -5.478 -15.574 8.319 1.00 96.06 368 PHE A C 1
ATOM 2802 O O . PHE A 1 368 ? -4.719 -16.541 8.346 1.00 96.06 368 PHE A O 1
ATOM 2809 N N . LYS A 1 369 ? -6.553 -15.557 7.524 1.00 94.75 369 LYS A N 1
ATOM 2810 C CA . LYS A 1 369 ? -6.964 -16.695 6.682 1.00 94.75 369 LYS A CA 1
ATOM 2811 C C . LYS A 1 369 ? -5.900 -17.099 5.665 1.00 94.75 369 LYS A C 1
ATOM 2813 O O . LYS A 1 369 ? -5.730 -18.286 5.392 1.00 94.75 369 LYS A O 1
ATOM 2818 N N . THR A 1 370 ? -5.176 -16.131 5.107 1.00 92.62 370 THR A N 1
ATOM 2819 C CA . THR A 1 370 ? -4.095 -16.398 4.145 1.00 92.62 370 THR A CA 1
ATOM 2820 C C . THR A 1 370 ? -2.783 -16.779 4.834 1.00 92.62 370 THR A C 1
ATOM 2822 O O . THR A 1 370 ? -2.026 -17.604 4.315 1.00 92.62 370 THR A O 1
ATOM 2825 N N . LYS A 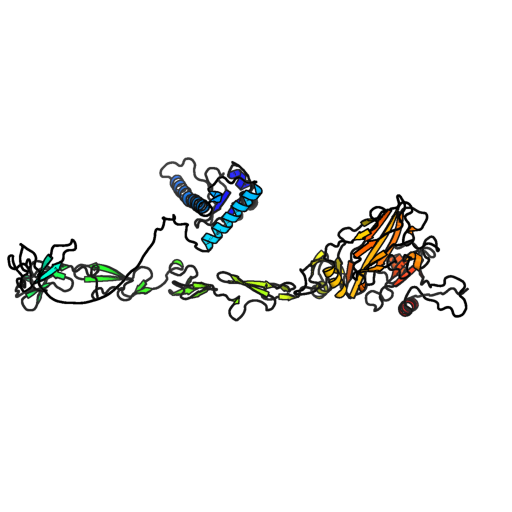1 371 ? -2.505 -16.212 6.014 1.00 92.75 371 LYS A N 1
ATOM 2826 C CA . LYS A 1 371 ? -1.286 -16.419 6.808 1.00 92.75 371 LYS A CA 1
ATOM 2827 C C . LYS A 1 371 ? -1.626 -16.521 8.309 1.00 92.75 371 LYS A C 1
ATOM 2829 O O . LYS A 1 371 ? -1.405 -15.564 9.051 1.00 92.75 371 LYS A O 1
ATOM 2834 N N . PRO A 1 372 ? -2.035 -17.704 8.808 1.00 88.81 372 PRO A N 1
ATOM 2835 C CA . PRO A 1 372 ? -2.519 -17.872 10.191 1.00 88.81 372 PRO A CA 1
ATOM 2836 C C . PRO A 1 372 ? -1.463 -17.688 11.291 1.00 88.81 372 PRO A C 1
ATOM 2838 O O . PRO A 1 372 ? -1.779 -17.704 12.472 1.00 88.81 372 PRO A O 1
ATOM 2841 N N . LYS A 1 373 ? -0.182 -17.574 10.922 1.00 89.38 373 LYS A N 1
ATOM 2842 C CA . LYS A 1 373 ? 0.948 -17.362 11.847 1.00 89.38 373 LYS A CA 1
ATOM 2843 C C . LYS A 1 373 ? 1.496 -15.934 11.771 1.00 89.38 373 LYS A C 1
ATOM 2845 O O . LYS A 1 373 ? 2.683 -15.722 12.020 1.00 89.38 373 LYS A O 1
ATOM 2850 N N . SER A 1 374 ? 0.667 -14.994 11.330 1.00 91.94 374 SER A N 1
ATOM 2851 C CA . SER A 1 374 ? 1.018 -13.575 11.315 1.00 91.94 374 SER A CA 1
ATOM 2852 C C . SER A 1 374 ? 1.162 -13.072 12.753 1.00 91.94 374 SER A C 1
ATOM 2854 O O . SER A 1 374 ? 0.458 -13.536 13.642 1.00 91.94 374 SER A O 1
ATOM 2856 N N . ALA A 1 375 ? 2.131 -12.189 12.985 1.00 95.62 375 ALA A N 1
ATOM 2857 C CA . ALA A 1 375 ? 2.365 -11.591 14.297 1.00 95.62 375 ALA A CA 1
ATOM 2858 C C . ALA A 1 375 ? 1.595 -10.276 14.418 1.00 95.62 375 ALA A C 1
ATOM 2860 O O . ALA A 1 375 ? 1.435 -9.576 13.415 1.00 95.62 375 ALA A O 1
ATOM 2861 N N . ASP A 1 376 ? 1.168 -9.930 15.627 1.00 97.19 376 ASP A N 1
ATOM 2862 C CA . ASP A 1 376 ? 0.473 -8.670 15.897 1.00 97.19 376 ASP A CA 1
ATOM 2863 C C . ASP A 1 376 ? 1.327 -7.470 15.473 1.00 97.19 376 ASP A C 1
ATOM 2865 O O . ASP A 1 376 ? 2.561 -7.492 15.572 1.00 97.19 376 ASP A O 1
ATOM 2869 N N . GLY A 1 377 ? 0.681 -6.410 14.994 1.00 97.00 377 GLY A N 1
ATOM 2870 C CA . GLY A 1 377 ? 1.383 -5.202 14.573 1.00 97.00 377 GLY A CA 1
ATOM 2871 C C . GLY A 1 377 ? 0.633 -4.384 13.535 1.00 97.00 377 GLY A C 1
ATOM 2872 O O . GLY A 1 377 ? -0.563 -4.555 13.332 1.00 97.00 377 GLY A O 1
ATOM 2873 N N . LEU A 1 378 ? 1.355 -3.478 12.877 1.00 96.88 378 LEU A N 1
ATOM 2874 C CA . LEU A 1 378 ? 0.806 -2.617 11.832 1.00 96.88 378 LEU A CA 1
ATOM 2875 C C . LEU A 1 378 ? 0.808 -3.335 10.481 1.00 96.88 378 LEU A C 1
ATOM 2877 O O . LEU A 1 378 ? 1.832 -3.878 10.059 1.00 96.88 378 LEU A O 1
ATOM 2881 N N . TYR A 1 379 ? -0.338 -3.313 9.809 1.00 96.38 379 TYR A N 1
ATOM 2882 C CA . TYR A 1 379 ? -0.538 -3.886 8.483 1.00 96.38 379 TYR A CA 1
ATOM 2883 C C . TYR A 1 379 ? -1.273 -2.896 7.596 1.00 96.38 379 TYR A C 1
ATOM 2885 O O . TYR A 1 379 ? -2.081 -2.098 8.067 1.00 96.38 379 TYR A O 1
ATOM 2893 N N . ILE A 1 380 ? -1.007 -2.990 6.297 1.00 93.62 380 ILE A N 1
ATOM 2894 C CA . ILE A 1 380 ? -1.727 -2.224 5.289 1.00 93.62 380 ILE A CA 1
ATOM 2895 C C . ILE A 1 380 ? -2.850 -3.102 4.739 1.00 93.62 380 ILE A C 1
ATOM 2897 O O . ILE A 1 380 ? -2.597 -4.221 4.282 1.00 93.62 380 ILE A O 1
ATOM 2901 N N . ILE A 1 381 ? -4.072 -2.585 4.795 1.00 94.69 381 ILE A N 1
ATOM 2902 C CA . ILE A 1 381 ? -5.281 -3.205 4.251 1.00 94.69 381 ILE A CA 1
ATOM 2903 C C . ILE A 1 381 ? -5.949 -2.260 3.252 1.00 94.69 381 ILE A C 1
ATOM 2905 O O . ILE A 1 381 ? -5.650 -1.066 3.212 1.00 94.69 381 ILE A O 1
ATOM 2909 N N . ASP A 1 382 ? -6.863 -2.807 2.461 1.00 94.06 382 ASP A N 1
ATOM 2910 C CA . ASP A 1 382 ? -7.693 -2.059 1.517 1.00 94.06 382 ASP A CA 1
ATOM 2911 C C . ASP A 1 382 ? -9.183 -2.373 1.766 1.00 94.06 382 ASP A C 1
ATOM 2913 O O . ASP A 1 382 ? -9.728 -3.310 1.175 1.00 94.06 382 ASP A O 1
ATOM 2917 N N . PRO A 1 383 ? -9.833 -1.687 2.728 1.00 93.25 383 PRO A N 1
ATOM 2918 C CA . PRO A 1 383 ? -11.156 -2.066 3.225 1.00 93.25 383 PRO A CA 1
ATOM 2919 C C . PRO A 1 383 ? -12.281 -1.944 2.197 1.00 93.25 383 PRO A C 1
ATOM 2921 O O . PRO A 1 383 ? -13.238 -2.720 2.226 1.00 93.25 383 PRO A O 1
ATOM 2924 N N . ASP A 1 384 ? -12.206 -0.960 1.312 1.00 88.94 384 ASP A N 1
ATOM 2925 C CA . ASP A 1 384 ? -13.199 -0.687 0.275 1.00 88.94 384 ASP A CA 1
ATOM 2926 C C . ASP A 1 384 ? -12.848 -1.329 -1.072 1.00 88.94 384 ASP A C 1
ATOM 2928 O O . ASP A 1 384 ? -13.733 -1.517 -1.913 1.00 88.94 384 ASP A O 1
ATOM 2932 N N . GLY A 1 385 ? -11.610 -1.797 -1.214 1.00 85.25 385 GLY A N 1
ATOM 2933 C CA . GLY A 1 385 ? -11.154 -2.592 -2.336 1.00 85.25 385 GLY A CA 1
ATOM 2934 C C . GLY A 1 385 ? -10.598 -1.742 -3.478 1.00 85.25 385 GLY A C 1
ATOM 2935 O O . GLY A 1 385 ? -10.577 -0.510 -3.416 1.00 85.25 385 GLY A O 1
ATOM 2936 N N . PRO A 1 386 ? -10.178 -2.406 -4.569 1.00 75.31 386 PRO A N 1
ATOM 2937 C CA . PRO A 1 386 ? -9.454 -1.738 -5.634 1.00 75.31 386 PRO A CA 1
ATOM 2938 C C . PRO A 1 386 ? -10.322 -0.647 -6.271 1.00 75.31 386 PRO A C 1
ATOM 2940 O O . PRO A 1 386 ? -11.464 -0.899 -6.653 1.00 75.31 386 PRO A O 1
ATOM 2943 N N . ASP A 1 387 ? -9.742 0.552 -6.385 1.00 70.81 387 ASP A N 1
ATOM 2944 C CA . ASP A 1 387 ? -10.264 1.757 -7.053 1.00 70.81 387 ASP A CA 1
ATOM 2945 C C . ASP A 1 387 ? -11.150 2.726 -6.239 1.00 70.81 387 ASP A C 1
ATOM 2947 O O . ASP A 1 387 ? -11.612 3.722 -6.807 1.00 70.81 387 ASP A O 1
ATOM 2951 N N . ALA A 1 388 ? -11.370 2.514 -4.935 1.00 69.31 388 ALA A N 1
ATOM 2952 C CA . ALA A 1 388 ? -12.246 3.388 -4.142 1.00 69.31 388 ALA A CA 1
ATOM 2953 C C . ALA A 1 388 ? -11.494 4.412 -3.250 1.00 69.31 388 ALA A C 1
ATOM 2955 O O . ALA A 1 388 ? -11.775 5.614 -3.363 1.00 69.31 388 ALA A O 1
ATOM 2956 N N . LEU A 1 389 ? -10.495 3.998 -2.454 1.00 69.44 389 LEU A N 1
ATOM 2957 C CA . LEU A 1 389 ? -9.697 4.861 -1.561 1.00 69.44 389 LEU A CA 1
ATOM 2958 C C . LEU A 1 389 ? -8.216 4.433 -1.491 1.00 69.44 389 LEU A C 1
ATOM 2960 O O . LEU A 1 389 ? -7.837 3.369 -1.980 1.00 69.44 389 LEU A O 1
ATOM 2964 N N . PRO A 1 390 ? -7.321 5.282 -0.942 1.00 77.62 390 PRO A N 1
ATOM 2965 C CA . PRO A 1 390 ? -5.966 4.851 -0.619 1.00 77.62 390 PRO A CA 1
ATOM 2966 C C . PRO A 1 390 ? -5.967 3.737 0.435 1.00 77.62 390 PRO A C 1
ATOM 2968 O O . PRO A 1 390 ? -6.705 3.787 1.414 1.00 77.62 390 PRO A O 1
ATOM 2971 N N . GLN A 1 391 ? -5.047 2.788 0.262 1.00 88.31 391 GLN A N 1
ATOM 2972 C CA . GLN A 1 391 ? -4.739 1.762 1.254 1.00 88.31 391 GLN A CA 1
ATOM 2973 C C . GLN A 1 391 ? -4.433 2.376 2.630 1.00 88.31 391 GLN A C 1
ATOM 2975 O O . GLN A 1 391 ? -3.796 3.433 2.730 1.00 88.31 391 GLN A O 1
ATOM 2980 N N . VAL A 1 392 ? -4.835 1.682 3.692 1.00 91.81 392 VAL A N 1
ATOM 2981 C CA . VAL A 1 392 ? -4.797 2.206 5.058 1.00 91.81 392 VAL A CA 1
ATOM 2982 C C . VAL A 1 392 ? -3.953 1.329 5.976 1.00 91.81 392 VAL A C 1
ATOM 2984 O O . VAL A 1 392 ? -4.006 0.102 5.911 1.00 91.81 392 VAL A O 1
ATOM 2987 N N . GLU A 1 393 ? -3.162 1.962 6.841 1.00 94.50 393 GLU A N 1
ATOM 2988 C CA . GLU A 1 393 ? -2.410 1.278 7.894 1.00 94.50 393 GLU A CA 1
ATOM 2989 C C . GLU A 1 393 ? -3.283 1.142 9.149 1.00 94.50 393 GLU A C 1
ATOM 2991 O O . GLU A 1 393 ? -3.806 2.132 9.664 1.00 94.50 393 GLU A O 1
ATOM 2996 N N . VAL A 1 394 ? -3.439 -0.088 9.636 1.00 96.81 394 VAL A N 1
ATOM 2997 C CA . VAL A 1 394 ? -4.210 -0.436 10.838 1.00 96.81 394 VAL A CA 1
ATOM 2998 C C . VAL A 1 394 ? -3.397 -1.349 11.744 1.00 96.81 394 VAL A C 1
ATOM 3000 O O . VAL A 1 394 ? -2.461 -2.014 11.296 1.00 96.81 394 VAL A O 1
ATOM 3003 N N . TYR A 1 395 ? -3.779 -1.433 13.017 1.00 97.75 395 TYR A N 1
ATOM 3004 C CA . TYR A 1 395 ? -3.220 -2.438 13.912 1.00 97.75 395 TYR A CA 1
ATOM 3005 C C . TYR A 1 395 ? -4.022 -3.740 13.798 1.00 97.75 395 TYR A C 1
ATOM 3007 O O . TYR A 1 395 ? -5.236 -3.751 14.011 1.00 97.75 395 TYR A O 1
ATOM 3015 N N . CYS A 1 396 ? -3.338 -4.833 13.468 1.00 98.25 396 CYS A N 1
ATOM 3016 C CA . CYS A 1 396 ? -3.884 -6.180 13.503 1.00 98.25 396 CYS A CA 1
ATOM 3017 C C . CYS A 1 396 ? -3.457 -6.890 14.786 1.00 98.25 396 CYS A C 1
ATOM 3019 O O . CYS A 1 396 ? -2.263 -7.014 15.064 1.00 98.25 396 CYS A O 1
ATOM 3021 N N . ASP A 1 397 ? -4.444 -7.387 15.521 1.00 97.31 397 ASP A N 1
ATOM 3022 C CA . ASP A 1 397 ? -4.275 -8.297 16.652 1.00 97.31 397 ASP A CA 1
ATOM 3023 C C . ASP A 1 397 ? -4.687 -9.706 16.194 1.00 97.31 397 ASP A C 1
ATOM 3025 O O . ASP A 1 397 ? -5.847 -9.943 15.842 1.00 97.31 397 ASP A O 1
ATOM 3029 N N . PHE A 1 398 ? -3.724 -10.622 16.080 1.00 96.19 398 PHE A N 1
ATOM 3030 C CA . PHE A 1 398 ? -3.956 -11.975 15.586 1.00 96.19 398 PHE A CA 1
ATOM 3031 C C . PHE A 1 398 ? -4.178 -12.930 16.751 1.00 96.19 398 PHE A C 1
ATOM 3033 O O . PHE A 1 398 ? -3.255 -13.469 17.365 1.00 96.19 398 PHE A O 1
ATOM 3040 N N . MET A 1 399 ? -5.453 -13.201 17.001 1.00 92.12 399 MET A N 1
ATOM 3041 C CA . MET A 1 399 ? -5.886 -14.213 17.949 1.00 92.12 399 MET A CA 1
ATOM 3042 C C . MET A 1 399 ? -5.689 -15.625 17.355 1.00 92.12 399 MET A C 1
ATOM 3044 O O . MET A 1 399 ? -5.503 -15.777 16.145 1.00 92.12 399 MET A O 1
ATOM 3048 N N . PRO A 1 400 ? -5.730 -16.698 18.172 1.00 89.06 400 PRO A N 1
ATOM 3049 C CA . PRO A 1 400 ? -5.482 -18.066 17.702 1.00 89.06 400 PRO A CA 1
ATOM 3050 C C . PRO A 1 400 ? -6.383 -18.554 16.555 1.00 89.06 400 PRO A C 1
ATOM 3052 O O . PRO A 1 400 ? -6.017 -19.504 15.862 1.00 89.06 400 PRO A O 1
ATOM 3055 N N . ASP A 1 401 ? -7.554 -17.948 16.377 1.00 90.88 401 ASP A N 1
ATOM 3056 C CA . ASP A 1 401 ? -8.600 -18.373 15.449 1.00 90.88 401 ASP A CA 1
ATOM 3057 C C . ASP A 1 401 ? -9.145 -17.253 14.544 1.00 90.88 401 ASP A C 1
ATOM 3059 O O . ASP A 1 401 ? -10.016 -17.530 13.717 1.00 90.88 401 ASP A O 1
ATOM 3063 N N . MET A 1 402 ? -8.645 -16.018 14.657 1.00 93.88 402 MET A N 1
ATOM 3064 C CA . MET A 1 402 ? -9.120 -14.876 13.865 1.00 93.88 402 MET A CA 1
ATOM 3065 C C . MET A 1 402 ? -8.142 -13.699 13.857 1.00 93.88 402 MET A C 1
ATOM 3067 O O . MET A 1 402 ? -7.331 -13.533 14.768 1.00 93.88 402 MET A O 1
ATOM 3071 N N . GLY A 1 403 ? -8.263 -12.840 12.843 1.00 96.69 403 GLY A N 1
ATOM 3072 C CA . GLY A 1 403 ? -7.592 -11.538 12.811 1.00 96.69 403 GLY A CA 1
ATOM 3073 C C . GLY A 1 403 ? -8.534 -10.406 13.218 1.00 96.69 403 GLY A C 1
ATOM 3074 O O . GLY A 1 403 ? -9.610 -10.255 12.641 1.00 96.69 403 GLY A O 1
ATOM 3075 N N . VAL A 1 404 ? -8.120 -9.588 14.181 1.00 97.62 404 VAL A N 1
ATOM 3076 C CA . VAL A 1 404 ? -8.878 -8.433 14.674 1.00 97.62 404 VAL A CA 1
ATOM 3077 C C . VAL A 1 404 ? -8.264 -7.142 14.141 1.00 97.62 404 VAL A C 1
ATOM 3079 O O . VAL A 1 404 ? -7.066 -6.911 14.280 1.00 97.62 404 VAL A O 1
ATOM 3082 N N . THR A 1 405 ? -9.090 -6.285 13.545 1.00 98.25 405 THR A N 1
ATOM 3083 C CA . THR A 1 405 ? -8.704 -4.952 13.070 1.00 98.25 405 THR A CA 1
ATOM 3084 C C . THR A 1 405 ? -9.006 -3.900 14.131 1.00 98.25 405 THR A C 1
ATOM 3086 O O . THR A 1 405 ? -10.144 -3.786 14.590 1.00 98.25 405 THR A O 1
ATOM 3089 N N . ILE A 1 406 ? -7.995 -3.114 14.507 1.00 97.75 406 ILE A N 1
ATOM 3090 C CA . ILE A 1 406 ? -8.076 -2.072 15.535 1.00 97.75 406 ILE A CA 1
ATOM 3091 C C . ILE A 1 406 ? -7.728 -0.717 14.911 1.00 97.75 406 ILE A C 1
ATOM 3093 O O . ILE A 1 406 ? -6.655 -0.545 14.330 1.00 97.75 406 ILE A O 1
ATOM 3097 N N . MET A 1 407 ? -8.637 0.250 15.053 1.00 97.12 407 MET A N 1
ATOM 3098 C CA . MET A 1 407 ? -8.499 1.615 14.531 1.00 97.12 407 MET A CA 1
ATOM 3099 C C . MET A 1 407 ? -8.686 2.623 15.664 1.00 97.12 407 MET A C 1
ATOM 3101 O O . MET A 1 407 ? -9.761 2.703 16.268 1.00 97.12 407 MET A O 1
ATOM 3105 N N . ASN A 1 408 ? -7.631 3.373 15.982 1.00 95.56 408 ASN A N 1
ATOM 3106 C CA . ASN A 1 408 ? -7.596 4.223 17.168 1.00 95.56 408 ASN A CA 1
ATOM 3107 C C . ASN A 1 408 ? -8.146 5.632 16.892 1.00 95.56 408 ASN A C 1
ATOM 3109 O O . ASN A 1 408 ? -7.889 6.211 15.828 1.00 95.56 408 ASN A O 1
ATOM 3113 N N . PRO A 1 409 ? -8.855 6.245 17.858 1.00 96.25 409 PRO A N 1
ATOM 3114 C CA . PRO A 1 409 ? -9.029 7.688 17.853 1.00 96.25 409 PRO A CA 1
ATOM 3115 C C . PRO A 1 409 ? -7.664 8.366 18.052 1.00 96.25 409 PRO A C 1
ATOM 3117 O O . PRO A 1 409 ? -6.840 7.906 18.839 1.00 96.25 409 PRO A O 1
ATOM 3120 N N . LYS A 1 410 ? -7.431 9.520 17.419 1.00 95.31 410 LYS A N 1
ATOM 3121 C CA . LYS A 1 410 ? -6.202 10.315 17.623 1.00 95.31 410 LYS A CA 1
ATOM 3122 C C . LYS A 1 410 ? -6.051 10.822 19.056 1.00 95.31 410 LYS A C 1
ATOM 3124 O O . LYS A 1 410 ? -4.988 11.296 19.452 1.00 95.31 410 LYS A O 1
ATOM 3129 N N . THR A 1 411 ? -7.143 10.859 19.811 1.00 91.81 411 THR A N 1
ATOM 3130 C CA . THR A 1 411 ? -7.161 11.305 21.201 1.00 91.81 411 THR A CA 1
ATOM 3131 C C . THR A 1 411 ? -8.063 10.383 22.004 1.00 91.81 411 THR A C 1
ATOM 3133 O O . THR A 1 411 ? -9.276 10.391 21.827 1.00 91.81 411 THR A O 1
ATOM 3136 N N . GLU A 1 412 ? -7.464 9.611 22.907 1.00 87.44 412 GLU A N 1
ATOM 3137 C CA . GLU A 1 412 ? -8.183 8.636 23.737 1.00 87.44 412 GLU A CA 1
ATOM 3138 C C . GLU A 1 412 ? -9.057 9.293 24.811 1.00 87.44 412 GLU A C 1
ATOM 3140 O O . GLU A 1 412 ? -10.098 8.755 25.171 1.00 87.44 412 GLU A O 1
ATOM 3145 N N . MET A 1 413 ? -8.645 10.454 25.338 1.00 91.81 413 MET A N 1
ATOM 3146 C CA . MET A 1 413 ? -9.356 11.146 26.414 1.00 91.81 413 MET A CA 1
ATOM 3147 C C . MET A 1 413 ? -9.503 12.638 26.127 1.00 91.81 413 MET A C 1
ATOM 3149 O O . MET A 1 413 ? -8.515 13.351 25.930 1.00 91.81 413 MET A O 1
ATOM 3153 N N . VAL A 1 414 ? -10.738 13.131 26.190 1.00 91.50 414 VAL A N 1
ATOM 3154 C CA . VAL A 1 414 ? -11.083 14.529 25.934 1.00 91.50 414 VAL A CA 1
ATOM 3155 C C . VAL A 1 414 ? -11.920 15.095 27.063 1.00 91.50 414 VAL A C 1
ATOM 3157 O O . VAL A 1 414 ? -12.920 14.521 27.469 1.00 91.50 414 VAL A O 1
ATOM 3160 N N . GLN A 1 415 ? -11.531 16.270 27.550 1.00 91.25 415 GLN A N 1
ATOM 3161 C CA . GLN A 1 415 ? -12.288 16.973 28.576 1.00 91.25 415 GLN A CA 1
ATOM 3162 C C . GLN A 1 415 ? -13.339 17.892 27.955 1.00 91.25 415 GLN A C 1
ATOM 3164 O O . GLN A 1 415 ? -13.007 18.857 27.262 1.00 91.25 415 GLN A O 1
ATOM 3169 N N . VAL A 1 416 ? -14.593 17.631 28.295 1.00 89.44 416 VAL A N 1
ATOM 3170 C CA . VAL A 1 416 ? -15.758 18.445 27.964 1.00 89.44 416 VAL A CA 1
ATOM 3171 C C . VAL A 1 416 ? -16.105 19.335 29.160 1.00 89.44 416 VAL A C 1
ATOM 3173 O O . VAL A 1 416 ? -15.948 18.960 30.326 1.00 89.44 416 VAL A O 1
ATOM 3176 N N . SER A 1 417 ? -16.499 20.574 28.874 1.00 88.62 417 SER A N 1
ATOM 3177 C CA . SER A 1 417 ? -16.830 21.582 29.888 1.00 88.62 417 SER A CA 1
ATOM 3178 C C . SER A 1 417 ? -17.829 22.591 29.337 1.00 88.62 417 SER A C 1
ATOM 3180 O O . SER A 1 417 ? -18.021 22.673 28.129 1.00 88.62 417 SER A O 1
ATOM 3182 N N . ARG A 1 418 ? -18.376 23.459 30.191 1.00 86.19 418 ARG A N 1
ATOM 3183 C CA . ARG A 1 418 ? -19.317 24.515 29.779 1.00 86.19 418 ARG A CA 1
ATOM 3184 C C . ARG A 1 418 ? -18.869 25.352 28.565 1.00 86.19 418 ARG A C 1
ATOM 3186 O O . ARG A 1 418 ? -19.697 25.747 27.755 1.00 86.19 418 ARG A O 1
ATOM 3193 N N . ASN A 1 419 ? -17.571 25.640 28.431 1.00 85.38 419 ASN A N 1
ATOM 3194 C CA . ASN A 1 419 ? -17.043 26.454 27.323 1.00 85.38 419 ASN A CA 1
ATOM 3195 C C . ASN A 1 419 ? -16.758 25.644 26.047 1.00 85.38 419 ASN A C 1
ATOM 3197 O O . ASN A 1 419 ? -16.504 26.225 24.994 1.00 85.38 419 ASN A O 1
ATOM 3201 N N . ARG A 1 420 ? -16.721 24.315 26.160 1.00 87.00 420 ARG A N 1
ATOM 3202 C CA . ARG A 1 420 ? -16.472 23.358 25.079 1.00 87.00 420 ARG A CA 1
ATOM 3203 C C . ARG A 1 420 ? -17.333 22.120 25.345 1.00 87.00 420 ARG A C 1
ATOM 3205 O O . ARG A 1 420 ? -16.785 21.134 25.835 1.00 87.00 420 ARG A O 1
ATOM 3212 N N . PRO A 1 421 ? -18.658 22.216 25.130 1.00 87.94 421 PRO A N 1
ATOM 3213 C CA . PRO A 1 421 ? -19.601 21.135 25.424 1.00 87.94 421 PRO A CA 1
ATOM 3214 C C . PRO A 1 421 ? -19.539 20.009 24.384 1.00 87.94 421 PRO A C 1
ATOM 3216 O O . PRO A 1 421 ? -20.031 18.914 24.614 1.00 87.94 421 PRO A O 1
ATOM 3219 N N . GLU A 1 422 ? -18.906 20.267 23.243 1.00 91.81 422 GLU A N 1
ATOM 3220 C CA . GLU A 1 422 ? -18.912 19.386 22.088 1.00 91.81 422 GLU A CA 1
ATOM 3221 C C . GLU A 1 422 ? -17.496 18.965 21.693 1.00 91.81 422 GLU A C 1
ATOM 3223 O O . GLU A 1 422 ? -16.561 19.774 21.702 1.00 91.81 422 GLU A O 1
ATOM 3228 N N . TYR A 1 423 ? -17.366 17.706 21.285 1.00 92.81 423 TYR A N 1
ATOM 3229 C CA . TYR A 1 423 ? -16.157 17.143 20.712 1.00 92.81 423 TYR A CA 1
ATOM 3230 C C . TYR A 1 423 ? -16.478 16.312 19.467 1.00 92.81 423 TYR A C 1
ATOM 3232 O O . TYR A 1 423 ? -17.273 15.375 19.519 1.00 92.81 423 TYR A O 1
ATOM 3240 N N . SER A 1 424 ? -15.841 16.654 18.345 1.00 94.75 424 SER A N 1
ATOM 3241 C CA . SER A 1 424 ? -15.833 15.824 17.136 1.00 94.75 424 SER A CA 1
ATOM 3242 C C . SER A 1 424 ? -14.638 14.880 17.195 1.00 94.75 424 SER A C 1
ATOM 3244 O O . SER A 1 424 ? -13.512 15.329 17.406 1.00 94.75 424 SER A O 1
ATOM 3246 N N . VAL A 1 425 ? -14.893 13.587 17.035 1.00 94.62 425 VAL A N 1
ATOM 3247 C CA . VAL A 1 425 ? -13.882 12.540 17.171 1.00 94.62 425 VAL A CA 1
ATOM 3248 C C . VAL A 1 425 ? -13.048 12.480 15.899 1.00 94.62 425 VAL A C 1
ATOM 3250 O O . VAL A 1 425 ? -13.583 12.367 14.796 1.00 94.62 425 VAL A O 1
ATOM 3253 N N . GLU A 1 426 ? -11.730 12.542 16.056 1.00 95.00 426 GLU A N 1
ATOM 3254 C CA . GLU A 1 426 ? -10.784 12.297 14.971 1.00 95.00 426 GLU A CA 1
ATOM 3255 C C . GLU A 1 426 ? -10.135 10.928 15.149 1.00 95.00 426 GLU A C 1
ATOM 3257 O O . GLU A 1 426 ? -9.711 10.588 16.253 1.00 95.00 426 GLU A O 1
ATOM 3262 N N . TYR A 1 427 ? -10.000 10.182 14.057 1.00 95.44 427 TYR A N 1
ATOM 3263 C CA . TYR A 1 427 ? -9.342 8.877 14.015 1.00 95.44 427 TYR A CA 1
ATOM 3264 C C . TYR A 1 427 ? -8.029 8.946 13.236 1.00 95.44 427 TYR A C 1
ATOM 3266 O O . TYR A 1 427 ? -7.802 9.896 12.482 1.00 95.44 427 TYR A O 1
ATOM 3274 N N . GLU A 1 428 ? -7.141 7.977 13.459 1.00 94.69 428 GLU A N 1
ATOM 3275 C CA . GLU A 1 428 ? -5.906 7.839 12.672 1.00 94.69 428 GLU A CA 1
ATOM 3276 C C . GLU A 1 428 ? -6.216 7.624 11.182 1.00 94.69 428 GLU A C 1
ATOM 3278 O O . GLU A 1 428 ? -5.535 8.183 10.323 1.00 94.69 428 GLU A O 1
ATOM 3283 N N . GLN A 1 429 ? -7.295 6.890 10.907 1.00 93.56 429 GLN A N 1
ATOM 3284 C CA . GLN A 1 429 ? -7.840 6.595 9.585 1.00 93.56 429 GLN A CA 1
ATOM 3285 C C . GLN A 1 429 ? -8.996 7.542 9.222 1.00 93.56 429 GLN A C 1
ATOM 3287 O O . GLN A 1 429 ? -9.579 8.213 10.082 1.00 93.56 429 GLN A O 1
ATOM 3292 N N . GLN A 1 430 ? -9.362 7.605 7.940 1.00 92.25 430 GLN A N 1
ATOM 3293 C CA . GLN A 1 430 ? -10.561 8.330 7.520 1.00 92.25 430 GLN A CA 1
ATOM 3294 C C . GLN A 1 430 ? -11.827 7.603 7.979 1.00 92.25 430 GLN A C 1
ATOM 3296 O O . GLN A 1 430 ? -11.884 6.377 8.027 1.00 92.25 430 GLN A O 1
ATOM 3301 N N . ILE A 1 431 ? -12.893 8.363 8.252 1.00 92.38 431 ILE A N 1
ATOM 3302 C CA . ILE A 1 431 ? -14.175 7.785 8.683 1.00 92.38 431 ILE A CA 1
ATOM 3303 C C . ILE A 1 431 ? -14.698 6.772 7.652 1.00 92.38 431 ILE A C 1
ATOM 3305 O O . ILE A 1 431 ? -15.155 5.709 8.049 1.00 92.38 431 ILE A O 1
ATOM 3309 N N . SER A 1 432 ? -14.572 7.051 6.351 1.00 91.88 432 SER A N 1
ATOM 3310 C CA . SER A 1 432 ? -14.994 6.131 5.284 1.00 91.88 432 SER A CA 1
ATOM 3311 C C . SER A 1 432 ? -14.246 4.793 5.296 1.00 91.88 432 SER A C 1
ATOM 3313 O O . SER A 1 432 ? -14.844 3.767 4.992 1.00 91.88 432 SER A O 1
ATOM 3315 N N . GLU A 1 433 ? -12.968 4.785 5.682 1.00 92.75 433 GLU A N 1
ATOM 3316 C CA . GLU A 1 433 ? -12.148 3.568 5.776 1.00 92.75 433 GLU A CA 1
ATOM 3317 C C . GLU A 1 433 ? -12.601 2.714 6.971 1.00 92.75 433 GLU A C 1
ATOM 3319 O O . GLU A 1 433 ? -12.799 1.508 6.841 1.00 92.75 433 GLU A O 1
ATOM 3324 N N . ILE A 1 434 ? -12.855 3.349 8.121 1.00 94.94 434 ILE A N 1
ATOM 3325 C CA . ILE A 1 434 ? -13.368 2.682 9.332 1.00 94.94 434 ILE A CA 1
ATOM 3326 C C . ILE A 1 434 ? -14.746 2.072 9.075 1.00 94.94 434 ILE A C 1
ATOM 3328 O O . ILE A 1 434 ? -15.031 0.942 9.470 1.00 94.94 434 ILE A O 1
ATOM 3332 N N . GLU A 1 435 ? -15.597 2.833 8.395 1.00 94.62 435 GLU A N 1
ATOM 3333 C CA . GLU A 1 435 ? -16.913 2.406 7.944 1.00 94.62 435 GLU A CA 1
ATOM 3334 C C . GLU A 1 435 ? -16.833 1.171 7.034 1.00 94.62 435 GLU A C 1
ATOM 3336 O O . GLU A 1 435 ? -17.536 0.190 7.275 1.00 94.62 435 GLU A O 1
ATOM 3341 N N . ALA A 1 436 ? -15.921 1.172 6.058 1.00 94.31 436 ALA A N 1
ATOM 3342 C CA . ALA A 1 436 ? -15.692 0.031 5.178 1.00 94.31 436 ALA A CA 1
ATOM 3343 C C . ALA A 1 436 ? -15.157 -1.200 5.935 1.00 94.31 436 ALA A C 1
ATOM 3345 O O . ALA A 1 436 ? -15.609 -2.319 5.680 1.00 94.31 436 ALA A O 1
ATOM 3346 N N . VAL A 1 437 ? -14.262 -1.026 6.915 1.00 95.81 437 VAL A N 1
ATOM 3347 C CA . VAL A 1 437 ? -13.828 -2.135 7.787 1.00 95.81 437 VAL A CA 1
ATOM 3348 C C . VAL A 1 437 ? -15.016 -2.712 8.559 1.00 95.81 437 VAL A C 1
ATOM 3350 O O . VAL A 1 437 ? -15.165 -3.934 8.616 1.00 95.81 437 VAL A O 1
ATOM 3353 N N . ALA A 1 438 ? -15.882 -1.867 9.125 1.00 96.06 438 ALA A N 1
ATOM 3354 C CA . ALA A 1 438 ? -17.064 -2.320 9.855 1.00 96.06 438 ALA A CA 1
ATOM 3355 C C . ALA A 1 438 ? -18.065 -3.070 8.955 1.00 96.06 438 ALA A C 1
ATOM 3357 O O . ALA A 1 438 ? -18.663 -4.071 9.369 1.00 96.06 438 ALA A O 1
ATOM 3358 N N . ASP A 1 439 ? -18.209 -2.636 7.703 1.00 95.12 439 ASP A N 1
ATOM 3359 C CA . ASP A 1 439 ? -19.086 -3.272 6.719 1.00 95.12 439 ASP A CA 1
ATOM 3360 C C . ASP A 1 439 ? -18.554 -4.648 6.282 1.00 95.12 439 ASP A C 1
ATOM 3362 O O . ASP A 1 439 ? -19.337 -5.595 6.170 1.00 95.12 439 ASP A O 1
ATOM 3366 N N . ASN A 1 440 ? -17.231 -4.796 6.136 1.00 95.00 440 ASN A N 1
ATOM 3367 C CA . ASN A 1 440 ? -16.575 -6.067 5.793 1.00 95.00 440 ASN A CA 1
ATOM 3368 C C . ASN A 1 440 ? -16.297 -6.980 7.007 1.00 95.00 440 ASN A C 1
ATOM 3370 O O . ASN A 1 440 ? -15.803 -8.094 6.836 1.00 95.00 440 ASN A O 1
ATOM 3374 N N . SER A 1 441 ? -16.620 -6.542 8.225 1.00 95.75 441 SER A N 1
ATOM 3375 C CA . SER A 1 441 ? -16.448 -7.329 9.453 1.00 95.75 441 SER A CA 1
ATOM 3376 C C . SER A 1 441 ? -17.766 -7.946 9.920 1.00 95.75 441 SER A C 1
ATOM 3378 O O . SER A 1 441 ? -18.847 -7.392 9.706 1.00 95.75 441 SER A O 1
ATOM 3380 N N . GLY A 1 442 ? -17.701 -9.097 10.589 1.00 93.38 442 GLY A N 1
ATOM 3381 C CA . GLY A 1 442 ? -18.894 -9.740 11.152 1.00 93.38 442 GLY A CA 1
ATOM 3382 C C . GLY A 1 442 ? -19.389 -9.046 12.420 1.00 93.38 442 GLY A C 1
ATOM 3383 O O . GLY A 1 442 ? -20.593 -8.911 12.622 1.00 93.38 442 GLY A O 1
ATOM 3384 N N . PHE A 1 443 ? -18.465 -8.539 13.234 1.00 94.38 443 PHE A N 1
ATOM 3385 C CA . PHE A 1 443 ? -18.754 -7.901 14.510 1.00 94.38 443 PHE A CA 1
ATOM 3386 C C . PHE A 1 443 ? -17.770 -6.762 14.785 1.00 94.38 443 PHE A C 1
ATOM 3388 O O . PHE A 1 443 ? -16.579 -6.883 14.496 1.00 94.38 443 PHE A O 1
ATOM 3395 N N . CYS A 1 444 ? -18.258 -5.670 15.373 1.00 96.06 444 CYS A N 1
ATOM 3396 C CA . CYS A 1 444 ? -17.429 -4.551 15.807 1.00 96.06 444 CYS A CA 1
ATOM 3397 C C . CYS A 1 444 ? -17.954 -3.969 17.113 1.00 96.06 444 CYS A C 1
ATOM 3399 O O . CYS A 1 444 ? -19.161 -3.941 17.345 1.00 96.06 444 CYS A O 1
ATOM 3401 N N . PHE A 1 445 ? -17.055 -3.428 17.928 1.00 95.62 445 PHE A N 1
ATOM 3402 C CA . PHE A 1 445 ? -17.429 -2.641 19.093 1.00 95.62 445 PHE A CA 1
ATOM 3403 C C . PHE A 1 445 ? -16.501 -1.443 19.290 1.00 95.62 445 PHE A C 1
ATOM 3405 O O . PHE A 1 445 ? -15.371 -1.421 18.802 1.00 95.62 445 PHE A O 1
ATOM 3412 N N . GLN A 1 446 ? -16.980 -0.453 20.038 1.00 95.62 446 GLN A N 1
ATOM 3413 C CA . GLN A 1 446 ? -16.181 0.682 20.488 1.00 95.62 446 GLN A CA 1
ATOM 3414 C C . GLN A 1 446 ? -16.492 0.996 21.951 1.00 95.62 446 GLN A C 1
ATOM 3416 O O . GLN A 1 446 ? -17.656 1.038 22.356 1.00 95.62 446 GLN A O 1
ATOM 3421 N N . LEU A 1 447 ? -15.450 1.211 22.756 1.00 93.25 447 LEU A N 1
ATOM 3422 C CA . LEU A 1 447 ? -15.595 1.645 24.147 1.00 93.25 447 LEU A CA 1
ATOM 3423 C C . LEU A 1 447 ? -15.985 3.127 24.198 1.00 93.25 447 LEU A C 1
ATOM 3425 O O . LEU A 1 447 ? -15.342 3.958 23.556 1.00 93.25 447 LEU A O 1
ATOM 3429 N N . MET A 1 448 ? -16.982 3.447 25.018 1.00 92.81 448 MET A N 1
ATOM 3430 C CA . MET A 1 448 ? -17.389 4.812 25.328 1.00 92.81 448 MET A CA 1
ATOM 3431 C C . MET A 1 448 ? -17.564 4.950 26.839 1.00 92.81 448 MET A C 1
ATOM 3433 O O . MET A 1 448 ? -18.450 4.334 27.430 1.00 92.81 448 MET A O 1
ATOM 3437 N N . SER A 1 449 ? -16.701 5.750 27.457 1.00 91.94 449 SER A N 1
ATOM 3438 C CA . SER A 1 449 ? -16.667 5.956 28.902 1.00 91.94 449 SER A CA 1
ATOM 3439 C C . SER A 1 449 ? -16.653 7.444 29.247 1.00 91.94 449 SER A C 1
ATOM 3441 O O . SER A 1 449 ? -16.094 8.257 28.511 1.00 91.94 449 SER A O 1
ATOM 3443 N N . ALA A 1 450 ? -17.291 7.818 30.352 1.00 91.19 450 ALA A N 1
ATOM 3444 C CA . ALA A 1 450 ? -17.311 9.186 30.860 1.00 91.19 450 ALA A CA 1
ATOM 3445 C C . ALA A 1 450 ? -16.882 9.212 32.322 1.00 91.19 450 ALA A C 1
ATOM 3447 O O . ALA A 1 450 ? -17.485 8.567 33.173 1.00 91.19 450 ALA A O 1
ATOM 3448 N N . LYS A 1 451 ? -15.856 10.006 32.630 1.00 91.69 451 LYS A N 1
ATOM 3449 C CA . LYS A 1 451 ? -15.409 10.254 33.999 1.00 91.69 451 LYS A CA 1
ATOM 3450 C C . LYS A 1 451 ? -15.828 11.642 34.450 1.00 91.69 451 LYS A C 1
ATOM 3452 O O . LYS A 1 451 ? -15.283 12.650 33.994 1.00 91.69 451 LYS A O 1
ATOM 3457 N N . CYS A 1 452 ? -16.738 11.697 35.410 1.00 88.50 452 CYS A N 1
ATOM 3458 C CA . CYS A 1 452 ? -17.329 12.953 35.847 1.00 88.50 452 CYS A CA 1
ATOM 3459 C C . CYS A 1 452 ? -16.565 13.581 37.005 1.00 88.50 452 CYS A C 1
ATOM 3461 O O . CYS A 1 452 ? -16.142 12.918 37.958 1.00 88.50 452 CYS A O 1
ATOM 3463 N N . ARG A 1 453 ? -16.374 14.899 36.917 1.00 87.50 453 ARG A N 1
ATOM 3464 C CA . ARG A 1 453 ? -15.654 15.700 37.902 1.00 87.50 453 ARG A CA 1
ATOM 3465 C C . ARG A 1 453 ? -16.488 16.871 38.397 1.00 87.50 453 ARG A C 1
ATOM 3467 O O . ARG A 1 453 ? -17.207 17.511 37.638 1.00 87.50 453 ARG A O 1
ATOM 3474 N N . TYR A 1 454 ? -16.290 17.205 39.667 1.00 86.31 454 TYR A N 1
ATOM 3475 C CA . TYR A 1 454 ? -16.946 18.308 40.366 1.00 86.31 454 TYR A CA 1
ATOM 3476 C C . TYR A 1 454 ? -18.475 18.199 40.343 1.00 86.31 454 TYR A C 1
ATOM 3478 O O . TYR A 1 454 ? -19.146 19.208 40.169 1.00 86.31 454 TYR A O 1
ATOM 3486 N N . LEU A 1 455 ? -18.990 16.978 40.550 1.00 82.06 455 LEU A N 1
ATOM 3487 C CA . LEU A 1 455 ? -20.427 16.664 40.571 1.00 82.06 455 LEU A CA 1
ATOM 3488 C C . LEU A 1 455 ? -21.135 16.942 39.232 1.00 82.06 455 LEU A C 1
ATOM 3490 O O . LEU A 1 455 ? -22.311 17.293 39.216 1.00 82.06 455 LEU A O 1
ATOM 3494 N N . ALA A 1 456 ? -20.406 16.803 38.118 1.00 84.44 456 ALA A N 1
ATOM 3495 C CA . ALA A 1 456 ? -20.989 16.854 36.783 1.00 84.44 456 ALA A CA 1
ATOM 3496 C C . ALA A 1 456 ? -21.996 15.716 36.604 1.00 84.44 456 ALA A C 1
ATOM 3498 O O . ALA A 1 456 ? -21.650 14.562 36.849 1.00 84.44 456 ALA A O 1
ATOM 3499 N N . LYS A 1 457 ? -23.196 16.062 36.149 1.00 84.44 457 LYS A N 1
ATOM 3500 C CA . LYS A 1 457 ? -24.264 15.115 35.830 1.00 84.44 457 LYS A CA 1
ATOM 3501 C C . LYS A 1 457 ? -24.245 14.744 34.355 1.00 84.44 457 LYS A C 1
ATOM 3503 O O . LYS A 1 457 ? -23.690 15.499 33.555 1.00 84.44 457 LYS A O 1
ATOM 3508 N N . MET A 1 458 ? -24.844 13.609 34.008 1.00 85.25 458 MET A N 1
ATOM 3509 C CA . MET A 1 458 ? -24.846 13.105 32.639 1.00 85.25 458 MET A CA 1
ATOM 3510 C C . MET A 1 458 ? -26.209 12.522 32.264 1.00 85.25 458 MET A C 1
ATOM 3512 O O . MET A 1 458 ? -26.817 11.789 33.035 1.00 85.25 458 MET A O 1
ATOM 3516 N N . LEU A 1 459 ? -26.656 12.806 31.042 1.00 84.94 459 LEU A N 1
ATOM 3517 C CA . LEU A 1 459 ? -27.982 12.477 30.509 1.00 84.94 459 LEU A CA 1
ATOM 3518 C C . LEU A 1 459 ? -29.151 13.176 31.232 1.00 84.94 459 LEU A C 1
ATOM 3520 O O . LEU A 1 459 ? -30.287 12.711 31.178 1.00 84.94 459 LEU A O 1
ATOM 3524 N N . ASP A 1 460 ? -28.895 14.334 31.842 1.00 76.69 460 ASP A N 1
ATOM 3525 C CA . ASP A 1 460 ? -29.889 15.162 32.551 1.00 76.69 460 ASP A CA 1
ATOM 3526 C C . ASP A 1 460 ? -30.467 16.305 31.680 1.00 76.69 460 ASP A C 1
ATOM 3528 O O . ASP A 1 460 ? -31.166 17.195 32.173 1.00 76.69 460 ASP A O 1
ATOM 3532 N N . GLY A 1 461 ? -30.171 16.311 30.376 1.00 75.06 461 GLY A N 1
ATOM 3533 C CA . GLY A 1 461 ? -30.501 17.412 29.469 1.00 75.06 461 GLY A CA 1
ATOM 3534 C C . GLY A 1 461 ? -30.354 17.061 27.987 1.00 75.06 461 GLY A C 1
ATOM 3535 O O . GLY A 1 461 ? -30.925 16.085 27.511 1.00 75.06 461 GLY A O 1
ATOM 3536 N N . ASP A 1 462 ? -29.619 17.888 27.242 1.00 84.62 462 ASP A N 1
ATOM 3537 C CA . ASP A 1 462 ? -29.406 17.786 25.794 1.00 84.62 462 ASP A CA 1
ATOM 3538 C C . ASP A 1 462 ? -28.173 16.951 25.408 1.00 84.62 462 ASP A C 1
ATOM 3540 O O . ASP A 1 462 ? -27.590 17.193 24.359 1.00 84.62 462 ASP A O 1
ATOM 3544 N N . ASP A 1 463 ? -27.772 15.979 26.229 1.00 91.19 463 ASP A N 1
ATOM 3545 C CA . ASP A 1 463 ? -26.568 15.163 26.019 1.00 91.19 463 ASP A CA 1
ATOM 3546 C C . ASP A 1 463 ? -26.793 14.094 24.942 1.00 91.19 463 ASP A C 1
ATOM 3548 O O . ASP A 1 463 ? -27.750 13.321 25.014 1.00 91.19 463 ASP A O 1
ATOM 3552 N N . TYR A 1 464 ? -25.903 14.011 23.951 1.00 93.94 464 TYR A N 1
ATOM 3553 C CA . TYR A 1 464 ? -25.989 12.997 22.899 1.00 93.94 464 TYR A CA 1
ATOM 3554 C C . TYR A 1 464 ? -24.628 12.657 22.296 1.00 93.94 464 TYR A C 1
ATOM 3556 O O . TYR A 1 464 ? -23.685 13.450 22.309 1.00 93.94 464 TYR A O 1
ATOM 3564 N N . TRP A 1 465 ? -24.547 11.485 21.680 1.00 95.31 465 TRP A N 1
ATOM 3565 C CA . TRP A 1 465 ? -23.473 11.132 20.756 1.00 95.31 465 TRP A CA 1
ATOM 3566 C C . TRP A 1 465 ? -24.034 10.937 19.348 1.00 95.31 465 TRP A C 1
ATOM 3568 O O . TRP A 1 465 ? -25.243 10.818 19.159 1.00 95.31 465 TRP A O 1
ATOM 3578 N N . VAL A 1 466 ? -23.164 10.978 18.345 1.00 96.31 466 VAL A N 1
ATOM 3579 C CA . VAL A 1 466 ? -23.542 10.897 16.931 1.00 96.31 466 VAL A CA 1
ATOM 3580 C C . VAL A 1 466 ? -22.893 9.676 16.297 1.00 96.31 466 VAL A C 1
ATOM 3582 O O . VAL A 1 466 ? -21.673 9.508 16.389 1.00 96.31 466 VAL A O 1
ATOM 3585 N N . ASP A 1 467 ? -23.710 8.847 15.652 1.00 96.19 467 ASP A N 1
ATOM 3586 C CA . ASP A 1 467 ? -23.274 7.628 14.966 1.00 96.19 467 ASP A CA 1
ATOM 3587 C C . ASP A 1 467 ? -22.670 7.897 13.573 1.00 96.19 467 ASP A C 1
ATOM 3589 O O . ASP A 1 467 ? -22.657 9.032 13.079 1.00 96.19 467 ASP A O 1
ATOM 3593 N N . ARG A 1 468 ? -22.194 6.836 12.901 1.00 95.25 468 ARG A N 1
ATOM 3594 C CA . ARG A 1 468 ? -21.654 6.917 11.528 1.00 95.25 468 ARG A CA 1
ATOM 3595 C C . ARG A 1 468 ? -22.617 7.585 10.529 1.00 95.25 468 ARG A C 1
ATOM 3597 O O . ARG A 1 468 ? -22.186 8.338 9.653 1.00 95.25 468 ARG A O 1
ATOM 3604 N N . LYS A 1 469 ? -23.930 7.377 10.703 1.00 95.12 469 LYS A N 1
ATOM 3605 C CA . LYS A 1 469 ? -25.021 7.864 9.837 1.00 95.12 469 LYS A CA 1
ATOM 3606 C C . LYS A 1 469 ? -25.491 9.279 10.205 1.00 95.12 469 LYS A C 1
ATOM 3608 O O . LYS A 1 469 ? -26.429 9.780 9.590 1.00 95.12 469 LYS A O 1
ATOM 3613 N N . ASN A 1 470 ? -24.818 9.946 11.144 1.00 95.00 470 ASN A N 1
ATOM 3614 C CA . ASN A 1 470 ? -25.171 11.256 11.692 1.00 95.00 470 ASN A CA 1
ATOM 3615 C C . ASN A 1 470 ? -26.490 11.295 12.485 1.00 95.00 470 ASN A C 1
ATOM 3617 O O . ASN A 1 470 ? -27.076 12.368 12.636 1.00 95.00 470 ASN A O 1
ATOM 3621 N N . ASN A 1 471 ? -26.955 10.164 13.019 1.00 95.94 471 ASN A N 1
ATOM 3622 C CA . ASN A 1 471 ? -28.076 10.170 13.955 1.00 95.94 471 ASN A CA 1
ATOM 3623 C C . ASN A 1 471 ? -27.578 10.489 15.365 1.00 95.94 471 ASN A C 1
ATOM 3625 O O . ASN A 1 471 ? -26.561 9.952 15.809 1.00 95.94 471 ASN A O 1
ATOM 3629 N N . SER A 1 472 ? -28.321 11.337 16.073 1.00 95.44 472 SER A N 1
ATOM 3630 C CA . SER A 1 472 ? -28.077 11.629 17.484 1.00 95.44 472 SER A CA 1
ATOM 3631 C C . SER A 1 472 ? -28.716 10.570 18.379 1.00 95.44 472 SER A C 1
ATOM 3633 O O . SER A 1 472 ? -29.904 10.273 18.253 1.00 95.44 472 SER A O 1
ATOM 3635 N N . HIS A 1 473 ? -27.937 10.061 19.326 1.00 94.19 473 HIS A N 1
ATOM 3636 C CA . HIS A 1 473 ? -28.344 9.084 20.329 1.00 94.19 473 HIS A CA 1
ATOM 3637 C C . HIS A 1 473 ? -28.223 9.693 21.725 1.00 94.19 473 HIS A C 1
ATOM 3639 O O . HIS A 1 473 ? -27.150 10.142 22.122 1.00 94.19 473 HIS A O 1
ATOM 3645 N N . TYR A 1 474 ? -29.320 9.679 22.480 1.00 93.44 474 TYR A N 1
ATOM 3646 C CA . TYR A 1 474 ? -29.418 10.230 23.842 1.00 93.44 474 TYR A CA 1
ATOM 3647 C C . TYR A 1 474 ? -29.258 9.138 24.910 1.00 93.44 474 TYR A C 1
ATOM 3649 O O . TYR A 1 474 ? -29.943 9.130 25.931 1.00 93.44 474 TYR A O 1
ATOM 3657 N N . THR A 1 475 ? -28.424 8.144 24.629 1.00 91.38 475 THR A N 1
ATOM 3658 C CA . THR A 1 475 ? -28.120 7.018 25.519 1.00 91.38 475 THR A CA 1
ATOM 3659 C C . THR A 1 475 ? -26.617 6.936 25.723 1.00 91.38 475 THR A C 1
ATOM 3661 O O . THR A 1 475 ? -25.855 7.459 24.910 1.00 91.38 475 THR A O 1
ATOM 3664 N N . TRP A 1 476 ? -26.167 6.274 26.790 1.00 91.00 476 TRP A N 1
ATOM 3665 C CA . TRP A 1 476 ? -24.735 6.128 27.054 1.00 91.00 476 TRP A CA 1
ATOM 3666 C C . TRP A 1 476 ? -24.302 4.671 27.186 1.00 91.00 476 TRP A C 1
ATOM 3668 O O . TRP A 1 476 ? -25.000 3.848 27.779 1.00 91.00 476 TRP A O 1
ATOM 3678 N N . GLY A 1 477 ? -23.125 4.356 26.639 1.00 85.12 477 GLY A N 1
ATOM 3679 C CA . GLY A 1 477 ? -22.431 3.089 26.864 1.00 85.12 477 GLY A CA 1
ATOM 3680 C C . GLY A 1 477 ? -23.112 1.830 26.305 1.00 85.12 477 GLY A C 1
ATOM 3681 O O . GLY A 1 477 ? -22.787 0.733 26.745 1.00 85.12 477 GLY A O 1
ATOM 3682 N N . GLY A 1 478 ? -24.047 1.962 25.361 1.00 84.56 478 GLY A N 1
ATOM 3683 C CA . GLY A 1 478 ? -24.795 0.829 24.793 1.00 84.56 478 GLY A CA 1
ATOM 3684 C C . GLY A 1 478 ? -26.178 0.620 25.415 1.00 84.56 478 GLY A C 1
ATOM 3685 O O . GLY A 1 478 ? -26.857 -0.358 25.104 1.00 84.56 478 GLY A O 1
ATOM 3686 N N . ALA A 1 479 ? -26.626 1.544 26.270 1.00 85.75 479 ALA A N 1
ATOM 3687 C CA . ALA A 1 479 ? -28.020 1.600 26.686 1.00 85.75 479 ALA A CA 1
ATOM 3688 C C . ALA A 1 479 ? -28.963 1.869 25.498 1.00 85.75 479 ALA A C 1
ATOM 3690 O O . ALA A 1 479 ? -28.633 2.582 24.547 1.00 85.75 479 ALA A O 1
ATOM 3691 N N . LYS A 1 480 ? -30.164 1.303 25.594 1.00 83.50 480 LYS A N 1
ATOM 3692 C CA . LYS A 1 480 ? -31.290 1.425 24.663 1.00 83.50 480 LYS A CA 1
ATOM 3693 C C . LYS A 1 480 ? -32.353 2.404 25.167 1.00 83.50 480 LYS A C 1
ATOM 3695 O O . LYS A 1 480 ? -33.060 2.998 24.358 1.00 83.50 480 LYS A O 1
ATOM 3700 N N . THR A 1 481 ? -32.455 2.604 26.481 1.00 83.50 481 THR A N 1
ATOM 3701 C CA . THR A 1 481 ? -33.418 3.540 27.072 1.00 83.50 481 THR A CA 1
ATOM 3702 C C . THR A 1 481 ? -32.885 4.969 27.015 1.00 83.50 481 THR A C 1
ATOM 3704 O O . THR A 1 481 ? -31.863 5.283 27.623 1.00 83.50 481 THR A O 1
ATOM 3707 N N . THR A 1 482 ? -33.588 5.846 26.294 1.00 87.44 482 THR A N 1
ATOM 3708 C CA . THR A 1 482 ? -33.281 7.282 26.187 1.00 87.44 482 THR A CA 1
ATOM 3709 C C . THR A 1 482 ? -33.113 7.923 27.565 1.00 87.44 482 THR A C 1
ATOM 3711 O O . THR A 1 482 ? -33.940 7.723 28.452 1.00 87.44 482 THR A O 1
ATOM 3714 N N . GLY A 1 483 ? -32.050 8.710 27.731 1.00 88.25 483 GLY A N 1
ATOM 3715 C CA . GLY A 1 483 ? -31.729 9.399 28.976 1.00 88.25 483 GLY A CA 1
ATOM 3716 C C . GLY A 1 483 ? -31.107 8.502 30.045 1.00 88.25 483 GLY A C 1
ATOM 3717 O O . GLY A 1 483 ? -31.043 8.919 31.190 1.00 88.25 483 GLY A O 1
ATOM 3718 N N . LYS A 1 484 ? -30.675 7.274 29.721 1.00 87.81 484 LYS A N 1
ATOM 3719 C CA . LYS A 1 484 ? -30.037 6.356 30.679 1.00 87.81 484 LYS A CA 1
ATOM 3720 C C . LYS A 1 484 ? -28.657 5.881 30.209 1.00 87.81 484 LYS A C 1
ATOM 3722 O O . LYS A 1 484 ? -28.440 5.641 29.017 1.00 87.81 484 LYS A O 1
ATOM 3727 N N . CYS A 1 485 ? -27.728 5.713 31.158 1.00 88.75 485 CYS A N 1
ATOM 3728 C CA . CYS A 1 485 ? -26.552 4.858 30.969 1.00 88.75 485 CYS A CA 1
ATOM 3729 C C . CYS A 1 485 ? -26.962 3.387 31.033 1.00 88.75 485 CYS A C 1
ATOM 3731 O O . CYS A 1 485 ? -28.064 3.031 31.460 1.00 88.75 485 CYS A O 1
ATOM 3733 N N . VAL A 1 486 ? -26.000 2.525 30.722 1.00 86.69 486 VAL A N 1
ATOM 3734 C CA . VAL A 1 486 ? -26.051 1.078 30.947 1.00 86.69 486 VAL A CA 1
ATOM 3735 C C . VAL A 1 486 ? -26.598 0.735 32.337 1.00 86.69 486 VAL A C 1
ATOM 3737 O O . VAL A 1 486 ? -27.576 0.007 32.468 1.00 86.69 486 VAL A O 1
ATOM 3740 N N . CYS A 1 487 ? -26.002 1.324 33.368 1.00 84.69 487 CYS A N 1
ATOM 3741 C CA . CYS A 1 487 ? -26.359 1.168 34.771 1.00 84.69 487 CYS A CA 1
ATOM 3742 C C . CYS A 1 487 ? -27.783 1.631 35.131 1.00 84.69 487 CYS A C 1
ATOM 3744 O O . CYS A 1 487 ? -28.477 0.969 35.898 1.00 84.69 487 CYS A O 1
ATOM 3746 N N . GLY A 1 488 ? -28.235 2.753 34.578 1.00 84.50 488 GLY A N 1
ATOM 3747 C CA . GLY A 1 488 ? -29.507 3.394 34.893 1.00 84.50 488 GLY A CA 1
ATOM 3748 C C . GLY A 1 488 ? -30.666 2.740 34.159 1.00 84.50 488 GLY A C 1
ATOM 3749 O O . GLY A 1 488 ? -31.775 2.710 34.681 1.00 84.50 488 GLY A O 1
ATOM 3750 N N . GLN A 1 489 ? -30.411 2.155 32.985 1.00 84.56 489 GLN A N 1
ATOM 3751 C CA . GLN A 1 489 ? -31.386 1.326 32.282 1.00 84.56 489 GLN A CA 1
ATOM 3752 C C . GLN A 1 489 ? -31.744 0.081 33.094 1.00 84.56 489 GLN A C 1
ATOM 3754 O O . GLN A 1 489 ? -32.906 -0.308 33.140 1.00 84.56 489 GLN A O 1
ATOM 3759 N N . ILE A 1 490 ? -30.744 -0.546 33.713 1.00 76.75 490 ILE A N 1
ATOM 3760 C CA . ILE A 1 490 ? -30.930 -1.795 34.456 1.00 76.75 490 ILE A CA 1
ATOM 3761 C C . ILE A 1 490 ? -31.174 -1.576 35.956 1.00 76.75 490 ILE A C 1
ATOM 3763 O O . ILE A 1 490 ? -31.264 -2.543 36.706 1.00 76.75 490 ILE A O 1
ATOM 3767 N N . GLY A 1 491 ? -31.253 -0.319 36.406 1.00 77.75 491 GLY A N 1
ATOM 3768 C CA . GLY A 1 491 ? -31.458 0.030 37.816 1.00 77.75 491 GLY A CA 1
ATOM 3769 C C . GLY A 1 491 ? -30.295 -0.351 38.742 1.00 77.75 491 GLY A C 1
ATOM 3770 O O . GLY A 1 491 ? -30.490 -0.454 39.949 1.00 77.75 491 GLY A O 1
ATOM 3771 N N . ALA A 1 492 ? -29.094 -0.558 38.197 1.00 78.44 492 ALA A N 1
ATOM 3772 C CA . ALA A 1 492 ? -27.889 -0.950 38.934 1.00 78.44 492 ALA A CA 1
ATOM 3773 C C . ALA A 1 492 ? -26.976 0.230 39.305 1.00 78.44 492 ALA A C 1
ATOM 3775 O O . ALA A 1 492 ? -25.869 0.034 39.810 1.00 78.44 492 ALA A O 1
ATOM 3776 N N . CYS A 1 493 ? -27.405 1.468 39.042 1.00 80.81 493 CYS A N 1
ATOM 3777 C CA . CYS A 1 493 ? -26.726 2.650 39.564 1.00 80.81 493 CYS A CA 1
ATOM 3778 C C . CYS A 1 493 ? -26.667 2.602 41.105 1.00 80.81 493 CYS A C 1
ATOM 3780 O O . CYS A 1 493 ? -27.617 2.135 41.735 1.00 80.81 493 CYS A O 1
ATOM 3782 N N . PRO A 1 494 ? -25.623 3.172 41.745 1.00 80.25 494 PRO A N 1
ATOM 3783 C CA . PRO A 1 494 ? -25.554 3.272 43.207 1.00 80.25 494 PRO A CA 1
ATOM 3784 C C . PRO A 1 494 ? -26.795 3.915 43.846 1.00 80.25 494 PRO A C 1
ATOM 3786 O O . PRO A 1 494 ? -27.139 3.603 44.984 1.00 80.25 494 PRO A O 1
ATOM 3789 N N . ASN A 1 495 ? -27.457 4.815 43.113 1.00 78.69 495 ASN A N 1
ATOM 3790 C CA . ASN A 1 495 ? -28.803 5.284 43.408 1.00 78.69 495 ASN A CA 1
ATOM 3791 C C . ASN A 1 495 ? -29.762 4.794 42.300 1.00 78.69 495 ASN A C 1
ATOM 3793 O O . ASN A 1 495 ? -29.556 5.174 41.145 1.00 78.69 495 ASN A O 1
ATOM 3797 N N . PRO A 1 496 ? -30.807 4.007 42.621 1.00 73.06 496 PRO A N 1
ATOM 3798 C CA . PRO A 1 496 ? -31.739 3.461 41.629 1.00 73.06 496 PRO A CA 1
ATOM 3799 C C . PRO A 1 496 ? -32.498 4.512 40.806 1.00 73.06 496 PRO A C 1
ATOM 3801 O O . PRO A 1 496 ? -32.931 4.220 39.695 1.00 73.06 496 PRO A O 1
ATOM 3804 N N . GLU A 1 497 ? -32.669 5.732 41.328 1.00 78.50 497 GLU A N 1
ATOM 3805 C CA . GLU A 1 497 ? -33.367 6.816 40.618 1.00 78.50 497 GLU A CA 1
ATOM 3806 C C . GLU A 1 497 ? -32.468 7.578 39.627 1.00 78.50 497 GLU A C 1
ATOM 3808 O O . GLU A 1 497 ? -32.973 8.326 38.790 1.00 78.50 497 GLU A O 1
ATOM 3813 N N . SER A 1 498 ? -31.145 7.396 39.694 1.00 85.12 498 SER A N 1
ATOM 3814 C CA . SER A 1 498 ? -30.191 8.111 38.838 1.00 85.12 498 SER A CA 1
ATOM 3815 C C . SER A 1 498 ? -30.258 7.657 37.372 1.00 85.12 498 SER A C 1
ATOM 3817 O O . SER A 1 498 ? -30.570 6.502 37.061 1.00 85.12 498 SER A O 1
ATOM 3819 N N . ASN A 1 499 ? -29.957 8.567 36.443 1.00 86.81 499 ASN A N 1
ATOM 3820 C CA . ASN A 1 499 ? -29.839 8.245 35.021 1.00 86.81 499 ASN A CA 1
ATOM 3821 C C . ASN A 1 499 ? -28.497 7.580 34.719 1.00 86.81 499 ASN A C 1
ATOM 3823 O O . ASN A 1 499 ? -28.452 6.616 33.949 1.00 86.81 499 ASN A O 1
ATOM 3827 N N . CYS A 1 500 ? -27.452 8.073 35.385 1.00 88.12 500 CYS A N 1
ATOM 3828 C CA . CYS A 1 500 ? -26.066 7.647 35.289 1.00 88.12 500 CYS A CA 1
ATOM 3829 C C . CYS A 1 500 ? -25.383 7.540 36.657 1.00 88.12 500 CYS A C 1
ATOM 3831 O O . CYS A 1 500 ? -25.838 8.135 37.637 1.00 88.12 500 CYS A O 1
ATOM 3833 N N . VAL A 1 501 ? -24.260 6.814 36.743 1.00 86.62 501 VAL A N 1
ATOM 3834 C CA . VAL A 1 501 ? -23.425 6.817 37.958 1.00 86.62 501 VAL A CA 1
ATOM 3835 C C . VAL A 1 501 ? -22.950 8.240 38.253 1.00 86.62 501 VAL A C 1
ATOM 3837 O O . VAL A 1 501 ? -22.915 8.643 39.416 1.00 86.62 501 VAL A O 1
ATOM 3840 N N . CYS A 1 502 ? -22.644 9.018 37.216 1.00 85.19 502 CYS A N 1
ATOM 3841 C CA . CYS A 1 502 ? -22.251 10.416 37.321 1.00 85.19 502 CYS A CA 1
ATOM 3842 C C . CYS A 1 502 ? -23.289 11.346 37.965 1.00 85.19 502 CYS A C 1
ATOM 3844 O O . CYS A 1 502 ? -22.902 12.394 38.476 1.00 85.19 502 CYS A O 1
ATOM 3846 N N . ASP A 1 503 ? -24.570 10.974 38.038 1.00 80.69 503 ASP A N 1
ATOM 3847 C CA . ASP A 1 503 ? -25.581 11.792 38.733 1.00 80.69 503 ASP A CA 1
ATOM 3848 C C . ASP A 1 503 ? -25.523 11.639 40.259 1.00 80.69 503 ASP A C 1
ATOM 3850 O O . ASP A 1 503 ? -26.320 12.230 40.996 1.00 80.69 503 ASP A O 1
ATOM 3854 N N . GLY A 1 504 ? -24.606 10.801 40.745 1.00 68.00 504 GLY A N 1
ATOM 3855 C CA . GLY A 1 504 ? -24.348 10.590 42.155 1.00 68.00 504 GLY A CA 1
ATOM 3856 C C . GLY A 1 504 ? -23.734 11.802 42.861 1.00 68.00 504 GLY A C 1
ATOM 3857 O O . GLY A 1 504 ? -23.439 12.855 42.300 1.00 68.00 504 GLY A O 1
ATOM 3858 N N . THR A 1 505 ? -23.514 11.646 44.165 1.00 63.78 505 THR A N 1
ATOM 3859 C CA . THR A 1 505 ? -22.952 12.694 45.034 1.00 63.78 505 THR A CA 1
ATOM 3860 C C . THR A 1 505 ? -21.427 12.622 45.160 1.00 63.78 505 THR A C 1
ATOM 3862 O O . THR A 1 505 ? -20.839 13.365 45.951 1.00 63.78 505 THR A O 1
ATOM 3865 N N . VAL A 1 506 ? -20.765 11.729 44.412 1.00 72.00 506 VAL A N 1
ATOM 3866 C CA . VAL A 1 506 ? -19.340 11.418 44.581 1.00 72.00 506 VAL A CA 1
ATOM 3867 C C . VAL A 1 506 ? -18.537 11.854 43.359 1.00 72.00 506 VAL A C 1
ATOM 3869 O O . VAL A 1 506 ? -18.791 11.468 42.225 1.00 72.00 506 VAL A O 1
ATOM 3872 N N . ASN A 1 507 ? -17.505 12.656 43.602 1.00 77.88 507 ASN A N 1
ATOM 3873 C CA . ASN A 1 507 ? -16.610 13.140 42.559 1.00 77.88 507 ASN A CA 1
ATOM 3874 C C . ASN A 1 507 ? -15.710 12.016 42.006 1.00 77.88 507 ASN A C 1
ATOM 3876 O O . ASN A 1 507 ? -15.110 11.275 42.785 1.00 77.88 507 ASN A O 1
ATOM 3880 N N . GLY A 1 508 ? -15.531 11.951 40.683 1.00 77.38 508 GLY A N 1
ATOM 3881 C CA . GLY A 1 508 ? -14.627 11.000 40.027 1.00 77.38 508 GLY A CA 1
ATOM 3882 C C . GLY A 1 508 ? -15.250 9.649 39.679 1.00 77.38 508 GLY A C 1
ATOM 3883 O O . GLY A 1 508 ? -14.500 8.710 39.411 1.00 77.38 508 GLY A O 1
ATOM 3884 N N . GLN A 1 509 ? -16.580 9.550 39.696 1.00 84.12 509 GLN A N 1
ATOM 3885 C CA . GLN A 1 509 ? -17.313 8.384 39.205 1.00 84.12 509 GLN A CA 1
ATOM 3886 C C . GLN A 1 509 ? -17.173 8.229 37.684 1.00 84.12 509 GLN A C 1
ATOM 3888 O O . GLN A 1 509 ? -16.840 9.188 36.981 1.00 84.12 509 GLN A O 1
ATOM 3893 N N . ILE A 1 510 ? -17.361 6.997 37.209 1.00 87.56 510 ILE A N 1
ATOM 3894 C CA . ILE A 1 510 ? -17.156 6.606 35.815 1.00 87.56 510 ILE A CA 1
ATOM 3895 C C . ILE A 1 510 ? -18.407 5.879 35.323 1.00 87.56 510 ILE A C 1
ATOM 3897 O O . ILE A 1 510 ? -18.877 4.954 35.986 1.00 87.56 510 ILE A O 1
ATOM 3901 N N . ASP A 1 511 ? -18.906 6.302 34.167 1.00 87.00 511 ASP A N 1
ATOM 3902 C CA . ASP A 1 511 ? -19.946 5.632 33.395 1.00 87.00 511 ASP A CA 1
ATOM 3903 C C . ASP A 1 511 ? -19.311 4.940 32.187 1.00 87.00 511 ASP A C 1
ATOM 3905 O O . ASP A 1 511 ? -19.048 5.568 31.157 1.00 87.00 511 ASP A O 1
ATOM 3909 N N . ASP A 1 512 ? -19.054 3.641 32.333 1.00 87.50 512 ASP A N 1
ATOM 3910 C CA . ASP A 1 512 ? -18.457 2.793 31.302 1.00 87.50 512 ASP A CA 1
ATOM 3911 C C . ASP A 1 512 ? -19.520 2.100 30.444 1.00 87.50 512 ASP A C 1
ATOM 3913 O O . ASP A 1 512 ? -20.572 1.674 30.927 1.00 87.50 512 ASP A O 1
ATOM 3917 N N . GLY A 1 513 ? -19.207 1.907 29.165 1.00 88.19 513 GLY A N 1
ATOM 3918 C CA . GLY A 1 513 ? -19.955 1.000 28.310 1.00 88.19 513 GLY A CA 1
ATOM 3919 C C . GLY A 1 513 ? -19.344 0.832 26.925 1.00 88.19 513 GLY A C 1
ATOM 3920 O O . GLY A 1 513 ? -18.313 1.422 26.596 1.00 88.19 513 GLY A O 1
ATOM 3921 N N . LYS A 1 514 ? -19.966 -0.015 26.107 1.00 91.56 514 LYS A N 1
ATOM 3922 C CA . LYS A 1 514 ? -19.514 -0.308 24.744 1.00 91.56 514 LYS A CA 1
ATOM 3923 C C . LYS A 1 514 ? -20.689 -0.220 23.784 1.00 91.56 514 LYS A C 1
ATOM 3925 O O . LYS A 1 514 ? -21.752 -0.779 24.040 1.00 91.56 514 LYS A O 1
ATOM 3930 N N . ILE A 1 515 ? -20.470 0.437 22.654 1.00 92.94 515 ILE A N 1
ATOM 3931 C CA . ILE A 1 515 ? -21.380 0.371 21.514 1.00 92.94 515 ILE A CA 1
ATOM 3932 C C . ILE A 1 515 ? -20.987 -0.870 20.712 1.00 92.94 515 ILE A C 1
ATOM 3934 O O . ILE A 1 515 ? -19.865 -0.940 20.221 1.00 92.94 515 ILE A O 1
ATOM 3938 N N . ILE A 1 516 ? -21.879 -1.859 20.643 1.00 91.69 516 ILE A N 1
ATOM 3939 C CA . ILE A 1 516 ? -21.656 -3.153 19.962 1.00 91.69 516 ILE A CA 1
ATOM 3940 C C . ILE A 1 516 ? -22.450 -3.285 18.654 1.00 91.69 516 ILE A C 1
ATOM 3942 O O . ILE A 1 516 ? -22.310 -4.260 17.921 1.00 91.69 516 ILE A O 1
ATOM 3946 N N . GLU A 1 517 ? -23.297 -2.303 18.354 1.00 91.25 517 GLU A N 1
ATOM 3947 C CA . GLU A 1 517 ? -24.053 -2.244 17.108 1.00 91.25 517 GLU A CA 1
ATOM 3948 C C . GLU A 1 517 ? -23.148 -1.666 16.017 1.00 91.25 517 GLU A C 1
ATOM 3950 O O . GLU A 1 517 ? -22.963 -0.449 15.928 1.00 91.25 517 GLU A O 1
ATOM 3955 N N . LYS A 1 518 ? -22.562 -2.533 15.180 1.00 92.62 518 LYS A N 1
ATOM 3956 C CA . LYS A 1 518 ? -21.581 -2.112 14.163 1.00 92.62 518 LYS A CA 1
ATOM 3957 C C . LYS A 1 518 ? -22.115 -1.050 13.191 1.00 92.62 518 LYS A C 1
ATOM 3959 O O . LYS A 1 518 ? -21.360 -0.193 12.744 1.00 92.62 518 LYS A O 1
ATOM 3964 N N . ASP A 1 519 ? -23.423 -1.045 12.933 1.00 93.44 519 ASP A N 1
ATOM 3965 C CA . ASP A 1 519 ? -24.097 -0.066 12.068 1.00 93.44 519 ASP A CA 1
ATOM 3966 C C . ASP A 1 519 ? -24.121 1.358 12.646 1.00 93.44 519 ASP A C 1
ATOM 3968 O O . ASP A 1 519 ? -24.486 2.302 11.937 1.00 93.44 519 ASP A O 1
ATOM 3972 N N . GLN A 1 520 ? -23.763 1.514 13.923 1.00 95.19 520 GLN A N 1
ATOM 3973 C CA . GLN A 1 520 ? -23.652 2.798 14.611 1.00 95.19 520 GLN A CA 1
ATOM 3974 C C . GLN A 1 520 ? -22.195 3.283 14.738 1.00 95.19 520 GLN A C 1
ATOM 3976 O O . GLN A 1 520 ? -21.965 4.432 15.115 1.00 95.19 520 GLN A O 1
ATOM 3981 N N . LEU A 1 521 ? -21.209 2.442 14.414 1.00 96.44 521 LEU A N 1
ATOM 3982 C CA . LEU A 1 521 ? -19.783 2.744 14.562 1.00 96.44 521 LEU A CA 1
ATOM 3983 C C . LEU A 1 521 ? -19.172 3.266 13.257 1.00 96.44 521 LEU A C 1
ATOM 3985 O O . LEU A 1 521 ? -19.527 2.765 12.195 1.00 96.44 521 LEU A O 1
ATOM 3989 N N . PRO A 1 522 ? -18.216 4.209 13.295 1.00 97.12 522 PRO A N 1
ATOM 3990 C CA . PRO A 1 522 ? -17.607 4.825 14.478 1.00 97.12 522 PRO A CA 1
ATOM 3991 C C . PRO A 1 522 ? -18.482 5.889 15.158 1.00 97.12 522 PRO A C 1
ATOM 3993 O O . PRO A 1 522 ? -19.326 6.522 14.522 1.00 97.12 522 PRO A O 1
ATOM 3996 N N . ILE A 1 523 ? -18.193 6.179 16.431 1.00 96.31 523 ILE A N 1
ATOM 3997 C CA . ILE A 1 523 ? -18.693 7.389 17.102 1.00 96.31 523 ILE A CA 1
ATOM 3998 C C . ILE A 1 523 ? -18.042 8.612 16.442 1.00 96.31 523 ILE A C 1
ATOM 4000 O O . ILE A 1 523 ? -16.817 8.747 16.441 1.00 96.31 523 ILE A O 1
ATOM 4004 N N . ARG A 1 524 ? -18.844 9.527 15.888 1.00 96.06 524 ARG A N 1
ATOM 4005 C CA . ARG A 1 524 ? -18.341 10.719 15.176 1.00 96.06 524 ARG A CA 1
ATOM 4006 C C . ARG A 1 524 ? -18.214 11.940 16.070 1.00 96.06 524 ARG A C 1
ATOM 4008 O O . ARG A 1 524 ? -17.361 12.795 15.841 1.00 96.06 524 ARG A O 1
ATOM 4015 N N . LYS A 1 525 ? -19.095 12.062 17.057 1.00 95.38 525 LYS A N 1
ATOM 4016 C CA . LYS A 1 525 ? -19.193 13.251 17.905 1.00 95.38 525 LYS A CA 1
ATOM 4017 C C . LYS A 1 525 ? -19.859 12.916 19.230 1.00 95.38 525 LYS A C 1
ATOM 4019 O O . LYS A 1 525 ? -20.725 12.049 19.287 1.00 95.38 525 LYS A O 1
ATOM 4024 N N . VAL A 1 526 ? -19.468 13.645 20.267 1.00 94.44 526 VAL A N 1
ATOM 4025 C CA . VAL A 1 526 ? -20.079 13.626 21.596 1.00 94.44 526 VAL A CA 1
ATOM 4026 C C . VAL A 1 526 ? -20.385 15.065 22.000 1.00 94.44 526 VAL A C 1
ATOM 4028 O O . VAL A 1 526 ? -19.556 15.958 21.813 1.00 94.44 526 VAL A O 1
ATOM 4031 N N . HIS A 1 527 ? -21.574 15.297 22.542 1.00 92.94 527 HIS A N 1
ATOM 4032 C CA . HIS A 1 527 ? -22.011 16.576 23.089 1.00 92.94 527 HIS A CA 1
ATOM 4033 C C . HIS A 1 527 ? -22.573 16.358 24.489 1.00 92.94 527 HIS A C 1
ATOM 4035 O O . HIS A 1 527 ? -23.479 15.548 24.671 1.00 92.94 527 HIS A O 1
ATOM 4041 N N . ILE A 1 528 ? -22.032 17.093 25.457 1.00 89.62 528 ILE A N 1
ATOM 4042 C CA . ILE A 1 528 ? -22.505 17.123 26.839 1.00 89.62 528 ILE A CA 1
ATOM 4043 C C . ILE A 1 528 ? -22.901 18.560 27.171 1.00 89.62 528 ILE A C 1
ATOM 4045 O O . ILE A 1 528 ? -22.055 19.458 27.274 1.00 89.62 528 ILE A O 1
ATOM 4049 N N . GLY A 1 529 ? -24.202 18.774 27.299 1.00 82.62 529 GLY A N 1
ATOM 4050 C CA . GLY A 1 529 ? -24.811 20.030 27.688 1.00 82.62 529 GLY A CA 1
ATOM 4051 C C . GLY A 1 529 ? -25.036 20.123 29.196 1.00 82.62 529 GLY A C 1
ATOM 4052 O O . GLY A 1 529 ? -24.440 19.410 29.997 1.00 82.62 529 GLY A O 1
ATOM 4053 N N . GLY A 1 530 ? -25.827 21.108 29.619 1.00 76.88 530 GLY A N 1
ATOM 4054 C CA . GLY A 1 530 ? -26.240 21.246 31.025 1.00 76.88 530 GLY A CA 1
ATOM 4055 C C . GLY A 1 530 ? -25.163 21.617 32.063 1.00 76.88 530 GLY A C 1
ATOM 4056 O O . GLY A 1 530 ? -25.523 21.901 33.202 1.00 76.88 530 GLY A O 1
ATOM 4057 N N . LEU A 1 531 ? -23.871 21.691 31.715 1.00 82.19 531 LEU A N 1
ATOM 4058 C CA . LEU A 1 531 ? -22.798 22.056 32.657 1.00 82.19 531 LEU A CA 1
ATOM 4059 C C . LEU A 1 531 ? -22.884 23.545 33.057 1.00 82.19 531 LEU A C 1
ATOM 4061 O O . LEU A 1 531 ? -22.756 24.450 32.227 1.00 82.19 531 LEU A O 1
ATOM 4065 N N . THR A 1 532 ? -23.081 23.822 34.347 1.00 73.38 532 THR A N 1
ATOM 4066 C CA . THR A 1 532 ? -23.434 25.147 34.884 1.00 73.38 532 THR A CA 1
ATOM 4067 C C . THR A 1 532 ? -22.258 25.917 35.493 1.00 73.38 532 THR A C 1
ATOM 4069 O O . THR A 1 532 ? -22.303 27.152 35.550 1.00 73.38 532 THR A O 1
ATOM 4072 N N . GLY A 1 533 ? -21.170 25.241 35.881 1.00 77.56 533 GLY A N 1
ATOM 4073 C CA . GLY A 1 533 ? -20.056 25.864 36.612 1.00 77.56 533 GLY A CA 1
ATOM 4074 C C . GLY A 1 533 ? -18.673 25.262 36.347 1.00 77.56 533 GLY A C 1
ATOM 4075 O O . GLY A 1 533 ? -18.140 25.354 35.243 1.00 77.56 533 GLY A O 1
ATOM 4076 N N . SER A 1 534 ? -18.052 24.720 37.401 1.00 83.06 534 SER A N 1
ATOM 4077 C CA . SER A 1 534 ? -16.724 24.078 37.383 1.00 83.06 534 SER A CA 1
ATOM 4078 C C . SER A 1 534 ? -16.749 22.604 36.964 1.00 83.06 534 SER A C 1
ATOM 4080 O O . SER A 1 534 ? -15.704 21.952 36.966 1.00 83.06 534 SER A O 1
ATOM 4082 N N . GLU A 1 535 ? -17.936 22.082 36.661 1.00 87.94 535 GLU A N 1
ATOM 4083 C CA . GLU A 1 535 ? -18.178 20.705 36.243 1.00 87.94 535 GLU A CA 1
ATOM 4084 C C . GLU A 1 535 ? -17.409 20.385 34.962 1.00 87.94 535 GLU A C 1
ATOM 4086 O O . GLU A 1 535 ? -17.304 21.200 34.037 1.00 87.94 535 GLU A O 1
ATOM 4091 N N . LYS A 1 536 ? -16.825 19.191 34.936 1.00 89.00 536 LYS A N 1
ATOM 4092 C CA . LYS A 1 536 ? -16.014 18.699 33.824 1.00 89.00 536 LYS A CA 1
ATOM 4093 C C . LYS A 1 536 ? -16.268 17.217 33.656 1.00 89.00 536 LYS A C 1
ATOM 4095 O O . LYS A 1 536 ? -16.361 16.509 34.656 1.00 89.00 536 LYS A O 1
ATOM 4100 N N . ILE A 1 537 ? -16.303 16.756 32.417 1.00 89.88 537 ILE A N 1
ATOM 4101 C CA . ILE A 1 537 ? -16.412 15.332 32.109 1.00 89.88 537 ILE A CA 1
ATOM 4102 C C . ILE A 1 537 ? -15.255 14.974 31.188 1.00 89.88 537 ILE A C 1
ATOM 4104 O O . ILE A 1 537 ? -15.067 15.609 30.154 1.00 89.88 537 ILE A O 1
ATOM 4108 N N . ASP A 1 538 ? -14.445 13.999 31.592 1.00 92.50 538 ASP A N 1
ATOM 4109 C CA . ASP A 1 538 ? -13.436 13.424 30.711 1.00 92.50 538 ASP A CA 1
ATOM 4110 C C . ASP A 1 538 ? -14.083 12.261 29.951 1.00 92.50 538 ASP A C 1
ATOM 4112 O O . ASP A 1 538 ? -14.396 11.226 30.537 1.00 92.50 538 ASP A O 1
ATOM 4116 N N . ILE A 1 539 ? -14.309 12.454 28.658 1.00 92.75 539 ILE A N 1
ATOM 4117 C CA . ILE A 1 539 ? -14.806 11.439 27.733 1.00 92.75 539 ILE A CA 1
ATOM 4118 C C . ILE A 1 539 ? -13.622 10.590 27.291 1.00 92.75 539 ILE A C 1
ATOM 4120 O O . ILE A 1 539 ? -12.620 11.131 26.824 1.00 92.75 539 ILE A O 1
ATOM 4124 N N . ILE A 1 540 ? -13.736 9.278 27.446 1.00 94.12 540 ILE A N 1
ATOM 4125 C CA . ILE A 1 540 ? -12.725 8.295 27.075 1.00 94.12 540 ILE A CA 1
ATOM 4126 C C . ILE A 1 540 ? -13.315 7.429 25.964 1.00 94.12 540 ILE A C 1
ATOM 4128 O O . ILE A 1 540 ? -14.310 6.731 26.172 1.00 94.12 540 ILE A O 1
ATOM 4132 N N . LEU A 1 541 ? -12.710 7.493 24.782 1.00 94.81 541 LEU A N 1
ATOM 4133 C CA . LEU A 1 541 ? -13.112 6.708 23.620 1.00 94.81 541 LEU A CA 1
ATOM 4134 C C . LEU A 1 541 ? -12.032 5.677 23.322 1.00 94.81 541 LEU A C 1
ATOM 4136 O O . LEU A 1 541 ? -10.860 6.018 23.176 1.00 94.81 541 LEU A O 1
ATOM 4140 N N . GLY A 1 542 ? -12.440 4.415 23.238 1.00 94.88 542 GLY A N 1
ATOM 4141 C CA . GLY A 1 542 ? -11.558 3.349 22.780 1.00 94.88 542 GLY A CA 1
ATOM 4142 C C . GLY A 1 542 ? -11.481 3.270 21.255 1.00 94.88 542 GLY A C 1
ATOM 4143 O O . GLY A 1 542 ? -12.219 3.973 20.548 1.00 94.88 542 GLY A O 1
ATOM 4144 N N . PRO A 1 543 ? -10.619 2.379 20.741 1.00 96.69 543 PRO A N 1
ATOM 4145 C CA . PRO A 1 543 ? -10.582 2.069 19.322 1.00 96.69 543 PRO A CA 1
ATOM 4146 C C . PRO A 1 543 ? -11.902 1.473 18.837 1.00 96.69 543 PRO A C 1
ATOM 4148 O O . PRO A 1 543 ? -12.649 0.855 19.601 1.00 96.69 543 PRO A O 1
ATOM 4151 N N . VAL A 1 544 ? -12.154 1.629 17.539 1.00 97.38 544 VAL A N 1
ATOM 4152 C CA . VAL A 1 544 ? -13.103 0.772 16.831 1.00 97.38 544 VAL A CA 1
ATOM 4153 C C . VAL A 1 544 ? -12.397 -0.547 16.571 1.00 97.38 544 VAL A C 1
ATOM 4155 O O . VAL A 1 544 ? -11.344 -0.586 15.931 1.00 97.38 544 VAL A O 1
ATOM 4158 N N . THR A 1 545 ? -12.961 -1.620 17.106 1.00 97.44 545 THR A N 1
ATOM 4159 C CA . THR A 1 545 ? -12.340 -2.940 17.111 1.00 97.44 545 THR A CA 1
ATOM 4160 C C . THR A 1 545 ? -13.278 -3.927 16.438 1.00 97.44 545 THR A C 1
ATOM 4162 O O . THR A 1 545 ? -14.411 -4.109 16.882 1.00 97.44 545 THR A O 1
ATOM 4165 N N . CYS A 1 546 ? -12.815 -4.531 15.346 1.00 97.62 546 CYS A N 1
ATOM 4166 C CA . CYS A 1 546 ? -13.627 -5.313 14.421 1.00 97.62 546 CYS A CA 1
ATOM 4167 C C . CYS A 1 546 ? -13.019 -6.692 14.150 1.00 97.62 546 CYS A C 1
ATOM 4169 O O . CYS A 1 546 ? -11.805 -6.831 14.031 1.00 97.62 546 CYS A O 1
ATOM 4171 N N . GLY A 1 547 ? -13.868 -7.706 14.012 1.00 95.88 547 GLY A N 1
ATOM 4172 C CA . GLY A 1 547 ? -13.478 -9.082 13.709 1.00 95.88 547 GLY A CA 1
ATOM 4173 C C . GLY A 1 547 ? -14.603 -9.856 13.009 1.00 95.88 547 GLY A C 1
ATOM 4174 O O . GLY A 1 547 ? -15.706 -9.332 12.824 1.00 95.88 547 GLY A O 1
ATOM 4175 N N . PRO A 1 548 ? -14.362 -11.107 12.584 1.00 94.69 548 PRO A N 1
ATOM 4176 C CA . PRO A 1 548 ? -15.352 -11.923 11.875 1.00 94.69 548 PRO A CA 1
ATOM 4177 C C . PRO A 1 548 ? -16.538 -12.387 12.734 1.00 94.69 548 PRO A C 1
ATOM 4179 O O . PRO A 1 548 ? -17.570 -12.756 12.181 1.00 94.69 548 PRO A O 1
ATOM 4182 N N . LYS A 1 549 ? -16.400 -12.397 14.059 1.00 92.25 549 LYS A N 1
ATOM 4183 C CA . LYS A 1 549 ? -17.380 -12.900 15.037 1.00 92.25 549 LYS A CA 1
ATOM 4184 C C . LYS A 1 549 ? -17.208 -12.152 16.367 1.00 92.25 549 LYS A C 1
ATOM 4186 O O . LYS A 1 549 ? -16.217 -11.434 16.464 1.00 92.25 549 LYS A O 1
ATOM 4191 N N . PRO A 1 550 ? -18.114 -12.250 17.355 1.00 91.50 550 PRO A N 1
ATOM 4192 C CA . PRO A 1 550 ? -17.917 -11.647 18.677 1.00 91.50 550 PRO A CA 1
ATOM 4193 C C . PRO A 1 550 ? -16.626 -12.116 19.375 1.00 91.50 550 PRO A C 1
ATOM 4195 O O . PRO A 1 550 ? -16.216 -13.263 19.232 1.00 91.50 550 PRO A O 1
ATOM 4198 N N . PHE A 1 551 ? -15.952 -11.220 20.107 1.00 91.69 551 PHE A N 1
ATOM 4199 C CA . PHE A 1 551 ? -14.699 -11.517 20.822 1.00 91.69 551 PHE A CA 1
ATOM 4200 C C . PHE A 1 551 ? -14.441 -10.527 21.962 1.00 91.69 551 PHE A C 1
ATOM 4202 O O . PHE A 1 551 ? -14.915 -9.393 21.942 1.00 91.69 551 PHE A O 1
ATOM 4209 N N . GLY A 1 552 ? -13.648 -10.940 22.955 1.00 87.25 552 GLY A N 1
ATOM 4210 C CA . GLY A 1 552 ? -13.283 -10.078 24.086 1.00 87.25 552 GLY A CA 1
ATOM 4211 C C . GLY A 1 552 ? -14.426 -9.827 25.080 1.00 87.25 552 GLY A C 1
ATOM 4212 O O . GLY A 1 552 ? -14.386 -8.839 25.821 1.00 87.25 552 GLY A O 1
ATOM 4213 N N . PHE A 1 553 ? -15.429 -10.709 25.099 1.00 90.06 553 PHE A N 1
ATOM 4214 C CA . PHE A 1 553 ? -16.519 -10.731 26.074 1.00 90.06 553 PHE A CA 1
ATOM 4215 C C . PHE A 1 553 ? -16.522 -12.083 26.799 1.00 90.06 553 PHE A C 1
ATOM 4217 O O . PHE A 1 553 ? -16.313 -13.107 26.151 1.00 90.06 553 PHE A O 1
ATOM 4224 N N . PRO A 1 554 ? -16.725 -12.106 28.125 1.00 91.31 554 PRO A N 1
ATOM 4225 C CA . PRO A 1 554 ? -16.884 -13.354 28.861 1.00 91.31 554 PRO A CA 1
ATOM 4226 C C . PRO A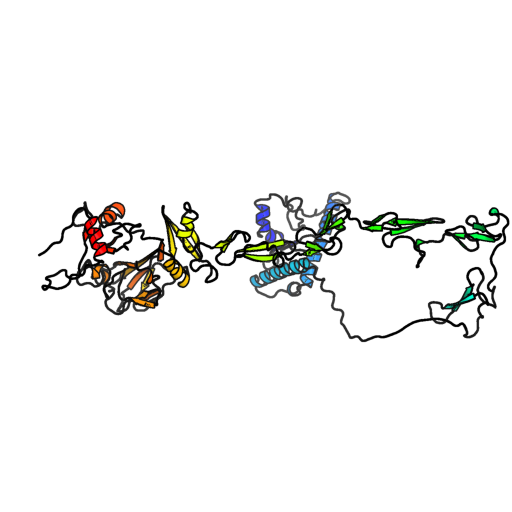 1 554 ? -18.234 -13.996 28.531 1.00 91.31 554 PRO A C 1
ATOM 4228 O O . PRO A 1 554 ? -19.197 -13.287 28.235 1.00 91.31 554 PRO A O 1
ATOM 4231 N N . ILE A 1 555 ? -18.325 -15.321 28.626 1.00 88.38 555 ILE A N 1
ATOM 4232 C CA . ILE A 1 555 ? -19.553 -16.061 28.315 1.00 88.38 555 ILE A CA 1
ATOM 4233 C C . ILE A 1 555 ? -20.664 -15.742 29.319 1.00 88.38 555 ILE A C 1
ATOM 4235 O O . ILE A 1 555 ? -21.839 -15.637 28.969 1.00 88.38 555 ILE A O 1
ATOM 4239 N N . ASP A 1 556 ? -20.291 -15.560 30.583 1.00 88.56 556 ASP A N 1
ATOM 4240 C CA . ASP A 1 556 ? -21.198 -15.217 31.668 1.00 88.56 556 ASP A CA 1
ATOM 4241 C C . ASP A 1 556 ? -20.482 -14.430 32.784 1.00 88.56 556 ASP A C 1
ATOM 4243 O O . ASP A 1 556 ? -19.268 -14.191 32.761 1.00 88.56 556 ASP A O 1
ATOM 4247 N N . CYS A 1 557 ? -21.245 -14.010 33.798 1.00 91.00 557 CYS A N 1
ATOM 4248 C CA . CYS A 1 557 ? -20.697 -13.322 34.965 1.00 91.00 557 CYS A CA 1
ATOM 4249 C C . CYS A 1 557 ? -19.749 -14.211 35.792 1.00 91.00 557 CYS A C 1
ATOM 4251 O O . CYS A 1 557 ? -18.888 -13.701 36.512 1.00 91.00 557 CYS A O 1
ATOM 4253 N N . TYR A 1 558 ? -19.871 -15.537 35.706 1.00 90.88 558 TYR A N 1
ATOM 4254 C CA . TYR A 1 558 ? -18.988 -16.454 36.417 1.00 90.88 558 TYR A CA 1
ATOM 4255 C C . TYR A 1 558 ? -17.580 -16.432 35.807 1.00 90.88 558 TYR A C 1
ATOM 4257 O O . TYR A 1 558 ? -16.596 -16.223 36.524 1.00 90.88 558 TYR A O 1
ATOM 4265 N N . GLU A 1 559 ? -17.470 -16.559 34.486 1.00 91.38 559 GLU A N 1
ATOM 4266 C CA . GLU A 1 559 ? -16.215 -16.405 33.753 1.00 91.38 559 GLU A CA 1
ATOM 4267 C C . GLU A 1 559 ? -15.632 -15.002 33.948 1.00 91.38 559 GLU A C 1
ATOM 4269 O O . GLU A 1 559 ? -14.444 -14.858 34.250 1.00 91.38 559 GLU A O 1
ATOM 4274 N N . ALA A 1 560 ? -16.465 -13.963 33.867 1.00 91.56 560 ALA A N 1
ATOM 4275 C CA . ALA A 1 560 ? -16.043 -12.588 34.120 1.00 91.56 560 ALA A CA 1
ATOM 4276 C C . ALA A 1 560 ? -15.376 -12.419 35.497 1.00 91.56 560 ALA A C 1
ATOM 4278 O O . ALA A 1 560 ? -14.380 -11.704 35.637 1.00 91.56 560 ALA A O 1
ATOM 4279 N N . LYS A 1 561 ? -15.890 -13.107 36.522 1.00 92.00 561 LYS A N 1
ATOM 4280 C CA . LYS A 1 561 ? -15.350 -13.057 37.881 1.00 92.00 561 LYS A CA 1
ATOM 4281 C C . LYS A 1 561 ? -14.015 -13.772 38.021 1.00 92.00 561 LYS A C 1
ATOM 4283 O O . LYS A 1 561 ? -13.077 -13.220 38.599 1.00 92.00 561 LYS A O 1
ATOM 4288 N N . PHE A 1 562 ? -13.929 -15.005 37.529 1.00 89.88 562 PHE A N 1
ATOM 4289 C CA . PHE A 1 562 ? -12.776 -15.871 37.783 1.00 89.88 562 PHE A CA 1
ATOM 4290 C C . PHE A 1 562 ? -11.674 -15.740 36.733 1.00 89.88 562 PHE A C 1
ATOM 4292 O O . PHE A 1 562 ? -10.501 -15.695 37.101 1.00 89.88 562 PHE A O 1
ATOM 4299 N N . SER A 1 563 ? -12.037 -15.631 35.458 1.00 87.81 563 SER A N 1
ATOM 4300 C CA . SER A 1 563 ? -11.098 -15.432 34.349 1.00 87.81 563 SER A CA 1
ATOM 4301 C C . SER A 1 563 ? -10.852 -13.945 34.097 1.00 87.81 563 SER A C 1
ATOM 4303 O O . SER A 1 563 ? -9.709 -13.529 33.923 1.00 87.81 563 SER A O 1
ATOM 4305 N N . GLY A 1 564 ? -11.910 -13.127 34.138 1.00 81.56 564 GLY A N 1
ATOM 4306 C CA . GLY A 1 564 ? -11.823 -11.675 33.931 1.00 81.56 564 GLY A CA 1
ATOM 4307 C C . GLY A 1 564 ? -11.388 -10.872 35.165 1.00 81.56 564 GLY A C 1
ATOM 4308 O O . GLY A 1 564 ? -11.112 -9.679 35.051 1.00 81.56 564 GLY A O 1
ATOM 4309 N N . ASN A 1 565 ? -11.304 -11.504 36.344 1.00 86.88 565 ASN A N 1
ATOM 4310 C CA . ASN A 1 565 ? -10.950 -10.874 37.624 1.00 86.88 565 ASN A CA 1
ATOM 4311 C C . ASN A 1 565 ? -11.849 -9.670 37.998 1.00 86.88 565 ASN A C 1
ATOM 4313 O O . ASN A 1 565 ? -11.418 -8.746 38.697 1.00 86.88 565 ASN A O 1
ATOM 4317 N N . ILE A 1 566 ? -13.110 -9.679 37.553 1.00 86.88 566 ILE A N 1
ATOM 4318 C CA . ILE A 1 566 ? -14.111 -8.661 37.894 1.00 86.88 566 ILE A CA 1
ATOM 4319 C C . ILE A 1 566 ? -14.747 -9.019 39.241 1.00 86.88 566 ILE A C 1
ATOM 4321 O O . ILE A 1 566 ? -15.381 -10.058 39.388 1.00 86.88 566 ILE A O 1
ATOM 4325 N N . LYS A 1 567 ? -14.560 -8.167 40.255 1.00 87.19 567 LYS A N 1
ATOM 4326 C CA . LYS A 1 567 ? -14.961 -8.473 41.646 1.00 87.19 567 LYS A CA 1
ATOM 4327 C C . LYS A 1 567 ? -16.144 -7.677 42.180 1.00 87.19 567 LYS A C 1
ATOM 4329 O O . LYS A 1 567 ? -16.582 -7.970 43.285 1.00 87.19 567 LYS A O 1
ATOM 4334 N N . LYS A 1 568 ? -16.588 -6.655 41.457 1.00 87.31 568 LYS A N 1
ATOM 4335 C CA . LYS A 1 568 ? -17.656 -5.756 41.897 1.00 87.31 568 LYS A CA 1
ATOM 4336 C C . LYS A 1 568 ? -18.940 -6.051 41.152 1.00 87.31 568 LYS A C 1
ATOM 4338 O O . LYS A 1 568 ? -18.876 -6.459 39.991 1.00 87.31 568 LYS A O 1
ATOM 4343 N N . ASP A 1 569 ? -20.057 -5.785 41.812 1.00 86.06 569 ASP A N 1
ATOM 4344 C CA . ASP A 1 569 ? -21.357 -5.785 41.159 1.00 86.06 569 ASP A CA 1
ATOM 4345 C C . ASP A 1 569 ? -21.399 -4.706 40.076 1.00 86.06 569 ASP A C 1
ATOM 4347 O O . ASP A 1 569 ? -20.816 -3.624 40.220 1.00 86.06 569 ASP A O 1
ATOM 4351 N N . GLY A 1 570 ? -22.099 -4.989 38.983 1.00 82.62 570 GLY A N 1
ATOM 4352 C CA . GLY A 1 570 ? -22.274 -4.001 37.931 1.00 82.62 570 GLY A CA 1
ATOM 4353 C C . GLY A 1 570 ? -22.727 -4.566 36.594 1.00 82.62 570 GLY A C 1
ATOM 4354 O O . GLY A 1 570 ? -22.762 -5.786 36.404 1.00 82.62 570 GLY A O 1
ATOM 4355 N N . PRO A 1 571 ? -23.061 -3.667 35.657 1.00 83.12 571 PRO A N 1
ATOM 4356 C CA . PRO A 1 571 ? -23.394 -4.050 34.300 1.00 83.12 571 PRO A CA 1
ATOM 4357 C C . PRO A 1 571 ? -22.200 -4.673 33.583 1.00 83.12 571 PRO A C 1
ATOM 4359 O O . PRO A 1 571 ? -21.075 -4.178 33.681 1.00 83.12 571 PRO A O 1
ATOM 4362 N N . LEU A 1 572 ? -22.461 -5.701 32.783 1.00 86.94 572 LEU A N 1
ATOM 4363 C CA . LEU A 1 572 ? -21.470 -6.305 31.905 1.00 86.94 572 LEU A CA 1
ATOM 4364 C C . LEU A 1 572 ? -22.116 -6.767 30.602 1.00 86.94 572 LEU A C 1
ATOM 4366 O O . LEU A 1 572 ? -23.260 -7.209 30.587 1.00 86.94 572 LEU A O 1
ATOM 4370 N N . ILE A 1 573 ? -21.366 -6.687 29.507 1.00 86.94 573 ILE A N 1
ATOM 4371 C CA . ILE A 1 573 ? -21.757 -7.317 28.248 1.00 86.94 573 ILE A CA 1
ATOM 4372 C C . ILE A 1 573 ? -21.135 -8.712 28.212 1.00 86.94 573 ILE A C 1
ATOM 4374 O O . ILE A 1 573 ? -19.915 -8.834 28.347 1.00 86.94 573 ILE A O 1
ATOM 4378 N N . ILE A 1 574 ? -21.969 -9.735 28.043 1.00 88.19 574 ILE A N 1
ATOM 4379 C CA . ILE A 1 574 ? -21.564 -11.143 27.999 1.00 88.19 574 ILE A CA 1
ATOM 4380 C C . ILE A 1 574 ? -21.952 -11.784 26.667 1.00 88.19 574 ILE A C 1
ATOM 4382 O O . ILE A 1 574 ? -22.952 -11.404 26.061 1.00 88.19 574 ILE A O 1
ATOM 4386 N N . ASP A 1 575 ? -21.174 -12.765 26.228 1.00 89.12 575 ASP A N 1
ATOM 4387 C CA . ASP A 1 575 ? -21.394 -13.524 24.997 1.00 89.12 575 ASP A CA 1
ATOM 4388 C C . ASP A 1 575 ? -21.881 -14.948 25.311 1.00 89.12 575 ASP A C 1
ATOM 4390 O O . ASP A 1 575 ? -21.112 -15.893 25.479 1.00 89.12 575 ASP A O 1
ATOM 4394 N N . VAL A 1 576 ? -23.196 -15.091 25.443 1.00 85.06 576 VAL A N 1
ATOM 4395 C CA . VAL A 1 576 ? -23.836 -16.243 26.097 1.00 85.06 576 VAL A CA 1
ATOM 4396 C C . VAL A 1 576 ? -23.641 -17.562 25.357 1.00 85.06 576 VAL A C 1
ATOM 4398 O O . VAL A 1 576 ? -23.560 -18.631 25.973 1.00 85.06 576 VAL A O 1
ATOM 4401 N N . ASP A 1 577 ? -23.570 -17.539 24.029 1.00 82.38 577 ASP A N 1
ATOM 4402 C CA . ASP A 1 577 ? -23.279 -18.716 23.218 1.00 82.38 577 ASP A CA 1
ATOM 4403 C C . ASP A 1 577 ? -21.791 -18.889 22.906 1.00 82.38 577 ASP A C 1
ATOM 4405 O O . ASP A 1 577 ? -21.398 -20.004 22.548 1.00 82.38 577 ASP A O 1
ATOM 4409 N N . GLY A 1 578 ? -20.977 -17.885 23.230 1.00 84.56 578 GLY A N 1
ATOM 4410 C CA . GLY A 1 578 ? -19.547 -17.836 22.977 1.00 84.56 578 GLY A CA 1
ATOM 4411 C C . GLY A 1 578 ? -19.256 -17.305 21.573 1.00 84.56 578 GLY A C 1
ATOM 4412 O O . GLY A 1 578 ? -20.168 -17.167 20.762 1.00 84.56 578 GLY A O 1
ATOM 4413 N N . PRO A 1 579 ? -17.974 -17.104 21.229 1.00 80.06 579 PRO A N 1
ATOM 4414 C CA . PRO A 1 579 ? -17.591 -16.351 20.035 1.00 80.06 579 PRO A CA 1
ATOM 4415 C C . PRO A 1 579 ? -18.079 -16.983 18.723 1.00 80.06 579 PRO A C 1
ATOM 4417 O O . PRO A 1 579 ? -18.297 -16.280 17.746 1.00 80.06 579 PRO A O 1
ATOM 4420 N N . ASP A 1 580 ? -18.250 -18.309 18.676 1.00 84.25 580 ASP A N 1
ATOM 4421 C CA . ASP A 1 580 ? -18.771 -19.041 17.506 1.00 84.25 580 ASP A CA 1
ATOM 4422 C C . ASP A 1 580 ? -20.307 -19.160 17.484 1.00 84.25 580 ASP A C 1
ATOM 4424 O O . ASP A 1 580 ? -20.887 -19.802 16.603 1.00 84.25 580 ASP A O 1
ATOM 4428 N N . GLY A 1 581 ? -20.971 -18.592 18.487 1.00 80.06 581 GLY A N 1
ATOM 4429 C CA . GLY A 1 581 ? -22.411 -18.567 18.628 1.00 80.06 581 GLY A CA 1
ATOM 4430 C C . GLY A 1 581 ? -23.083 -17.582 17.664 1.00 80.06 581 GLY A C 1
ATOM 4431 O O . GLY A 1 581 ? -22.482 -16.595 17.247 1.00 80.06 581 GLY A O 1
ATOM 4432 N N . PRO A 1 582 ? -24.339 -17.839 17.255 1.00 77.38 582 PRO A N 1
ATOM 4433 C CA . PRO A 1 582 ? -25.074 -16.923 16.387 1.00 77.38 582 PRO A CA 1
ATOM 4434 C C . PRO A 1 582 ? -25.683 -15.712 17.114 1.00 77.38 582 PRO A C 1
ATOM 4436 O O . PRO A 1 582 ? -26.234 -14.847 16.433 1.00 77.38 582 PRO A O 1
ATOM 4439 N N . ALA A 1 583 ? -25.699 -15.666 18.453 1.00 77.69 583 ALA A N 1
ATOM 4440 C CA . ALA A 1 583 ? -26.182 -14.490 19.175 1.00 77.69 583 ALA A CA 1
ATOM 4441 C C . ALA A 1 583 ? -25.095 -13.423 19.293 1.00 77.69 583 ALA A C 1
ATOM 4443 O O . ALA A 1 583 ? -23.905 -13.701 19.375 1.00 77.69 583 ALA A O 1
ATOM 4444 N N . ASN A 1 584 ? -25.541 -12.170 19.314 1.00 79.25 584 ASN A N 1
ATOM 4445 C CA . ASN A 1 584 ? -24.671 -11.064 19.672 1.00 79.25 584 ASN A CA 1
ATOM 4446 C C . ASN A 1 584 ? -24.547 -10.981 21.200 1.00 79.25 584 ASN A C 1
ATOM 4448 O O . ASN A 1 584 ? -25.487 -11.355 21.908 1.00 79.25 584 ASN A O 1
ATOM 4452 N N . PRO A 1 585 ? -23.442 -10.417 21.716 1.00 88.00 585 PRO A N 1
ATOM 4453 C CA . PRO A 1 585 ? -23.289 -10.185 23.141 1.00 88.00 585 PRO A CA 1
ATOM 4454 C C . PRO A 1 585 ? -24.433 -9.339 23.712 1.00 88.00 585 PRO A C 1
ATOM 4456 O O . PRO A 1 585 ? -24.888 -8.377 23.089 1.00 88.00 585 PRO A O 1
ATOM 4459 N N . ILE A 1 586 ? -24.878 -9.673 24.921 1.00 83.38 586 ILE A N 1
ATOM 4460 C CA . ILE A 1 586 ? -25.997 -9.006 25.589 1.00 83.38 586 ILE A CA 1
ATOM 4461 C C . ILE A 1 586 ? -25.568 -8.331 26.882 1.00 83.38 586 ILE A C 1
ATOM 4463 O O . ILE A 1 586 ? -24.660 -8.780 27.579 1.00 83.38 586 ILE A O 1
ATOM 4467 N N . LEU A 1 587 ? -26.251 -7.237 27.209 1.00 82.62 587 LEU A N 1
ATOM 4468 C CA . LEU A 1 587 ? -26.061 -6.525 28.461 1.00 82.62 587 LEU A CA 1
ATOM 4469 C C . LEU A 1 587 ? -26.803 -7.236 29.597 1.00 82.62 587 LEU A C 1
ATOM 4471 O O . LEU A 1 587 ? -28.016 -7.415 29.526 1.00 82.62 587 LEU A O 1
ATOM 4475 N N . VAL A 1 588 ? -26.089 -7.561 30.669 1.00 85.00 588 VAL A N 1
ATOM 4476 C CA . VAL A 1 588 ? -26.632 -8.155 31.896 1.00 85.00 588 VAL A CA 1
ATOM 4477 C C . VAL A 1 588 ? -26.146 -7.392 33.124 1.00 85.00 588 VAL A C 1
ATOM 4479 O O . VAL A 1 588 ? -25.164 -6.652 33.062 1.00 85.00 588 VAL A O 1
ATOM 4482 N N . GLN A 1 589 ? -26.810 -7.598 34.260 1.00 87.19 589 GLN A N 1
ATOM 4483 C CA . GLN A 1 589 ? -26.270 -7.216 35.560 1.00 87.19 589 GLN A CA 1
ATOM 4484 C C . GLN A 1 589 ? -25.503 -8.405 36.141 1.00 87.19 589 GLN A C 1
ATOM 4486 O O . GLN A 1 589 ? -26.031 -9.513 36.188 1.00 87.19 589 GLN A O 1
ATOM 4491 N N . CYS A 1 590 ? -24.284 -8.190 36.621 1.00 88.94 590 CYS A N 1
ATOM 4492 C CA . CYS A 1 590 ? -23.551 -9.201 37.372 1.00 88.94 590 CYS A CA 1
ATOM 4493 C C . CYS A 1 590 ? -23.595 -8.896 38.870 1.00 88.94 590 CYS A C 1
ATOM 4495 O O . CYS A 1 590 ? -23.219 -7.802 39.291 1.00 88.94 590 CYS A O 1
ATOM 4497 N N . ASP A 1 591 ? -24.010 -9.881 39.663 1.00 89.69 591 ASP A N 1
ATOM 4498 C CA . ASP A 1 591 ? -23.813 -9.909 41.115 1.00 89.69 591 ASP A CA 1
ATOM 4499 C C . ASP A 1 591 ? -22.580 -10.774 41.415 1.00 89.69 591 ASP A C 1
ATOM 4501 O O . ASP A 1 591 ? -22.561 -11.995 41.212 1.00 89.69 591 ASP A O 1
ATOM 4505 N N . MET A 1 592 ? -21.513 -10.102 41.836 1.00 89.56 592 MET A N 1
ATOM 4506 C CA . MET A 1 592 ? -20.212 -10.672 42.157 1.00 89.56 592 MET A CA 1
ATOM 4507 C C . MET A 1 592 ? -19.952 -10.682 43.667 1.00 89.56 592 MET A C 1
ATOM 4509 O O . MET A 1 592 ? -19.068 -11.417 44.120 1.00 89.56 592 MET A O 1
ATOM 4513 N N . GLU A 1 593 ? -20.672 -9.888 44.454 1.00 89.12 593 GLU A N 1
ATOM 4514 C CA . GLU A 1 593 ? -20.368 -9.644 45.864 1.00 89.12 593 GLU A CA 1
ATOM 4515 C C . GLU A 1 593 ? -21.234 -10.471 46.816 1.00 89.12 593 GLU A C 1
ATOM 4517 O O . GLU A 1 593 ? -20.712 -10.947 47.831 1.00 89.12 593 GLU A O 1
ATOM 4522 N N . SER A 1 594 ? -22.505 -10.734 46.483 1.00 89.25 594 SER A N 1
ATOM 4523 C CA . SER A 1 594 ? -23.420 -11.475 47.368 1.00 89.25 594 SER A CA 1
ATOM 4524 C C . SER A 1 594 ? -22.897 -12.870 47.706 1.00 89.25 594 SER A C 1
ATOM 4526 O O . SER A 1 594 ? -23.062 -13.359 48.827 1.00 89.25 594 SER A O 1
ATOM 4528 N N . TYR A 1 595 ? -22.225 -13.513 46.746 1.00 87.12 595 TYR A N 1
ATOM 4529 C CA . TYR A 1 595 ? -21.674 -14.853 46.908 1.00 87.12 595 TYR A CA 1
ATOM 4530 C C . TYR A 1 595 ? -20.231 -14.926 46.385 1.00 87.12 595 TYR A C 1
ATOM 4532 O O . TYR A 1 595 ? -19.998 -15.044 45.184 1.00 87.12 595 TYR A O 1
ATOM 4540 N N . PRO A 1 596 ? -19.209 -14.951 47.261 1.00 85.25 596 PRO A N 1
ATOM 4541 C CA . PRO A 1 596 ? -17.806 -14.911 46.837 1.00 85.25 596 PRO A CA 1
ATOM 4542 C C . PRO A 1 596 ? -17.372 -16.032 45.877 1.00 85.25 596 PRO A C 1
ATOM 4544 O O . PRO A 1 596 ? -16.450 -15.828 45.094 1.00 85.25 596 PRO A O 1
ATOM 4547 N N . HIS A 1 597 ? -18.045 -17.184 45.899 1.00 88.56 597 HIS A N 1
ATOM 4548 C CA . HIS A 1 597 ? -17.695 -18.383 45.129 1.00 88.56 597 HIS A CA 1
ATOM 4549 C C . HIS A 1 597 ? -18.426 -18.522 43.781 1.00 88.56 597 HIS A C 1
ATOM 4551 O O . HIS A 1 597 ? -18.175 -19.485 43.065 1.00 88.56 597 HIS A O 1
ATOM 4557 N N . VAL A 1 598 ? -19.317 -17.594 43.423 1.00 89.25 598 VAL A N 1
ATOM 4558 C CA . VAL A 1 598 ? -20.064 -17.621 42.155 1.00 89.25 598 VAL A CA 1
ATOM 4559 C C . VAL A 1 598 ? -20.189 -16.198 41.603 1.00 89.25 598 VAL A C 1
ATOM 4561 O O . VAL A 1 598 ? -20.240 -15.242 42.372 1.00 89.25 598 VAL A O 1
ATOM 4564 N N . GLY A 1 599 ? -20.149 -16.034 40.283 1.00 89.88 599 GLY A N 1
ATOM 4565 C CA . GLY A 1 599 ? -20.612 -14.814 39.620 1.00 89.88 599 GLY A CA 1
ATOM 4566 C C . GLY A 1 599 ? -22.019 -15.070 39.099 1.00 89.88 599 GLY A C 1
ATOM 4567 O O . GLY A 1 599 ? -22.222 -16.041 38.372 1.00 89.88 599 GLY A O 1
ATOM 4568 N N . ILE A 1 600 ? -22.993 -14.270 39.524 1.00 90.25 600 ILE A N 1
ATOM 4569 C CA . ILE A 1 600 ? -24.404 -14.481 39.195 1.00 90.25 600 ILE A CA 1
ATOM 4570 C C . ILE A 1 600 ? -24.798 -13.529 38.074 1.00 90.25 600 ILE A C 1
ATOM 4572 O O . ILE A 1 600 ? -24.699 -12.313 38.220 1.00 90.25 600 ILE A O 1
ATOM 4576 N N . THR A 1 601 ? -25.285 -14.094 36.972 1.00 90.00 601 THR A N 1
ATOM 4577 C CA . THR A 1 601 ? -25.914 -13.334 35.890 1.00 90.00 601 THR A CA 1
ATOM 4578 C C . THR A 1 601 ? -27.355 -13.006 36.267 1.00 90.00 601 THR A C 1
ATOM 4580 O O . THR A 1 601 ? -28.183 -13.902 36.433 1.00 90.00 601 THR A O 1
ATOM 4583 N N . VAL A 1 602 ? -27.660 -11.718 36.397 1.00 86.94 602 VAL A N 1
ATOM 4584 C CA . VAL A 1 602 ? -28.986 -11.184 36.709 1.00 86.94 602 VAL A CA 1
ATOM 4585 C C . VAL A 1 602 ? -29.559 -10.530 35.453 1.00 86.94 602 VAL A C 1
ATOM 4587 O O . VAL A 1 602 ? -29.056 -9.520 34.957 1.00 86.94 602 VAL A O 1
ATOM 4590 N N . ILE A 1 603 ? -30.635 -11.120 34.934 1.00 82.56 603 ILE A N 1
ATOM 4591 C CA . ILE A 1 603 ? -31.385 -10.584 33.798 1.00 82.56 603 ILE A CA 1
ATOM 4592 C C . ILE A 1 603 ? -32.499 -9.711 34.366 1.00 82.56 603 ILE A C 1
ATOM 4594 O O . ILE A 1 603 ? -33.486 -10.214 34.904 1.00 82.56 603 ILE A O 1
ATOM 4598 N N . VAL A 1 604 ? -32.314 -8.398 34.290 1.00 76.06 604 VAL A N 1
ATOM 4599 C CA . VAL A 1 604 ? -33.297 -7.439 34.799 1.00 76.06 604 VAL A CA 1
ATOM 4600 C C . VAL A 1 604 ? -34.466 -7.278 33.827 1.00 76.06 604 VAL A C 1
ATOM 4602 O O . VAL A 1 604 ? -34.331 -7.523 32.626 1.00 76.06 604 VAL A O 1
ATOM 4605 N N . HIS A 1 605 ? -35.604 -6.828 34.344 1.00 75.94 605 HIS A N 1
ATOM 4606 C CA . HIS A 1 605 ? -36.764 -6.436 33.550 1.00 75.94 605 HIS A CA 1
ATOM 4607 C C . HIS A 1 605 ? -37.232 -5.030 33.920 1.00 75.94 605 HIS A C 1
ATOM 4609 O O . HIS A 1 605 ? -36.894 -4.501 34.977 1.00 75.94 605 HIS A O 1
ATOM 4615 N N . ASP A 1 606 ? -38.029 -4.436 33.042 1.00 68.69 606 ASP A N 1
ATOM 4616 C CA . ASP A 1 606 ? -38.547 -3.068 33.116 1.00 68.69 606 ASP A CA 1
ATOM 4617 C C . ASP A 1 606 ? -39.546 -2.818 34.265 1.00 68.69 606 ASP A C 1
ATOM 4619 O O . ASP A 1 606 ? -39.979 -1.686 34.475 1.00 68.69 606 ASP A O 1
ATOM 4623 N N . GLN A 1 607 ? -39.898 -3.853 35.036 1.00 68.19 607 GLN A N 1
ATOM 4624 C CA . GLN A 1 607 ? -40.930 -3.795 36.075 1.00 68.19 607 GLN A CA 1
ATOM 4625 C C . GLN A 1 607 ? -40.470 -4.294 37.464 1.00 68.19 607 GLN A C 1
ATOM 4627 O O . GLN A 1 607 ? -41.008 -5.277 37.968 1.00 68.19 607 GLN A O 1
ATOM 4632 N N . PRO A 1 608 ? -39.523 -3.632 38.150 1.00 62.38 608 PRO A N 1
ATOM 4633 C CA . PRO A 1 608 ? -38.970 -4.097 39.433 1.00 62.38 608 PRO A CA 1
ATOM 4634 C C . PRO A 1 608 ? -39.931 -4.006 40.643 1.00 62.38 608 PRO A C 1
ATOM 4636 O O . PRO A 1 608 ? -39.533 -4.308 41.767 1.00 62.38 608 PRO A O 1
ATOM 4639 N N . GLY A 1 609 ? -41.177 -3.558 40.449 1.00 67.50 609 GLY A N 1
ATOM 4640 C CA . GLY A 1 609 ? -42.164 -3.324 41.509 1.00 67.50 609 GLY A CA 1
ATOM 4641 C C . GLY A 1 609 ? -43.494 -4.063 41.298 1.00 67.50 609 GLY A C 1
ATOM 4642 O O . GLY A 1 609 ? -43.608 -4.888 40.393 1.00 67.50 609 GLY A O 1
ATOM 4643 N N . PRO A 1 610 ? -44.525 -3.766 42.116 1.00 65.62 610 PRO A N 1
ATOM 4644 C CA . PRO A 1 610 ? -45.850 -4.364 41.970 1.00 65.62 610 PRO A CA 1
ATOM 4645 C C . PRO A 1 610 ? -46.420 -4.068 40.581 1.00 65.62 610 PRO A C 1
ATOM 4647 O O . PRO A 1 610 ? -46.729 -2.920 40.258 1.00 65.62 610 PRO A O 1
ATOM 4650 N N . THR A 1 611 ? -46.567 -5.104 39.761 1.00 67.38 611 THR A N 1
ATOM 4651 C CA . THR A 1 611 ? -47.084 -4.983 38.398 1.00 67.38 611 THR A CA 1
ATOM 4652 C C . THR A 1 611 ? -48.593 -5.197 38.363 1.00 67.38 611 THR A C 1
ATOM 4654 O O . THR A 1 611 ? -49.102 -6.164 38.938 1.00 67.38 611 THR A O 1
ATOM 4657 N N . PRO A 1 612 ? -49.355 -4.327 37.677 1.00 74.94 612 PRO A N 1
ATOM 4658 C CA . PRO A 1 612 ? -50.756 -4.597 37.402 1.00 74.94 612 PRO A CA 1
ATOM 4659 C C . PRO A 1 612 ? -50.916 -5.907 36.612 1.00 74.94 612 PRO A C 1
ATOM 4661 O O . PRO A 1 612 ? -50.107 -6.186 35.717 1.00 74.94 612 PRO A O 1
ATOM 4664 N N . PRO A 1 613 ? -51.983 -6.688 36.860 1.00 75.19 613 PRO A N 1
ATOM 4665 C CA . PRO A 1 613 ? -52.285 -7.866 36.054 1.00 75.19 613 PRO A CA 1
ATOM 4666 C C . PRO A 1 613 ? -52.341 -7.515 34.558 1.00 75.19 613 PRO A C 1
ATOM 4668 O O . PRO A 1 613 ? -52.922 -6.495 34.190 1.00 75.19 613 PRO A O 1
ATOM 4671 N N . ASN A 1 614 ? -51.786 -8.382 33.705 1.00 78.25 614 ASN A N 1
ATOM 4672 C CA . ASN A 1 614 ? -51.684 -8.227 32.242 1.00 78.25 614 ASN A CA 1
ATOM 4673 C C . ASN A 1 614 ? -50.718 -7.141 31.734 1.00 78.25 614 ASN A C 1
ATOM 4675 O O . ASN A 1 614 ? -50.758 -6.816 30.547 1.00 78.25 614 ASN A O 1
ATOM 4679 N N . THR A 1 615 ? -49.843 -6.603 32.583 1.00 77.56 615 THR A N 1
ATOM 4680 C CA . THR A 1 615 ? -48.725 -5.770 32.112 1.00 77.56 615 THR A CA 1
ATOM 4681 C C . THR A 1 615 ? -47.668 -6.669 31.462 1.00 77.56 615 THR A C 1
ATOM 4683 O O . THR A 1 615 ? -47.206 -7.603 32.122 1.00 77.56 615 THR A O 1
ATOM 4686 N N . PRO A 1 616 ? -47.295 -6.451 30.188 1.00 77.00 616 PRO A N 1
ATOM 4687 C CA . PRO A 1 616 ? -46.170 -7.155 29.580 1.00 77.00 616 PRO A CA 1
ATOM 4688 C C . PRO A 1 616 ? -44.880 -6.854 30.351 1.00 77.00 616 PRO A C 1
ATOM 4690 O O . PRO A 1 616 ? -44.658 -5.707 30.727 1.00 77.00 616 PRO A O 1
ATOM 4693 N N . ILE A 1 617 ? -44.056 -7.875 30.593 1.00 75.12 617 ILE A N 1
ATOM 4694 C CA . ILE A 1 617 ? -42.728 -7.719 31.199 1.00 75.12 617 ILE A CA 1
ATOM 4695 C C . ILE A 1 617 ? -41.701 -7.764 30.072 1.00 75.12 617 ILE A C 1
ATOM 4697 O O . ILE A 1 617 ? -41.636 -8.754 29.338 1.00 75.12 617 ILE A O 1
ATOM 4701 N N . GLU A 1 618 ? -40.900 -6.714 29.947 1.00 73.25 618 GLU A N 1
ATOM 4702 C CA . GLU A 1 618 ? -39.790 -6.632 29.008 1.00 73.25 618 GLU A CA 1
ATOM 4703 C C . GLU A 1 618 ? -38.465 -6.794 29.752 1.00 73.25 618 GLU A C 1
ATOM 4705 O O . GLU A 1 618 ? -38.110 -6.029 30.648 1.00 73.25 618 GLU A O 1
ATOM 4710 N N . TYR A 1 619 ? -37.706 -7.820 29.379 1.00 75.06 619 TYR A N 1
ATOM 4711 C CA . TYR A 1 619 ? -36.373 -8.049 29.922 1.00 75.06 619 TYR A CA 1
ATOM 4712 C C . TYR A 1 619 ? -35.324 -7.217 29.172 1.00 75.06 619 TYR A C 1
ATOM 4714 O O . TYR A 1 619 ? -35.469 -6.923 27.984 1.00 75.06 619 TYR A O 1
ATOM 4722 N N . ALA A 1 620 ? -34.225 -6.874 29.848 1.00 64.50 620 ALA A N 1
ATOM 4723 C CA . ALA A 1 620 ? -33.052 -6.259 29.231 1.00 64.50 620 ALA A CA 1
ATOM 4724 C C . ALA A 1 620 ? -32.288 -7.299 28.387 1.00 64.50 620 ALA A C 1
ATOM 4726 O O . ALA A 1 620 ? -31.260 -7.826 28.792 1.00 64.50 620 ALA A O 1
ATOM 4727 N N . GLY A 1 621 ? -32.836 -7.640 27.221 1.00 65.88 621 GLY A N 1
ATOM 4728 C CA . GLY A 1 621 ? -32.334 -8.677 26.318 1.00 65.88 621 GLY A CA 1
ATOM 4729 C C . GLY A 1 621 ? -33.470 -9.245 25.468 1.00 65.88 621 GLY A C 1
ATOM 4730 O O . GLY A 1 621 ? -34.638 -9.110 25.825 1.00 65.88 621 GLY A O 1
ATOM 4731 N N . ASN A 1 622 ? -33.165 -9.865 24.325 1.00 70.06 622 ASN A N 1
ATOM 4732 C CA . ASN A 1 622 ? -34.214 -10.550 23.567 1.00 70.06 622 ASN A CA 1
ATOM 4733 C C . ASN A 1 622 ? -34.540 -11.911 24.224 1.00 70.06 622 ASN A C 1
ATOM 4735 O O . ASN A 1 622 ? -33.691 -12.531 24.867 1.00 70.06 622 ASN A O 1
ATOM 4739 N N . ASN A 1 623 ? -35.769 -12.401 24.044 1.00 72.25 623 ASN A N 1
ATOM 4740 C CA . ASN A 1 623 ? -36.215 -13.657 24.665 1.00 72.25 623 ASN A CA 1
ATOM 4741 C C . ASN A 1 623 ? -35.401 -14.890 24.225 1.00 72.25 623 ASN A C 1
ATOM 4743 O O . ASN A 1 623 ? -35.331 -15.870 24.967 1.00 72.25 623 ASN A O 1
ATOM 4747 N N . GLY A 1 624 ? -34.793 -14.864 23.035 1.00 74.62 624 GLY A N 1
ATOM 4748 C CA . GLY A 1 624 ? -33.957 -15.956 22.531 1.00 74.62 624 GLY A CA 1
ATOM 4749 C C . GLY A 1 624 ? -32.634 -16.071 23.289 1.00 74.62 624 GLY A C 1
ATOM 4750 O O . GLY A 1 624 ? -32.270 -17.159 23.730 1.00 74.62 624 GLY A O 1
ATOM 4751 N N . ASP A 1 625 ? -31.957 -14.949 23.511 1.00 72.94 625 ASP A N 1
ATOM 4752 C CA . ASP A 1 625 ? -30.676 -14.878 24.219 1.00 72.94 625 ASP A CA 1
ATOM 4753 C C . ASP A 1 625 ? -30.860 -15.196 25.704 1.00 72.94 625 ASP A C 1
ATOM 4755 O O . ASP A 1 625 ? -30.085 -15.952 26.290 1.00 72.94 625 ASP A O 1
ATOM 4759 N N . ILE A 1 626 ? -31.953 -14.708 26.297 1.00 77.25 626 ILE A N 1
ATOM 4760 C CA . ILE A 1 626 ? -32.347 -15.042 27.670 1.00 77.25 626 ILE A CA 1
ATOM 4761 C C . ILE A 1 626 ? -32.581 -16.550 27.812 1.00 77.25 626 ILE A C 1
ATOM 4763 O O . ILE A 1 626 ? -32.106 -17.159 28.770 1.00 77.25 626 ILE A O 1
ATOM 4767 N N . SER A 1 627 ? -33.258 -17.174 26.841 1.00 80.25 627 SER A N 1
ATOM 4768 C CA . SER A 1 627 ? -33.476 -18.627 26.846 1.00 80.25 627 SER A CA 1
ATOM 4769 C C . SER A 1 627 ? -32.152 -19.395 26.808 1.00 80.25 627 SER A C 1
ATOM 4771 O O . SER A 1 627 ? -31.987 -20.349 27.564 1.00 80.25 627 SER A O 1
ATOM 4773 N N . LYS A 1 628 ? -31.168 -18.939 26.021 1.00 78.38 628 LYS A N 1
ATOM 4774 C CA . LYS A 1 628 ? -29.824 -19.544 25.981 1.00 78.38 628 LYS A CA 1
ATOM 4775 C C . LYS A 1 628 ? -29.079 -19.425 27.312 1.00 78.38 628 LYS A C 1
ATOM 4777 O O . LYS A 1 628 ? -28.437 -20.390 27.725 1.00 78.38 628 LYS A O 1
ATOM 4782 N N . ILE A 1 629 ? -29.175 -18.278 27.998 1.00 80.94 629 ILE A N 1
ATOM 4783 C CA . ILE A 1 629 ? -28.604 -18.129 29.349 1.00 80.94 629 ILE A CA 1
ATOM 4784 C C . ILE A 1 629 ? -29.217 -19.167 30.282 1.00 80.94 629 ILE A C 1
ATOM 4786 O O . ILE A 1 629 ? -28.487 -19.850 30.999 1.00 80.94 629 ILE A O 1
ATOM 4790 N N . ILE A 1 630 ? -30.545 -19.293 30.268 1.00 82.94 630 ILE A N 1
ATOM 4791 C CA . ILE A 1 630 ? -31.269 -20.230 31.132 1.00 82.94 630 ILE A CA 1
ATOM 4792 C C . ILE A 1 630 ? -30.847 -21.674 30.832 1.00 82.94 630 ILE A C 1
ATOM 4794 O O . ILE A 1 630 ? -30.577 -22.429 31.760 1.00 82.94 630 ILE A O 1
ATOM 4798 N N . GLU A 1 631 ? -30.728 -22.052 29.557 1.00 83.12 631 GLU A N 1
ATOM 4799 C CA . GLU A 1 631 ? -30.309 -23.398 29.140 1.00 83.12 631 GLU A CA 1
ATOM 4800 C C . GLU A 1 631 ? -28.878 -23.752 29.568 1.00 83.12 631 GLU A C 1
ATOM 4802 O O . GLU A 1 631 ? -28.610 -24.898 29.932 1.00 83.12 631 GLU A O 1
ATOM 4807 N N . LYS A 1 632 ? -27.951 -22.786 29.529 1.00 79.25 632 LYS A N 1
ATOM 4808 C CA . LYS A 1 632 ? -26.549 -23.001 29.921 1.00 79.25 632 LYS A CA 1
ATOM 4809 C C . LYS A 1 632 ? -26.302 -22.872 31.425 1.00 79.25 632 LYS A C 1
ATOM 4811 O O . LYS A 1 632 ? -25.285 -23.358 31.922 1.00 79.25 632 LYS A O 1
ATOM 4816 N N . SER A 1 633 ? -27.207 -22.230 32.154 1.00 82.94 633 SER A N 1
ATOM 4817 C CA . SER A 1 633 ? -27.063 -22.004 33.590 1.00 82.94 633 SER A CA 1
ATOM 4818 C C . SER A 1 633 ? -27.369 -23.277 34.380 1.00 82.94 633 SER A C 1
ATOM 4820 O O . SER A 1 633 ? -28.446 -23.856 34.276 1.00 82.94 633 SER A O 1
ATOM 4822 N N . ALA A 1 634 ? -26.441 -23.696 35.246 1.00 85.12 634 ALA A N 1
ATOM 4823 C CA . ALA A 1 634 ? -26.633 -24.876 36.099 1.00 85.12 634 ALA A CA 1
ATOM 4824 C C . ALA A 1 634 ? -27.797 -24.722 37.097 1.00 85.12 634 ALA A C 1
ATOM 4826 O O . ALA A 1 634 ? -28.365 -25.712 37.562 1.00 85.12 634 ALA A O 1
ATOM 4827 N N . PHE A 1 635 ? -28.129 -23.481 37.455 1.00 87.25 635 PHE A N 1
ATOM 4828 C CA . PHE A 1 635 ? -29.223 -23.145 38.350 1.00 87.25 635 PHE A CA 1
ATOM 4829 C C . PHE A 1 635 ? -29.805 -21.783 37.968 1.00 87.25 635 PHE A C 1
ATOM 4831 O O . PHE A 1 635 ? -29.063 -20.815 37.808 1.00 87.25 635 PHE A O 1
ATOM 4838 N N . CYS A 1 636 ? -31.131 -21.698 37.893 1.00 88.38 636 CYS A N 1
ATOM 4839 C CA . CYS A 1 636 ? -31.861 -20.449 37.706 1.00 88.38 636 CYS A CA 1
ATOM 4840 C C . CYS A 1 636 ? -32.924 -20.313 38.794 1.00 88.38 636 CYS A C 1
ATOM 4842 O O . CYS A 1 636 ? -33.545 -21.297 39.201 1.00 88.38 636 CYS A O 1
ATOM 4844 N N . ARG A 1 637 ? -33.171 -19.079 39.229 1.00 87.75 637 ARG A N 1
ATOM 4845 C CA . ARG A 1 637 ? -34.323 -18.726 40.058 1.00 87.75 637 ARG A CA 1
ATOM 4846 C C . ARG A 1 637 ? -34.939 -17.433 39.547 1.00 87.75 637 ARG A C 1
ATOM 4848 O O . ARG A 1 637 ? -34.230 -16.585 39.015 1.00 87.75 637 ARG A O 1
ATOM 4855 N N . GLN A 1 638 ? -36.235 -17.286 39.767 1.00 85.56 638 GLN A N 1
ATOM 4856 C CA . GLN A 1 638 ? -36.946 -16.029 39.605 1.00 85.56 638 GLN A CA 1
ATOM 4857 C C . GLN A 1 638 ? -37.776 -15.828 40.863 1.00 85.56 638 GLN A C 1
ATOM 4859 O O . GLN A 1 638 ? -38.617 -16.666 41.193 1.00 85.56 638 GLN A O 1
ATOM 4864 N N . ASP A 1 639 ? -37.496 -14.751 41.587 1.00 78.56 639 ASP A N 1
ATOM 4865 C CA . ASP A 1 639 ? -38.253 -14.417 42.783 1.00 78.56 639 ASP A CA 1
ATOM 4866 C C . ASP A 1 639 ? -39.618 -13.856 42.348 1.00 78.56 639 ASP A C 1
ATOM 4868 O O . ASP A 1 639 ? -39.693 -12.928 41.543 1.00 78.56 639 ASP A O 1
ATOM 4872 N N . VAL A 1 640 ? -40.703 -14.458 42.841 1.00 73.50 640 VAL A N 1
ATOM 4873 C CA . VAL A 1 640 ? -42.089 -14.029 42.593 1.00 73.50 640 VAL A CA 1
ATOM 4874 C C . VAL A 1 640 ? -42.703 -13.708 43.950 1.00 73.50 640 VAL A C 1
ATOM 4876 O O . VAL A 1 640 ? -42.792 -14.600 44.799 1.00 73.50 640 VAL A O 1
ATOM 4879 N N . THR A 1 641 ? -43.062 -12.442 44.171 1.00 65.50 641 THR A N 1
ATOM 4880 C CA . THR A 1 641 ? -43.532 -11.915 45.463 1.00 65.50 641 THR A CA 1
ATOM 4881 C C . THR A 1 641 ? -44.989 -11.489 45.460 1.00 65.50 641 THR A C 1
ATOM 4883 O O . THR A 1 641 ? -45.481 -10.989 44.423 1.00 65.50 641 THR A O 1
#